Protein AF-0000000080041854 (afdb_homodimer)

Sequence (586 aa):
MDRGLALLLAGLLGLLPPGHAQPLQVEPPEPAVAVALGASLQLTCRLPCAGRAAAVQWRGLDTSLGAVQSDAGRSVLTVRNASLSAAGTRVCVGSCGGLTFQHTVRLLVFAFPDQLTVSPAALGPADPEVACTAHRVTPADPSALSFSLLLGGRELEGAEALDLEVEVEEDESQEDDDMLFRVTERWRLPPLGTPAPPALHCQATMRLPGLELSHRRAIPASNPAGDQLSAALWTSSAVLGLLLLALPTYRLWKRCRHLAEDGAHPPASLRLLPQVSAWAGLRGTDQVGSSPSMDRGLALLLAGLLGLLPPGHAQPLQVEPPEPAVAVALGASLQLTCRLPCAGRAAAVQWRGLDTSLGAVQSDAGRSVLTVRNASLSAAGTRVCVGSCGGLTFQHTVRLLVFAFPDQLTVSPAALGPADPEVACTAHRVTPADPSALSFSLLLGGRELEGAEALDLEVEVEEDESQEDDDMLFRVTERWRLPPLGTPAPPALHCQATMRLPGLELSHRRAIPASNPAGDQLSAALWTSSAVLGLLLLALPTYRLWKRCRHLAEDGAHPPASLRLLPQVSAWAGLRGTDQVGSSPS

Nearest PDB structures (foldseek):
  1gsm-assembly1_A  TM=9.310E-01  e=2.691E-31  Homo sapiens
  4hcr-assembly2_B  TM=9.536E-01  e=4.872E-29  Homo sapiens
  1vca-assembly1_A  TM=6.671E-01  e=3.120E-10  Homo sapiens
  4f80-assembly1_A-2  TM=6.298E-01  e=1.072E-08  Homo sapiens
  6xlq-assembly3_G  TM=6.048E-01  e=4.311E-09  Homo sapiens

Foldseek 3Di:
DVVVVVVVVVVVVPPPPPDPPFQKDKPPRDQEDEDEQQAKDKIKIFHDEPPDFKWKWKDPDPVQFADWDTDGGMIMTMHGNDAQVNFAKMKMWMDYPHDIDIGIHGYHYWHFAPDKAKPPLAAEQPDFKMKIKGWFTPPPDCVFKDKAKDDPRHGDPPKAWDDKDKAFDPDVPDPDPHTGIMIMIMIGDDRCDPPRRQFIKMKMWGDDVVDIDMDIDGHGHDPPVVVVVVVVVVVVVVVVVVVVVVVVVVVVVVVVVVVVVVPPPPDPDPPDDDPDDDDDDDPDPPPDDDDDD/DPVVVVVVVVVVVPPPPPDPPFQKDKPPRDQEDEDEQQAKDKMKIFHDEPPDFKWKWKDPDPVQFADWDTDGGMIMTMHGNDAQVNFAKMKMWMDYPHDIDIGIHGYGYWHFAPDKAKPPLAAEQPDFKMKIKGWFTPPPDCVFKDKAKDDPRHGDPPKAWDDKDKAFDPDVPDPDPHTGIMIMIMIGDDRCPPPRRQFIKMKMWGDDVVDIDMDIDGHGHDPPVVVVVVVVVVVVVVVVVVVVVVVVVVVVVVVVVVVVVVPPPPDPDPDDDDPPDPDDDDDPPPPPPDDDD

Solvent-accessible surface area (backbone atoms only — not comparable to full-atom values): 33060 Å² total; per-residue (Å²): 123,68,72,62,55,56,60,55,55,59,60,72,65,57,74,63,70,73,84,67,77,63,68,62,42,51,40,68,72,57,54,50,47,58,36,44,59,56,35,53,48,67,40,38,38,34,33,85,40,83,99,48,80,12,50,28,40,76,45,70,58,56,93,70,50,43,51,76,49,65,48,81,19,27,14,35,37,33,38,66,55,30,47,65,81,60,37,44,63,36,35,37,39,32,38,46,96,87,43,77,47,74,49,66,33,35,36,41,49,30,34,72,55,53,43,73,45,54,39,60,70,44,42,42,73,81,53,54,52,44,32,43,33,37,37,55,22,26,68,78,46,69,85,34,35,47,76,49,50,26,44,83,87,31,73,44,78,72,52,39,80,71,49,77,46,78,42,81,40,82,58,83,80,53,79,61,87,59,82,24,22,30,41,33,44,31,30,39,50,48,92,62,53,86,72,42,59,76,52,32,28,41,33,43,36,38,48,51,72,49,32,40,37,35,41,48,40,76,40,42,48,44,66,68,57,64,67,48,49,57,55,47,53,51,51,50,54,50,51,52,50,50,53,59,51,47,53,57,53,50,53,51,49,51,52,49,51,56,52,52,68,68,54,65,71,73,80,83,73,86,66,78,80,80,86,79,78,84,84,82,70,88,65,84,65,85,63,85,85,82,88,72,134,126,68,72,64,55,56,60,56,57,58,60,72,66,59,72,62,69,74,85,64,76,63,68,63,42,49,40,68,71,58,55,50,46,59,36,46,59,58,35,54,47,68,39,38,38,34,33,85,42,85,98,47,81,12,51,29,40,76,45,72,56,56,94,71,49,41,49,75,49,66,48,82,18,26,15,37,37,31,38,68,55,30,48,63,80,57,38,44,63,35,36,36,39,33,38,46,98,88,43,76,45,73,47,65,32,35,36,40,49,31,34,73,53,54,42,72,45,54,40,61,68,45,41,42,75,81,55,52,53,44,31,42,33,37,37,55,22,26,68,78,48,68,86,33,36,48,77,46,51,25,43,82,88,31,74,45,79,70,52,38,80,71,49,77,46,80,41,80,41,82,58,84,79,54,80,61,86,58,82,25,22,31,40,34,43,31,29,38,49,49,90,60,54,87,71,44,60,74,53,32,29,42,34,43,38,37,48,51,73,52,32,41,37,36,42,49,39,76,41,42,47,44,65,68,56,64,67,48,49,57,54,47,55,52,50,50,53,52,52,51,50,50,53,58,51,47,53,58,51,50,52,49,49,52,51,48,51,56,52,55,68,68,51,64,68,72,79,82,78,85,74,82,78,80,84,79,78,82,65,91,83,77,93,71,70,83,60,88,69,75,84,81,135

Organism: Aotus nancymaae (NCBI:txid37293)

Radius of gyration: 46.5 Å; Cα contacts (8 Å, |Δi|>4): 1047; chains: 2; bounding box: 74×183×132 Å

pLDDT: mean 74.35, std 22.73, range [21.3, 98.0]

InterPro domains:
  IPR003599 Immunoglobulin domain subtype [SM00409] (30-110)
  IPR007110 Immunoglobulin-like domain [PS50835] (23-92)
  IPR013783 Immunoglobulin-like fold [G3DSA:2.60.40.10] (21-110)
  IPR013783 Immunoglobulin-like fold [G3DSA:2.60.40.10] (111-226)
  IPR015169 Adhesion molecule, immunoglobulin-like [PF09085] (111-220)
  IPR036179 Immunoglobulin-like domain superfamily [SSF48726] (22-109)
  IPR036179 Immunoglobulin-like domain superfamily [SSF48726] (111-221)
  IPR037413 Mucosal addressin cell adhesion molecule 1 [PTHR14162] (1-223)

Structure (mmCIF, N/CA/C/O backbone):
data_AF-0000000080041854-model_v1
#
loop_
_entity.id
_entity.type
_entity.pdbx_description
1 polymer 'Mucosal addressin cell adhesion molecule 1'
#
loop_
_atom_site.group_PDB
_atom_site.id
_atom_site.type_symbol
_atom_site.label_atom_id
_atom_site.label_alt_id
_atom_site.label_comp_id
_atom_site.label_asym_id
_atom_site.label_entity_id
_atom_site.label_seq_id
_atom_site.pdbx_PDB_ins_code
_atom_site.Cartn_x
_atom_site.Cartn_y
_atom_site.Cartn_z
_atom_site.occupancy
_atom_site.B_iso_or_equiv
_atom_site.auth_seq_id
_atom_site.auth_comp_id
_atom_site.auth_asym_id
_atom_site.auth_atom_id
_atom_site.pdbx_PDB_model_num
ATOM 1 N N . MET A 1 1 ? 36.969 39.688 41 1 31.27 1 MET A N 1
ATOM 2 C CA . MET A 1 1 ? 35.719 40.219 40.438 1 31.27 1 MET A CA 1
ATOM 3 C C . MET A 1 1 ? 35.344 39.5 39.156 1 31.27 1 MET A C 1
ATOM 5 O O . MET A 1 1 ? 34.188 39.562 38.719 1 31.27 1 MET A O 1
ATOM 9 N N . ASP A 1 2 ? 36.438 38.875 38.438 1 40.38 2 ASP A N 1
ATOM 10 C CA . ASP A 1 2 ? 36.156 38.438 37.062 1 40.38 2 ASP A CA 1
ATOM 11 C C . ASP A 1 2 ? 35.594 37.031 37.062 1 40.38 2 ASP A C 1
ATOM 13 O O . ASP A 1 2 ? 35.062 36.562 36.031 1 40.38 2 ASP A O 1
ATOM 17 N N . ARG A 1 3 ? 35.938 36.188 38.031 1 49.75 3 ARG A N 1
ATOM 18 C CA . ARG A 1 3 ? 35.438 34.812 38 1 49.75 3 ARG A CA 1
ATOM 19 C C . ARG A 1 3 ? 33.938 34.75 38.188 1 49.75 3 ARG A C 1
ATOM 21 O O . ARG A 1 3 ? 33.312 33.688 38.094 1 49.75 3 ARG A O 1
ATOM 28 N N . GLY A 1 4 ? 33.531 35.719 38.938 1 39.53 4 GLY A N 1
ATOM 29 C CA . GLY A 1 4 ? 32.125 35.781 39.188 1 39.53 4 GLY A CA 1
ATOM 30 C C . GLY A 1 4 ? 31.281 36.031 37.938 1 39.53 4 GLY A C 1
ATOM 31 O O . GLY A 1 4 ? 30.109 35.656 37.875 1 39.53 4 GLY A O 1
ATOM 32 N N . LEU A 1 5 ? 31.891 36.812 36.969 1 47.88 5 LEU A N 1
ATOM 33 C CA . LEU A 1 5 ? 31.125 37.156 35.75 1 47.88 5 LEU A CA 1
ATOM 34 C C . LEU A 1 5 ? 31.016 35.938 34.812 1 47.88 5 LEU A C 1
ATOM 36 O O . LEU A 1 5 ? 30.016 35.781 34.125 1 47.88 5 LEU A O 1
ATOM 40 N N . ALA A 1 6 ? 32.062 35 34.812 1 50.34 6 ALA A N 1
ATOM 41 C CA . ALA A 1 6 ? 32.031 33.875 33.875 1 50.34 6 ALA A CA 1
ATOM 42 C C . ALA A 1 6 ? 30.984 32.844 34.281 1 50.34 6 ALA A C 1
ATOM 44 O O . ALA A 1 6 ? 30.312 32.281 33.406 1 50.34 6 ALA A O 1
ATOM 45 N N . LEU A 1 7 ? 30.797 32.562 35.594 1 46.28 7 LEU A N 1
ATOM 46 C CA . LEU A 1 7 ? 29.766 31.625 36.031 1 46.28 7 LEU A CA 1
ATOM 47 C C . LEU A 1 7 ? 28.375 32.156 35.75 1 46.28 7 LEU A C 1
ATOM 49 O O . LEU A 1 7 ? 27.438 31.406 35.531 1 46.28 7 LEU A O 1
ATOM 53 N N . LEU A 1 8 ? 28.266 33.562 35.781 1 41.59 8 LEU A N 1
ATOM 54 C CA . LEU A 1 8 ? 26.938 34.094 35.5 1 41.59 8 LEU A CA 1
ATOM 55 C C . LEU A 1 8 ? 26.594 33.938 34.031 1 41.59 8 LEU A C 1
ATOM 57 O O . LEU A 1 8 ? 25.422 33.781 33.656 1 41.59 8 LEU A O 1
ATOM 61 N N . LEU A 1 9 ? 27.656 33.938 33.094 1 42.84 9 LEU A N 1
ATOM 62 C CA . LEU A 1 9 ? 27.328 33.844 31.672 1 42.84 9 LEU A CA 1
ATOM 63 C C . LEU A 1 9 ? 26.875 32.406 31.312 1 42.84 9 LEU A C 1
ATOM 65 O O . LEU A 1 9 ? 26.016 32.219 30.453 1 42.84 9 LEU A O 1
ATOM 69 N N . ALA A 1 10 ? 27.484 31.391 31.953 1 43.59 10 ALA A N 1
ATOM 70 C CA . ALA A 1 10 ? 27.109 30.016 31.594 1 43.59 10 ALA A CA 1
ATOM 71 C C . ALA A 1 10 ? 25.672 29.719 32 1 43.59 10 ALA A C 1
ATOM 73 O O . ALA A 1 10 ? 25.031 28.828 31.453 1 43.59 10 ALA A O 1
ATOM 74 N N . GLY A 1 11 ? 25.219 30.25 33.156 1 40.34 11 GLY A N 1
ATOM 75 C CA . GLY A 1 11 ? 23.875 29.953 33.594 1 40.34 11 GLY A CA 1
ATOM 76 C C . GLY A 1 11 ? 22.812 30.422 32.625 1 40.34 11 GLY A C 1
ATOM 77 O O . GLY A 1 11 ? 21.672 29.953 32.656 1 40.34 11 GLY A O 1
ATOM 78 N N . LEU A 1 12 ? 22.984 31.656 32.031 1 40.59 12 LEU A N 1
ATOM 79 C CA . LEU A 1 12 ? 21.953 32.219 31.172 1 40.59 12 LEU A CA 1
ATOM 80 C C . LEU A 1 12 ? 21.812 31.391 29.891 1 40.59 12 LEU A C 1
ATOM 82 O O . LEU A 1 12 ? 20.922 31.625 29.078 1 40.59 12 LEU A O 1
ATOM 86 N N . LEU A 1 13 ? 22.891 30.703 29.5 1 39.62 13 LEU A N 1
ATOM 87 C CA . LEU A 1 13 ? 22.703 29.969 28.25 1 39.62 13 LEU A CA 1
ATOM 88 C C . LEU A 1 13 ? 21.766 28.781 28.438 1 39.62 13 LEU A C 1
ATOM 90 O O . LEU A 1 13 ? 21.484 28.047 27.5 1 39.62 13 LEU A O 1
ATOM 94 N N . GLY A 1 14 ? 21.812 28.219 29.656 1 36.25 14 GLY A N 1
ATOM 95 C CA . GLY A 1 14 ? 21.203 26.906 29.781 1 36.25 14 GLY A CA 1
ATOM 96 C C . GLY A 1 14 ? 19.75 26.891 29.344 1 36.25 14 GLY A C 1
ATOM 97 O O . GLY A 1 14 ? 19.312 25.953 28.672 1 36.25 14 GLY A O 1
ATOM 98 N N . LEU A 1 15 ? 18.875 27.375 30.266 1 35.84 15 LEU A N 1
ATOM 99 C CA . LEU A 1 15 ? 17.484 26.953 30.266 1 35.84 15 LEU A CA 1
ATOM 100 C C . LEU A 1 15 ? 16.734 27.5 29.062 1 35.84 15 LEU A C 1
ATOM 102 O O . LEU A 1 15 ? 16.172 28.594 29.109 1 35.84 15 LEU A O 1
ATOM 106 N N . LEU A 1 16 ? 17.328 27.516 27.875 1 37.41 16 LEU A N 1
ATOM 107 C CA . LEU A 1 16 ? 16.312 27.672 26.844 1 37.41 16 LEU A CA 1
ATOM 108 C C . LEU A 1 16 ? 15.109 26.766 27.141 1 37.41 16 LEU A C 1
ATOM 110 O O . LEU A 1 16 ? 15.266 25.578 27.391 1 37.41 16 LEU A O 1
ATOM 114 N N . PRO A 1 17 ? 14.109 27.297 27.859 1 39.22 17 PRO A N 1
ATOM 115 C CA . PRO A 1 17 ? 12.953 26.422 28.094 1 39.22 17 PRO A CA 1
ATOM 116 C C . PRO A 1 17 ? 12.719 25.453 26.938 1 39.22 17 PRO A C 1
ATOM 118 O O . PRO A 1 17 ? 13.102 25.734 25.797 1 39.22 17 PRO A O 1
ATOM 121 N N . PRO A 1 18 ? 12.578 24.188 27.234 1 39.06 18 PRO A N 1
ATOM 122 C CA . PRO A 1 18 ? 12.297 23.172 26.219 1 39.06 18 PRO A CA 1
ATOM 123 C C . PRO A 1 18 ? 11.617 23.75 24.984 1 39.06 18 PRO A C 1
ATOM 125 O O . PRO A 1 18 ? 11.266 24.938 24.953 1 39.06 18 PRO A O 1
ATOM 128 N N . GLY A 1 19 ? 10.852 22.719 24.188 1 39.81 19 GLY A N 1
ATOM 129 C CA . GLY A 1 19 ? 10.258 22.688 22.859 1 39.81 19 GLY A CA 1
ATOM 130 C C . GLY A 1 19 ? 9.367 23.875 22.578 1 39.81 19 GLY A C 1
ATOM 131 O O . GLY A 1 19 ? 8.195 23.891 22.969 1 39.81 19 GLY A O 1
ATOM 132 N N . HIS A 1 20 ? 9.727 25 22.75 1 42.16 20 HIS A N 1
ATOM 133 C CA . HIS A 1 20 ? 8.977 26.109 22.172 1 42.16 20 HIS A CA 1
ATOM 134 C C . HIS A 1 20 ? 8.32 25.703 20.859 1 42.16 20 HIS A C 1
ATOM 136 O O . HIS A 1 20 ? 9.008 25.312 19.906 1 42.16 20 HIS A O 1
ATOM 142 N N . ALA A 1 21 ? 7.207 25.094 20.859 1 52.19 21 ALA A N 1
ATOM 143 C CA . ALA A 1 21 ? 6.473 24.734 19.641 1 52.19 21 ALA A CA 1
ATOM 144 C C . ALA A 1 21 ? 6.695 25.781 18.547 1 52.19 21 ALA A C 1
ATOM 146 O O . ALA A 1 21 ? 6.57 26.984 18.797 1 52.19 21 ALA A O 1
ATOM 147 N N . GLN A 1 22 ? 7.621 25.656 17.656 1 61.91 22 GLN A N 1
ATOM 148 C CA . GLN A 1 22 ? 7.926 26.516 16.516 1 61.91 22 GLN A CA 1
ATOM 149 C C . GLN A 1 22 ? 6.652 26.984 15.828 1 61.91 22 GLN A C 1
ATOM 151 O O . GLN A 1 22 ? 5.762 26.172 15.547 1 61.91 22 GLN A O 1
ATOM 156 N N . PRO A 1 23 ? 6.48 28.312 15.82 1 78.25 23 PRO A N 1
ATOM 157 C CA . PRO A 1 23 ? 5.281 28.891 15.211 1 78.25 23 PRO A CA 1
ATOM 158 C C . PRO A 1 23 ? 5.016 28.359 13.812 1 78.25 23 PRO A C 1
ATOM 160 O O . PRO A 1 23 ? 3.877 28.391 13.336 1 78.25 23 PRO A O 1
ATOM 163 N N . LEU A 1 24 ? 6.082 27.828 13.281 1 87.88 24 LEU A N 1
ATOM 164 C CA . LEU A 1 24 ? 5.898 27.312 11.922 1 87.88 24 LEU A CA 1
ATOM 165 C C . LEU A 1 24 ? 5.211 25.953 11.938 1 87.88 24 LEU A C 1
ATOM 167 O O . LEU A 1 24 ? 5.688 25.016 12.586 1 87.88 24 LEU A O 1
ATOM 171 N N . GLN A 1 25 ? 4.062 25.984 11.32 1 89.38 25 GLN A N 1
ATOM 172 C CA . GLN A 1 25 ? 3.26 24.766 11.281 1 89.38 25 GLN A CA 1
ATOM 173 C C . GLN A 1 25 ? 3.348 24.094 9.914 1 89.38 25 GLN A C 1
ATOM 175 O O . GLN A 1 25 ? 3.217 24.75 8.883 1 89.38 25 GLN A O 1
ATOM 180 N N . VAL A 1 26 ? 3.648 22.797 9.953 1 91.44 26 VAL A N 1
ATOM 181 C CA . VAL A 1 26 ? 3.725 22.031 8.711 1 91.44 26 VAL A CA 1
ATOM 182 C C . VAL A 1 26 ? 2.689 20.906 8.727 1 91.44 26 VAL A C 1
ATOM 184 O O . VAL A 1 26 ? 2.492 20.25 9.75 1 91.44 26 VAL A O 1
ATOM 187 N N . GLU A 1 27 ? 1.991 20.719 7.609 1 91.12 27 GLU A N 1
ATOM 188 C CA . GLU A 1 27 ? 0.995 19.672 7.438 1 91.12 27 GLU A CA 1
ATOM 189 C C . GLU A 1 27 ? 1.332 18.781 6.242 1 91.12 27 GLU A C 1
ATOM 191 O O . GLU A 1 27 ? 1.376 19.266 5.105 1 91.12 27 GLU A O 1
ATOM 196 N N . PRO A 1 28 ? 1.469 17.531 6.477 1 92.31 28 PRO A N 1
ATOM 197 C CA . PRO A 1 28 ? 1.437 16.797 7.742 1 92.31 28 PRO A CA 1
ATOM 198 C C . PRO A 1 28 ? 2.633 17.109 8.641 1 92.31 28 PRO A C 1
ATOM 200 O O . PRO A 1 28 ? 3.67 17.562 8.148 1 92.31 28 PRO A O 1
ATOM 203 N N . PRO A 1 29 ? 2.49 16.812 9.93 1 90.94 29 PRO A N 1
ATOM 204 C CA . PRO A 1 29 ? 3.521 17.25 10.875 1 90.94 29 PRO A CA 1
ATOM 205 C C . PRO A 1 29 ? 4.691 16.266 10.969 1 90.94 29 PRO A C 1
ATOM 207 O O . PRO A 1 29 ? 5.715 16.594 11.578 1 90.94 29 PRO A O 1
ATOM 210 N N . GLU A 1 30 ? 4.598 15.117 10.398 1 92.12 30 GLU A N 1
ATOM 211 C CA . GLU A 1 30 ? 5.641 14.094 10.484 1 92.12 30 GLU A CA 1
ATOM 212 C C . GLU A 1 30 ? 6.938 14.578 9.836 1 92.12 30 GLU A C 1
ATOM 214 O O . GLU A 1 30 ? 6.906 15.234 8.789 1 92.12 30 GLU A O 1
ATOM 219 N N . PRO A 1 31 ? 8.008 14.25 10.438 1 93.62 31 PRO A N 1
ATOM 220 C CA . PRO A 1 31 ? 9.289 14.664 9.867 1 93.62 31 PRO A CA 1
ATOM 221 C C . PRO A 1 31 ? 9.609 13.938 8.562 1 93.62 31 PRO A C 1
ATOM 223 O O . PRO A 1 31 ? 10.492 14.367 7.812 1 93.62 31 PRO A O 1
ATOM 226 N N . ALA A 1 32 ? 9.031 12.805 8.375 1 94.94 32 ALA A N 1
ATOM 227 C CA . ALA A 1 32 ? 9.172 12.062 7.125 1 94.94 32 ALA A CA 1
ATOM 228 C C . ALA A 1 32 ? 7.809 11.656 6.566 1 94.94 32 ALA A C 1
ATOM 230 O O . ALA A 1 32 ? 6.934 11.211 7.309 1 94.94 32 ALA A O 1
ATOM 231 N N . VAL A 1 33 ? 7.703 11.914 5.281 1 94.06 33 VAL A N 1
ATOM 232 C CA . VAL A 1 33 ? 6.449 11.594 4.605 1 94.06 33 VAL A CA 1
ATOM 233 C C . VAL A 1 33 ? 6.723 10.688 3.412 1 94.06 33 VAL A C 1
ATOM 235 O O . VAL A 1 33 ? 7.594 10.977 2.588 1 94.06 33 VAL A O 1
ATOM 238 N N . ALA A 1 34 ? 5.996 9.602 3.377 1 94.94 34 ALA A N 1
ATOM 239 C CA . ALA A 1 34 ? 6.156 8.656 2.277 1 94.94 34 ALA A CA 1
ATOM 240 C C . ALA A 1 34 ? 5.039 8.82 1.248 1 94.94 34 ALA A C 1
ATOM 242 O O . ALA A 1 34 ? 3.877 9.008 1.609 1 94.94 34 ALA A O 1
ATOM 243 N N . VAL A 1 35 ? 5.453 8.758 0.003 1 92 35 VAL A N 1
ATOM 244 C CA . VAL A 1 35 ? 4.496 8.828 -1.099 1 92 35 VAL A CA 1
ATOM 245 C C . VAL A 1 35 ? 4.805 7.734 -2.119 1 92 35 VAL A C 1
ATOM 247 O O . VAL A 1 35 ? 5.973 7.465 -2.414 1 92 35 VAL A O 1
ATOM 250 N N . ALA A 1 36 ? 3.727 7.105 -2.59 1 91.94 36 ALA A N 1
ATOM 251 C CA . ALA A 1 36 ? 3.924 6.047 -3.578 1 91.94 36 ALA A CA 1
ATOM 252 C C . ALA A 1 36 ? 4.371 6.625 -4.918 1 91.94 36 ALA A C 1
ATOM 254 O O . ALA A 1 36 ? 3.98 7.734 -5.285 1 91.94 36 ALA A O 1
ATOM 255 N N . LEU A 1 37 ? 5.184 5.809 -5.582 1 89.69 37 LEU A N 1
ATOM 256 C CA . LEU A 1 37 ? 5.551 6.172 -6.945 1 89.69 37 LEU A CA 1
ATOM 257 C C . LEU A 1 37 ? 4.309 6.445 -7.789 1 89.69 37 LEU A C 1
ATOM 259 O O . LEU A 1 37 ? 3.361 5.652 -7.781 1 89.69 37 LEU A O 1
ATOM 263 N N . GLY A 1 38 ? 4.297 7.59 -8.422 1 84.25 38 GLY A N 1
ATOM 264 C CA . GLY A 1 38 ? 3.189 7.949 -9.289 1 84.25 38 GLY A CA 1
ATOM 265 C C . GLY A 1 38 ? 2.061 8.656 -8.562 1 84.25 38 GLY A C 1
ATOM 266 O O . GLY A 1 38 ? 1.122 9.148 -9.188 1 84.25 38 GLY A O 1
ATOM 267 N N . ALA A 1 39 ? 2.111 8.664 -7.246 1 86.88 39 ALA A N 1
ATOM 268 C CA . ALA A 1 39 ? 1.071 9.32 -6.457 1 86.88 39 ALA A CA 1
ATOM 269 C C . ALA A 1 39 ? 1.379 10.805 -6.273 1 86.88 39 ALA A C 1
ATOM 271 O O . ALA A 1 39 ? 2.375 11.312 -6.793 1 86.88 39 ALA A O 1
ATOM 272 N N . SER A 1 40 ? 0.423 11.477 -5.602 1 86 40 SER A N 1
ATOM 273 C CA . SER A 1 40 ? 0.569 12.914 -5.375 1 86 40 SER A CA 1
ATOM 274 C C . SER A 1 40 ? 0.328 13.266 -3.91 1 86 40 SER A C 1
ATOM 276 O O . SER A 1 40 ? -0.4 12.562 -3.207 1 86 40 SER A O 1
ATOM 278 N N . LEU A 1 41 ? 0.989 14.375 -3.527 1 89.94 41 LEU A N 1
ATOM 279 C CA . LEU A 1 41 ? 0.782 14.836 -2.16 1 89.94 41 LEU A CA 1
ATOM 280 C C . LEU A 1 41 ? 1.032 16.344 -2.053 1 89.94 41 LEU A C 1
ATOM 282 O O . LEU A 1 41 ? 1.606 16.938 -2.963 1 89.94 41 LEU A O 1
ATOM 286 N N . GLN A 1 42 ? 0.501 16.844 -0.979 1 91.44 42 GLN A N 1
ATOM 287 C CA . GLN A 1 42 ? 0.721 18.266 -0.687 1 91.44 42 GLN A CA 1
ATOM 288 C C . GLN A 1 42 ? 1.29 18.453 0.717 1 91.44 42 GLN A C 1
ATOM 290 O O . GLN A 1 42 ? 0.868 17.781 1.659 1 91.44 42 GLN A O 1
ATOM 295 N N . LEU A 1 43 ? 2.254 19.344 0.805 1 92.62 43 LEU A N 1
ATOM 296 C CA . LEU A 1 43 ? 2.793 19.812 2.08 1 92.62 43 LEU A CA 1
ATOM 297 C C . LEU A 1 43 ? 2.471 21.281 2.305 1 92.62 43 LEU A C 1
ATOM 299 O O . LEU A 1 43 ? 2.779 22.125 1.459 1 92.62 43 LEU A O 1
ATOM 303 N N . THR A 1 44 ? 1.858 21.547 3.383 1 92.69 44 THR A N 1
ATOM 304 C CA . THR A 1 44 ? 1.473 22.922 3.674 1 92.69 44 THR A CA 1
ATOM 305 C C . THR A 1 44 ? 2.254 23.453 4.871 1 92.69 44 THR A C 1
ATOM 307 O O . THR A 1 44 ? 2.342 22.797 5.91 1 92.69 44 THR A O 1
ATOM 310 N N . CYS A 1 45 ? 2.857 24.547 4.652 1 92.88 45 CYS A N 1
ATOM 311 C CA . CYS A 1 45 ? 3.58 25.297 5.684 1 92.88 45 CYS A CA 1
ATOM 312 C C . CYS A 1 45 ? 2.863 26.594 6.023 1 92.88 45 CYS A C 1
ATOM 314 O O . CYS A 1 45 ? 2.492 27.359 5.129 1 92.88 45 CYS A O 1
ATOM 316 N N . ARG A 1 46 ? 2.646 26.844 7.371 1 92.19 46 ARG A N 1
ATOM 317 C CA . ARG A 1 46 ? 1.956 28.047 7.828 1 92.19 46 ARG A CA 1
ATOM 318 C C . ARG A 1 46 ? 2.711 28.703 8.977 1 92.19 46 ARG A C 1
ATOM 320 O O . ARG A 1 46 ? 3.256 28.016 9.844 1 92.19 46 ARG A O 1
ATOM 327 N N . LEU A 1 47 ? 2.709 29.984 8.945 1 90.5 47 LEU A N 1
ATOM 328 C CA . LEU A 1 47 ? 3.311 30.781 10.016 1 90.5 47 LEU A CA 1
ATOM 329 C C . LEU A 1 47 ? 2.371 31.891 10.461 1 90.5 47 LEU A C 1
ATOM 331 O O . LEU A 1 47 ? 2.299 32.938 9.812 1 90.5 47 LEU A O 1
ATOM 335 N N . PRO A 1 48 ? 1.64 31.594 11.523 1 83.12 48 PRO A N 1
ATOM 336 C CA . PRO A 1 48 ? 0.839 32.688 12.062 1 83.12 48 PRO A CA 1
ATOM 337 C C . PRO A 1 48 ? 1.696 33.844 12.594 1 83.12 48 PRO A C 1
ATOM 339 O O . PRO A 1 48 ? 2.67 33.625 13.312 1 83.12 48 PRO A O 1
ATOM 342 N N . CYS A 1 49 ? 1.527 35 12.039 1 82.38 49 CYS A N 1
ATOM 343 C CA . CYS A 1 49 ? 2.277 36.188 12.438 1 82.38 49 CYS A CA 1
ATOM 344 C C . CYS A 1 49 ? 1.336 37.312 12.797 1 82.38 49 CYS A C 1
ATOM 346 O O . CYS A 1 49 ? 0.416 37.625 12.039 1 82.38 49 CYS A O 1
ATOM 348 N N . ALA A 1 50 ? 1.397 37.844 13.984 1 74.69 50 ALA A N 1
ATOM 349 C CA . ALA A 1 50 ? 0.554 38.938 14.414 1 74.69 50 ALA A CA 1
ATOM 350 C C . ALA A 1 50 ? 0.95 40.25 13.711 1 74.69 50 ALA A C 1
ATOM 352 O O . ALA A 1 50 ? 2.133 40.594 13.648 1 74.69 50 ALA A O 1
ATOM 353 N N . GLY A 1 51 ? -0.057 40.906 13.281 1 66.06 51 GLY A N 1
ATOM 354 C CA . GLY A 1 51 ? 0.068 42.281 12.797 1 66.06 51 GLY A CA 1
ATOM 355 C C . GLY A 1 51 ? 0.723 42.375 11.43 1 66.06 51 GLY A C 1
ATOM 356 O O . GLY A 1 51 ? 0.623 43.406 10.758 1 66.06 51 GLY A O 1
ATOM 357 N N . ARG A 1 52 ? 1.731 41.562 11.078 1 68.31 52 ARG A N 1
ATOM 358 C CA . ARG A 1 52 ? 2.416 41.656 9.789 1 68.31 52 ARG A CA 1
ATOM 359 C C . ARG A 1 52 ? 2.32 40.375 9.008 1 68.31 52 ARG A C 1
ATOM 361 O O . ARG A 1 52 ? 2.023 39.312 9.57 1 68.31 52 ARG A O 1
ATOM 368 N N . ALA A 1 53 ? 2.436 40.5 7.742 1 70.38 53 ALA A N 1
ATOM 369 C CA . ALA A 1 53 ? 2.436 39.344 6.871 1 70.38 53 ALA A CA 1
ATOM 370 C C . ALA A 1 53 ? 3.723 38.531 7.031 1 70.38 53 ALA A C 1
ATOM 372 O O . ALA A 1 53 ? 4.82 39.094 7.035 1 70.38 53 ALA A O 1
ATOM 373 N N . ALA A 1 54 ? 3.566 37.344 7.461 1 80.31 54 ALA A N 1
ATOM 374 C CA . ALA A 1 54 ? 4.719 36.438 7.527 1 80.31 54 ALA A CA 1
ATOM 375 C C . ALA A 1 54 ? 5.074 35.906 6.145 1 80.31 54 ALA A C 1
ATOM 377 O O . ALA A 1 54 ? 4.199 35.75 5.285 1 80.31 54 ALA A O 1
ATOM 378 N N . ALA A 1 55 ? 6.297 35.938 5.855 1 85.81 55 ALA A N 1
ATOM 379 C CA . ALA A 1 55 ? 6.762 35.281 4.637 1 85.81 55 ALA A CA 1
ATOM 380 C C . ALA A 1 55 ? 7.105 33.844 4.898 1 85.81 55 ALA A C 1
ATOM 382 O O . ALA A 1 55 ? 7.781 33.5 5.879 1 85.81 55 ALA A O 1
ATOM 383 N N . VAL A 1 56 ? 6.426 33.031 4.152 1 91.25 56 VAL A N 1
ATOM 384 C CA . VAL A 1 56 ? 6.66 31.594 4.281 1 91.25 56 VAL A CA 1
ATOM 385 C C . VAL A 1 56 ? 6.898 30.984 2.902 1 91.25 56 VAL A C 1
ATOM 387 O O . VAL A 1 56 ? 6.211 31.328 1.938 1 91.25 56 VAL A O 1
ATOM 390 N N . GLN A 1 57 ? 7.977 30.062 2.816 1 89.81 57 GLN A N 1
ATOM 391 C CA . GLN A 1 57 ? 8.266 29.469 1.521 1 89.81 57 GLN A CA 1
ATOM 392 C C . GLN A 1 57 ? 8.93 28.094 1.687 1 89.81 57 GLN A C 1
ATOM 394 O O . GLN A 1 57 ? 9.781 27.922 2.559 1 89.81 57 GLN A O 1
ATOM 399 N N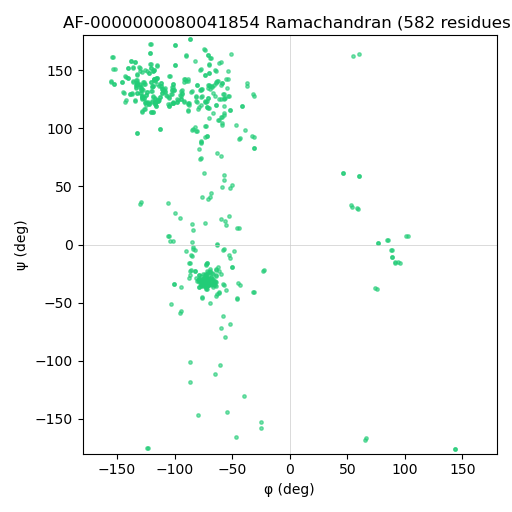 . TRP A 1 58 ? 8.477 27.219 0.873 1 90.81 58 TRP A N 1
ATOM 400 C CA . TRP A 1 58 ? 9.188 25.953 0.764 1 90.81 58 TRP A CA 1
ATOM 401 C C . TRP A 1 58 ? 10.445 26.109 -0.092 1 90.81 58 TRP A C 1
ATOM 403 O O . TRP A 1 58 ? 10.422 26.781 -1.125 1 90.81 58 TRP A O 1
ATOM 413 N N . ARG A 1 59 ? 11.641 25.547 0.435 1 79.25 59 ARG A N 1
ATOM 414 C CA . ARG A 1 59 ? 12.906 25.547 -0.292 1 79.25 59 ARG A CA 1
ATOM 415 C C . ARG A 1 59 ? 13.422 24.125 -0.508 1 79.25 59 ARG A C 1
ATOM 417 O O . ARG A 1 59 ? 13 23.203 0.183 1 79.25 59 ARG A O 1
ATOM 424 N N . GLY A 1 60 ? 14.633 23.891 -1.398 1 65.12 60 GLY A N 1
ATOM 425 C CA . GLY A 1 60 ? 15.281 22.609 -1.626 1 65.12 60 GLY A CA 1
ATOM 426 C C . GLY A 1 60 ? 14.93 22 -2.969 1 65.12 60 GLY A C 1
ATOM 427 O O . GLY A 1 60 ? 15.086 20.797 -3.16 1 65.12 60 GLY A O 1
ATOM 428 N N . LEU A 1 61 ? 14.219 22.859 -3.736 1 53.47 61 LEU A N 1
ATOM 429 C CA . LEU A 1 61 ? 13.586 22.281 -4.918 1 53.47 61 LEU A CA 1
ATOM 430 C C . LEU A 1 61 ? 14.617 22.062 -6.023 1 53.47 61 LEU A C 1
ATOM 432 O O . LEU A 1 61 ? 15.312 22.984 -6.438 1 53.47 61 LEU A O 1
ATOM 436 N N . ASP A 1 62 ? 15.422 21.125 -5.918 1 50.88 62 ASP A N 1
ATOM 437 C CA . ASP A 1 62 ? 15.719 20.891 -7.328 1 50.88 62 ASP A CA 1
ATOM 438 C C . ASP A 1 62 ? 14.469 21.078 -8.188 1 50.88 62 ASP A C 1
ATOM 440 O O . ASP A 1 62 ? 13.344 20.984 -7.688 1 50.88 62 ASP A O 1
ATOM 444 N N . THR A 1 63 ? 14.5 21.719 -9.305 1 49.66 63 THR A N 1
ATOM 445 C CA . THR A 1 63 ? 13.508 22 -10.336 1 49.66 63 THR A CA 1
ATOM 446 C C . THR A 1 63 ? 12.375 20.969 -10.289 1 49.66 63 THR A C 1
ATOM 448 O O . THR A 1 63 ? 11.297 21.203 -10.836 1 49.66 63 THR A O 1
ATOM 451 N N . SER A 1 64 ? 12.664 19.812 -9.711 1 54.47 64 SER A N 1
ATOM 452 C CA . SER A 1 64 ? 11.664 18.766 -9.773 1 54.47 64 SER A CA 1
ATOM 453 C C . SER A 1 64 ? 10.633 18.922 -8.664 1 54.47 64 SER A C 1
ATOM 455 O O . SER A 1 64 ? 9.789 18.047 -8.461 1 54.47 64 SER A O 1
ATOM 457 N N . LEU A 1 65 ? 10.852 19.938 -7.766 1 56.06 65 LEU A N 1
ATOM 458 C CA . LEU A 1 65 ? 10.156 20.094 -6.492 1 56.06 65 LEU A CA 1
ATOM 459 C C . LEU A 1 65 ? 8.648 20.156 -6.707 1 56.06 65 LEU A C 1
ATOM 461 O O . LEU A 1 65 ? 7.895 20.406 -5.762 1 56.06 65 LEU A O 1
ATOM 465 N N . GLY A 1 66 ? 8.25 19.828 -7.477 1 66.25 66 GLY A N 1
ATOM 466 C CA . GLY A 1 66 ? 6.816 20.031 -7.605 1 66.25 66 GLY A CA 1
ATOM 467 C C . GLY A 1 66 ? 6.434 21.5 -7.742 1 66.25 66 GLY A C 1
ATOM 468 O O . GLY A 1 66 ? 7.266 22.328 -8.094 1 66.25 66 GLY A O 1
ATOM 469 N N . ALA A 1 67 ? 5.238 21.859 -7.613 1 82.5 67 ALA A N 1
ATOM 470 C CA . ALA A 1 67 ? 4.695 23.219 -7.699 1 82.5 67 ALA A CA 1
ATOM 471 C C . ALA A 1 67 ? 4.52 23.828 -6.309 1 82.5 67 ALA A C 1
ATOM 473 O O . ALA A 1 67 ? 4.074 23.156 -5.379 1 82.5 67 ALA A O 1
ATOM 474 N N . VAL A 1 68 ? 5.223 25.047 -6.105 1 87.38 68 VAL A N 1
ATOM 475 C CA . VAL A 1 68 ? 5.07 25.75 -4.832 1 87.38 68 VAL A CA 1
ATOM 476 C C . VAL A 1 68 ? 4.164 26.969 -5.012 1 87.38 68 VAL A C 1
ATOM 478 O O . VAL A 1 68 ? 4.336 27.734 -5.957 1 87.38 68 VAL A O 1
ATOM 481 N N . GLN A 1 69 ? 3.191 27 -4.211 1 87.56 69 GLN A N 1
ATOM 482 C CA . GLN A 1 69 ? 2.34 28.188 -4.121 1 87.56 69 GLN A CA 1
ATOM 483 C C . GLN A 1 69 ? 2.432 28.828 -2.738 1 87.56 69 GLN A C 1
ATOM 485 O O . GLN A 1 69 ? 2.18 28.172 -1.726 1 87.56 69 GLN A O 1
ATOM 490 N N . SER A 1 70 ? 2.906 30.109 -2.771 1 87.25 70 SER A N 1
ATOM 491 C CA . SER A 1 70 ? 3.074 30.781 -1.485 1 87.25 70 SER A CA 1
ATOM 492 C C . SER A 1 70 ? 2.225 32.031 -1.403 1 87.25 70 SER A C 1
ATOM 494 O O . SER A 1 70 ? 2.055 32.75 -2.4 1 87.25 70 SER A O 1
ATOM 496 N N . ASP A 1 71 ? 1.503 32.188 -0.319 1 87.12 71 ASP A N 1
ATOM 497 C CA . ASP A 1 71 ? 0.795 33.406 0.017 1 87.12 71 ASP A CA 1
ATOM 498 C C . ASP A 1 71 ? 1.208 33.938 1.395 1 87.12 71 ASP A C 1
ATOM 500 O O . ASP A 1 71 ? 2.238 33.531 1.933 1 87.12 71 ASP A O 1
ATOM 504 N N . ALA A 1 72 ? 0.485 35 1.763 1 85.06 72 ALA A N 1
ATOM 505 C CA . ALA A 1 72 ? 0.838 35.562 3.062 1 85.06 72 ALA A CA 1
ATOM 506 C C . ALA A 1 72 ? 0.664 34.531 4.172 1 85.06 72 ALA A C 1
ATOM 508 O O . ALA A 1 72 ? -0.448 34.062 4.422 1 85.06 72 ALA A O 1
ATOM 509 N N . GLY A 1 73 ? 1.746 34.094 4.703 1 88.75 73 GLY A N 1
ATOM 510 C CA . GLY A 1 73 ? 1.761 33.25 5.883 1 88.75 73 GLY A CA 1
ATOM 511 C C . GLY A 1 73 ? 1.577 31.781 5.559 1 88.75 73 GLY A C 1
ATOM 512 O O . GLY A 1 73 ? 1.406 30.953 6.465 1 88.75 73 GLY A O 1
ATOM 513 N N . ARG A 1 74 ? 1.513 31.484 4.285 1 92.12 74 ARG A N 1
ATOM 514 C CA . ARG A 1 74 ? 1.251 30.094 3.916 1 92.12 74 ARG A CA 1
ATOM 515 C C . ARG A 1 74 ? 1.996 29.719 2.641 1 92.12 74 ARG A C 1
ATOM 517 O O . ARG A 1 74 ? 2.068 30.516 1.699 1 92.12 74 ARG A O 1
ATOM 524 N N . SER A 1 75 ? 2.527 28.562 2.604 1 92.38 75 SER A N 1
ATOM 525 C CA . SER A 1 75 ? 3.166 28.016 1.417 1 92.38 75 SER A CA 1
ATOM 526 C C . SER A 1 75 ? 2.779 26.547 1.217 1 92.38 75 SER A C 1
ATOM 528 O O . SER A 1 75 ? 2.812 25.75 2.162 1 92.38 75 SER A O 1
ATOM 530 N N . VAL A 1 76 ? 2.359 26.266 0.004 1 92.69 76 VAL A N 1
ATOM 531 C CA . VAL A 1 76 ? 1.93 24.906 -0.296 1 92.69 76 VAL A CA 1
ATOM 532 C C . VAL A 1 76 ? 2.842 24.297 -1.36 1 92.69 76 VAL A C 1
ATOM 534 O O . VAL A 1 76 ? 2.971 24.844 -2.459 1 92.69 76 VAL A O 1
ATOM 537 N N . LEU A 1 77 ? 3.455 23.203 -0.959 1 91.5 77 LEU A N 1
ATOM 538 C CA . LEU A 1 77 ? 4.238 22.406 -1.908 1 91.5 77 LEU A CA 1
ATOM 539 C C . LEU A 1 77 ? 3.426 21.234 -2.438 1 91.5 77 LEU A C 1
ATOM 541 O O . LEU A 1 77 ? 2.93 20.422 -1.658 1 91.5 77 LEU A O 1
ATOM 545 N N . THR A 1 78 ? 3.332 21.188 -3.76 1 90.31 78 THR A N 1
ATOM 546 C CA . THR A 1 78 ? 2.578 20.094 -4.379 1 90.31 78 THR A CA 1
ATOM 547 C C . THR A 1 78 ? 3.498 19.203 -5.203 1 90.31 78 THR A C 1
ATOM 549 O O . THR A 1 78 ? 4.223 19.688 -6.078 1 90.31 78 THR A O 1
ATOM 552 N N . VAL A 1 79 ? 3.504 17.906 -4.895 1 87 79 VAL A N 1
ATOM 553 C CA . VAL A 1 79 ? 4.195 16.891 -5.688 1 87 79 VAL A CA 1
ATOM 554 C C . VAL A 1 79 ? 3.178 16.094 -6.5 1 87 79 VAL A C 1
ATOM 556 O O . VAL A 1 79 ? 2.301 15.43 -5.934 1 87 79 VAL A O 1
ATOM 559 N N . ARG A 1 80 ? 3.311 16.141 -7.738 1 84.75 80 ARG A N 1
ATOM 560 C CA . ARG A 1 80 ? 2.404 15.391 -8.602 1 84.75 80 ARG A CA 1
ATOM 561 C C . ARG A 1 80 ? 3.133 14.25 -9.305 1 84.75 80 ARG A C 1
ATOM 563 O O . ARG A 1 80 ? 4.273 14.406 -9.742 1 84.75 80 ARG A O 1
ATOM 570 N N . ASN A 1 81 ? 2.395 13.062 -9.375 1 82.75 81 ASN A N 1
ATOM 571 C CA . ASN A 1 81 ? 2.979 11.914 -10.062 1 82.75 81 ASN A CA 1
ATOM 572 C C . ASN A 1 81 ? 4.426 11.688 -9.641 1 82.75 81 ASN A C 1
ATOM 574 O O . ASN A 1 81 ? 5.332 11.703 -10.477 1 82.75 81 ASN A O 1
ATOM 578 N N . ALA A 1 82 ? 4.598 11.445 -8.453 1 87.19 82 ALA A N 1
ATOM 579 C CA . ALA A 1 82 ? 5.91 11.391 -7.82 1 87.19 82 ALA A CA 1
ATOM 580 C C . ALA A 1 82 ? 6.816 10.375 -8.516 1 87.19 82 ALA A C 1
ATOM 582 O O . ALA A 1 82 ? 6.41 9.242 -8.766 1 87.19 82 ALA A O 1
ATOM 583 N N . SER A 1 83 ? 7.988 10.82 -8.922 1 87.12 83 SER A N 1
ATOM 584 C CA . SER A 1 83 ? 9.07 9.953 -9.375 1 87.12 83 SER A CA 1
ATOM 585 C C . SER A 1 83 ? 10.102 9.734 -8.273 1 87.12 83 SER A C 1
ATOM 587 O O . SER A 1 83 ? 10.047 10.367 -7.227 1 87.12 83 SER A O 1
ATOM 589 N N . LEU A 1 84 ? 11.031 8.859 -8.492 1 88.94 84 LEU A N 1
ATOM 590 C CA . LEU A 1 84 ? 12.039 8.57 -7.473 1 88.94 84 LEU A CA 1
ATOM 591 C C . LEU A 1 84 ? 12.906 9.797 -7.203 1 88.94 84 LEU A C 1
ATOM 593 O O . LEU A 1 84 ? 13.461 9.945 -6.113 1 88.94 84 LEU A O 1
ATOM 597 N N . SER A 1 85 ? 13.031 10.656 -8.172 1 86.31 85 SER A N 1
ATOM 598 C CA . SER A 1 85 ? 13.867 11.844 -8.031 1 86.31 85 SER A CA 1
ATOM 599 C C . SER A 1 85 ? 13.227 12.859 -7.09 1 86.31 85 SER A C 1
ATOM 601 O O . SER A 1 85 ? 13.891 13.789 -6.633 1 86.31 85 SER A O 1
ATOM 603 N N . ALA A 1 86 ? 11.945 12.672 -6.84 1 86.5 86 ALA A N 1
ATOM 604 C CA . ALA A 1 86 ? 11.242 13.594 -5.949 1 86.5 86 ALA A CA 1
ATOM 605 C C . ALA A 1 86 ? 11.664 13.383 -4.496 1 86.5 86 ALA A C 1
ATOM 607 O O . ALA A 1 86 ? 11.422 14.234 -3.641 1 86.5 86 ALA A O 1
ATOM 608 N N . ALA A 1 87 ? 12.258 12.234 -4.238 1 89.69 87 ALA A N 1
ATOM 609 C CA . ALA A 1 87 ? 12.68 11.961 -2.867 1 89.69 87 ALA A CA 1
ATOM 610 C C . ALA A 1 87 ? 13.75 12.945 -2.408 1 89.69 87 ALA A C 1
ATOM 612 O O . ALA A 1 87 ? 14.547 13.422 -3.217 1 89.69 87 ALA A O 1
ATOM 613 N N . GLY A 1 88 ? 13.75 13.219 -1.088 1 89.5 88 GLY A N 1
ATOM 614 C CA . GLY A 1 88 ? 14.742 14.133 -0.548 1 89.5 88 GLY A CA 1
ATOM 615 C C . GLY A 1 88 ? 14.211 15.008 0.574 1 89.5 88 GLY A C 1
ATOM 616 O O . GLY A 1 88 ? 13.086 14.812 1.033 1 89.5 88 GLY A O 1
ATOM 617 N N . THR A 1 89 ? 15.016 15.852 0.988 1 91.25 89 THR A N 1
ATOM 618 C CA . THR A 1 89 ? 14.672 16.734 2.098 1 91.25 89 THR A CA 1
ATOM 619 C C . THR A 1 89 ? 14.109 18.062 1.583 1 91.25 89 THR A C 1
ATOM 621 O O . THR A 1 89 ? 14.641 18.641 0.639 1 91.25 89 THR A O 1
ATOM 624 N N . ARG A 1 90 ? 13 18.422 2.199 1 90.69 90 ARG A N 1
ATOM 625 C CA . ARG A 1 90 ? 12.398 19.719 1.929 1 90.69 90 ARG A CA 1
ATOM 626 C C . ARG A 1 90 ? 12.43 20.609 3.17 1 90.69 90 ARG A C 1
ATOM 628 O O . ARG A 1 90 ? 12.258 20.125 4.289 1 90.69 90 ARG A O 1
ATOM 635 N N . VAL A 1 91 ? 12.664 21.906 2.842 1 91.69 91 VAL A N 1
ATOM 636 C CA . VAL A 1 91 ? 12.773 22.828 3.971 1 91.69 91 VAL A CA 1
ATOM 637 C C . VAL A 1 91 ? 11.789 23.984 3.795 1 91.69 91 VAL A C 1
ATOM 639 O O . VAL A 1 91 ? 11.766 24.625 2.746 1 91.69 91 VAL A O 1
ATOM 642 N N . CYS A 1 92 ? 10.961 24.109 4.758 1 92.12 92 CYS A N 1
ATOM 643 C CA . CYS A 1 92 ? 10.109 25.297 4.805 1 92.12 92 CYS A CA 1
ATOM 644 C C . CYS A 1 92 ? 10.727 26.391 5.68 1 92.12 92 CYS A C 1
ATOM 646 O O . CYS A 1 92 ? 11.148 26.109 6.805 1 92.12 92 CYS A O 1
ATOM 648 N N . VAL A 1 93 ? 10.797 27.578 5.051 1 91.81 93 VAL A N 1
ATOM 649 C CA . VAL A 1 93 ? 11.367 28.703 5.781 1 91.81 93 VAL A CA 1
ATOM 650 C C . VAL A 1 93 ? 10.328 29.812 5.91 1 91.81 93 VAL A C 1
ATOM 652 O O . VAL A 1 93 ? 9.602 30.094 4.961 1 91.81 93 VAL A O 1
ATOM 655 N N . GLY A 1 94 ? 10.289 30.328 7.129 1 91.06 94 GLY A N 1
ATOM 656 C CA . GLY A 1 94 ? 9.398 31.438 7.379 1 91.06 94 GLY A CA 1
ATOM 657 C C . GLY A 1 94 ? 10 32.5 8.281 1 91.06 94 GLY A C 1
ATOM 658 O O . GLY A 1 94 ? 10.945 32.219 9.023 1 91.06 94 GLY A O 1
ATOM 659 N N . SER A 1 95 ? 9.516 33.688 8.07 1 88.88 95 SER A N 1
ATOM 660 C CA . SER A 1 95 ? 9.992 34.781 8.906 1 88.88 95 SER A CA 1
ATOM 661 C C . SER A 1 95 ? 8.836 35.625 9.43 1 88.88 95 SER A C 1
ATOM 663 O O . SER A 1 95 ? 7.816 35.781 8.75 1 88.88 95 SER A O 1
ATOM 665 N N . CYS A 1 96 ? 9.023 36 10.711 1 84.56 96 CYS A N 1
ATOM 666 C CA . CYS A 1 96 ? 8.047 36.844 11.375 1 84.56 96 CYS A CA 1
ATOM 667 C C . CYS A 1 96 ? 8.734 37.844 12.312 1 84.56 96 CYS A C 1
ATOM 669 O O . CYS A 1 96 ? 9.375 37.438 13.281 1 84.56 96 CYS A O 1
ATOM 671 N N . GLY A 1 97 ? 8.516 39.188 12.125 1 80.62 97 GLY A N 1
ATOM 672 C CA . GLY A 1 97 ? 9.062 40.188 13.016 1 80.62 97 GLY A CA 1
ATOM 673 C C . GLY A 1 97 ? 10.562 40.062 13.203 1 80.62 97 GLY A C 1
ATOM 674 O O . GLY A 1 97 ? 11.07 40.188 14.32 1 80.62 97 GLY A O 1
ATOM 675 N N . GLY A 1 98 ? 11.25 39.688 12.281 1 79.69 98 GLY A N 1
ATOM 676 C CA . GLY A 1 98 ? 12.703 39.594 12.328 1 79.69 98 GLY A CA 1
ATOM 677 C C . GLY A 1 98 ? 13.203 38.219 12.719 1 79.69 98 GLY A C 1
ATOM 678 O O . GLY A 1 98 ? 14.414 37.969 12.711 1 79.69 98 GLY A O 1
ATOM 679 N N . LEU A 1 99 ? 12.297 37.438 13.25 1 85.94 99 LEU A N 1
ATOM 680 C CA . LEU A 1 99 ? 12.68 36.062 13.602 1 85.94 99 LEU A CA 1
ATOM 681 C C . LEU A 1 99 ? 12.484 35.125 12.414 1 85.94 99 LEU A C 1
ATOM 683 O O . LEU A 1 99 ? 11.547 35.312 11.625 1 85.94 99 LEU A O 1
ATOM 687 N N . THR A 1 100 ? 13.375 34.219 12.281 1 89.31 100 THR A N 1
ATOM 688 C CA . THR A 1 100 ? 13.297 33.25 11.195 1 89.31 100 THR A CA 1
ATOM 689 C C . THR A 1 100 ? 13.086 31.844 11.742 1 89.31 100 THR A C 1
ATOM 691 O O . THR A 1 100 ? 13.664 31.469 12.766 1 89.31 100 THR A O 1
ATOM 694 N N . PHE A 1 101 ? 12.219 31.125 11.07 1 91.12 101 PHE A N 1
ATOM 695 C CA . PHE A 1 101 ? 11.883 29.75 11.453 1 91.12 101 PHE A CA 1
ATOM 696 C C . PHE A 1 101 ? 12.086 28.797 10.281 1 91.12 101 PHE A C 1
ATOM 698 O O . PHE A 1 101 ? 12.039 29.219 9.117 1 91.12 101 PHE A O 1
ATOM 705 N N . GLN A 1 102 ? 12.422 27.547 10.609 1 91.81 102 GLN A N 1
ATOM 706 C CA . GLN A 1 102 ? 12.547 26.547 9.547 1 91.81 102 GLN A CA 1
ATOM 707 C C . GLN A 1 102 ? 12.047 25.188 10.016 1 91.81 102 GLN A C 1
ATOM 709 O O . GLN A 1 102 ? 12.078 24.875 11.211 1 91.81 102 GLN A O 1
ATOM 714 N N . HIS A 1 103 ? 11.484 24.516 9.125 1 92.38 103 HIS A N 1
ATOM 715 C CA . HIS A 1 103 ? 11.047 23.141 9.352 1 92.38 103 HIS A CA 1
ATOM 716 C C . HIS A 1 103 ? 11.461 22.234 8.188 1 92.38 103 HIS A C 1
ATOM 718 O O . HIS A 1 103 ? 11.281 22.594 7.023 1 92.38 103 HIS A O 1
ATOM 724 N N . THR A 1 104 ? 11.977 21.094 8.531 1 91.88 104 THR A N 1
ATOM 725 C CA . THR A 1 104 ? 12.453 20.172 7.496 1 91.88 104 THR A CA 1
ATOM 726 C C . THR A 1 104 ? 11.57 18.922 7.438 1 91.88 104 THR A C 1
ATOM 728 O O . THR A 1 104 ? 11.148 18.406 8.469 1 91.88 104 THR A O 1
ATOM 731 N N . VAL A 1 105 ? 11.273 18.547 6.254 1 92.69 105 VAL A N 1
ATOM 732 C CA . VAL A 1 105 ? 10.523 17.328 6.016 1 92.69 105 VAL A CA 1
ATOM 733 C C . VAL A 1 105 ? 11.273 16.438 5.02 1 92.69 105 VAL A C 1
ATOM 735 O O . VAL A 1 105 ? 11.711 16.922 3.967 1 92.69 105 VAL A O 1
ATOM 738 N N . ARG A 1 106 ? 11.5 15.219 5.395 1 93.69 106 ARG A N 1
ATOM 739 C CA . ARG A 1 106 ? 12.086 14.266 4.457 1 93.69 106 ARG A CA 1
ATOM 740 C C . ARG A 1 106 ? 11.008 13.562 3.646 1 93.69 106 ARG A C 1
ATOM 742 O O . ARG A 1 106 ? 10.133 12.906 4.211 1 93.69 106 ARG A O 1
ATOM 749 N N . LEU A 1 107 ? 11.086 13.703 2.357 1 92.38 107 LEU A N 1
ATOM 750 C CA . LEU A 1 107 ? 10.141 13.039 1.466 1 92.38 107 LEU A CA 1
ATOM 751 C C . LEU A 1 107 ? 10.711 11.711 0.969 1 92.38 107 LEU A C 1
ATOM 753 O O . LEU A 1 107 ? 11.82 11.672 0.436 1 92.38 107 LEU A O 1
ATOM 757 N N . LEU A 1 108 ? 9.961 10.664 1.174 1 93.44 108 LEU A N 1
ATOM 758 C CA . LEU A 1 108 ? 10.328 9.344 0.693 1 93.44 108 LEU A CA 1
ATOM 759 C C . LEU A 1 108 ? 9.398 8.883 -0.423 1 93.44 108 LEU A C 1
ATOM 761 O O . LEU A 1 108 ? 8.188 9.102 -0.352 1 93.44 108 LEU A O 1
ATOM 765 N N . VAL A 1 109 ? 9.992 8.359 -1.483 1 91.94 109 VAL A N 1
ATOM 766 C CA . VAL A 1 109 ? 9.195 7.781 -2.557 1 91.94 109 VAL A CA 1
ATOM 767 C C . VAL A 1 109 ? 9.367 6.262 -2.564 1 91.94 109 VAL A C 1
ATOM 769 O O . VAL A 1 109 ? 10.492 5.758 -2.502 1 91.94 109 VAL A O 1
ATOM 772 N N . PHE A 1 110 ? 8.172 5.52 -2.654 1 93.81 110 PHE A N 1
ATOM 773 C CA . PHE A 1 110 ? 8.273 4.066 -2.582 1 93.81 110 PHE A CA 1
ATOM 774 C C . PHE A 1 110 ? 7.422 3.406 -3.66 1 93.81 110 PHE A C 1
ATOM 776 O O . PHE A 1 110 ? 6.539 4.047 -4.238 1 93.81 110 PHE A O 1
ATOM 783 N N . ALA A 1 111 ? 7.797 2.234 -3.963 1 92.88 111 ALA A N 1
ATOM 784 C CA . ALA A 1 111 ? 6.988 1.317 -4.766 1 92.88 111 ALA A CA 1
ATOM 785 C C . ALA A 1 111 ? 6.836 -0.032 -4.07 1 92.88 111 ALA A C 1
ATOM 787 O O . ALA A 1 111 ? 7.828 -0.703 -3.777 1 92.88 111 ALA A O 1
ATOM 788 N N . PHE A 1 112 ? 5.621 -0.34 -3.689 1 92.31 112 PHE A N 1
ATOM 789 C CA . PHE A 1 112 ? 5.305 -1.613 -3.053 1 92.31 112 PHE A CA 1
ATOM 790 C C . PHE A 1 112 ? 4.926 -2.66 -4.094 1 92.31 112 PHE A C 1
ATOM 792 O O . PHE A 1 112 ? 4.246 -2.35 -5.078 1 92.31 112 PHE A O 1
ATOM 799 N N . PRO A 1 113 ? 5.398 -3.877 -3.842 1 84.88 113 PRO A N 1
ATOM 800 C CA . PRO A 1 113 ? 5.199 -4.902 -4.871 1 84.88 113 PRO A CA 1
ATOM 801 C C . PRO A 1 113 ? 3.727 -5.102 -5.227 1 84.88 113 PRO A C 1
ATOM 803 O O . PRO A 1 113 ? 2.887 -5.254 -4.336 1 84.88 113 PRO A O 1
ATOM 806 N N . ASP A 1 114 ? 3.49 -5.066 -6.512 1 78.25 114 ASP A N 1
ATOM 807 C CA . ASP A 1 114 ? 2.152 -5.371 -7.012 1 78.25 114 ASP A CA 1
ATOM 808 C C . ASP A 1 114 ? 1.984 -6.871 -7.246 1 78.25 114 ASP A C 1
ATOM 810 O O . ASP A 1 114 ? 0.862 -7.359 -7.387 1 78.25 114 ASP A O 1
ATOM 814 N N . GLN A 1 115 ? 3.189 -7.5 -7.266 1 88.19 115 GLN A N 1
ATOM 815 C CA . GLN A 1 115 ? 3.156 -8.922 -7.586 1 88.19 115 GLN A CA 1
ATOM 816 C C . GLN A 1 115 ? 4.223 -9.688 -6.801 1 88.19 115 GLN A C 1
ATOM 818 O O . GLN A 1 115 ? 5.367 -9.242 -6.711 1 88.19 115 GLN A O 1
ATOM 823 N N . LEU A 1 116 ? 3.73 -10.781 -6.203 1 95.56 116 LEU A N 1
ATOM 824 C CA . LEU A 1 116 ? 4.637 -11.742 -5.594 1 95.56 116 LEU A CA 1
ATOM 825 C C . LEU A 1 116 ? 4.676 -13.039 -6.402 1 95.56 116 LEU A C 1
ATOM 827 O O . LEU A 1 116 ? 3.637 -13.516 -6.863 1 95.56 116 LEU A O 1
ATOM 831 N N . THR A 1 117 ? 5.891 -13.5 -6.625 1 94.75 117 THR A N 1
ATOM 832 C CA . THR A 1 117 ? 6.039 -14.797 -7.277 1 94.75 117 THR A CA 1
ATOM 833 C C . THR A 1 117 ? 6.777 -15.773 -6.371 1 94.75 117 THR A C 1
ATOM 835 O O . THR A 1 117 ? 7.562 -15.367 -5.516 1 94.75 117 THR A O 1
ATOM 838 N N . VAL A 1 118 ? 6.395 -17.031 -6.562 1 94.56 118 VAL A N 1
ATOM 839 C CA . VAL A 1 118 ? 7.008 -18.047 -5.727 1 94.56 118 VAL A CA 1
ATOM 840 C C . VAL A 1 118 ? 7.684 -19.094 -6.609 1 94.56 118 VAL A C 1
ATOM 842 O O . VAL A 1 118 ? 7.211 -19.391 -7.711 1 94.56 118 VAL A O 1
ATOM 845 N N . SER A 1 119 ? 8.805 -19.656 -6.086 1 93.88 119 SER A N 1
ATOM 846 C CA . SER A 1 119 ? 9.523 -20.734 -6.773 1 93.88 119 SER A CA 1
ATOM 847 C C . SER A 1 119 ? 9.984 -21.812 -5.797 1 93.88 119 SER A C 1
ATOM 849 O O . SER A 1 119 ? 10.688 -21.516 -4.824 1 93.88 119 SER A O 1
ATOM 851 N N . PRO A 1 120 ? 9.672 -22.984 -6.129 1 90.62 120 PRO A N 1
ATOM 852 C CA . PRO A 1 120 ? 8.781 -23.453 -7.199 1 90.62 120 PRO A CA 1
ATOM 853 C C . PRO A 1 120 ? 7.348 -22.969 -7.031 1 90.62 120 PRO A C 1
ATOM 855 O O . PRO A 1 120 ? 6.941 -22.594 -5.93 1 90.62 120 PRO A O 1
ATOM 858 N N . ALA A 1 121 ? 6.566 -22.906 -8.18 1 85.69 121 ALA A N 1
ATOM 859 C CA . ALA A 1 121 ? 5.211 -22.359 -8.172 1 85.69 121 ALA A CA 1
ATOM 860 C C . ALA A 1 121 ? 4.281 -23.219 -7.32 1 85.69 121 ALA A C 1
ATOM 862 O O . ALA A 1 121 ? 3.281 -22.734 -6.793 1 85.69 121 ALA A O 1
ATOM 863 N N . ALA A 1 122 ? 4.57 -24.469 -7.297 1 83.44 122 ALA A N 1
ATOM 864 C CA . ALA A 1 122 ? 3.887 -25.438 -6.43 1 83.44 122 ALA A CA 1
ATOM 865 C C . ALA A 1 122 ? 4.891 -26.281 -5.664 1 83.44 122 ALA A C 1
ATOM 867 O O . ALA A 1 122 ? 5.887 -26.75 -6.23 1 83.44 122 ALA A O 1
ATOM 868 N N . LEU A 1 123 ? 4.543 -26.438 -4.43 1 85 123 LEU A N 1
ATOM 869 C CA . LEU A 1 123 ? 5.504 -27.125 -3.568 1 85 123 LEU A CA 1
ATOM 870 C C . LEU A 1 123 ? 5.23 -28.625 -3.537 1 85 123 LEU A C 1
ATOM 872 O O . LEU A 1 123 ? 4.109 -29.047 -3.252 1 85 123 LEU A O 1
ATOM 876 N N . GLY A 1 124 ? 6.223 -29.297 -3.891 1 79.94 124 GLY A N 1
ATOM 877 C CA . GLY A 1 124 ? 6.172 -30.75 -3.738 1 79.94 124 GLY A CA 1
ATOM 878 C C . GLY A 1 124 ? 6.684 -31.219 -2.393 1 79.94 124 GLY A C 1
ATOM 879 O O . GLY A 1 124 ? 7.344 -30.469 -1.672 1 79.94 124 GLY A O 1
ATOM 880 N N . PRO A 1 125 ? 6.34 -32.438 -2.07 1 75.56 125 PRO A N 1
ATOM 881 C CA . PRO A 1 125 ? 6.77 -32.969 -0.779 1 75.56 125 PRO A CA 1
ATOM 882 C C . PRO A 1 125 ? 8.289 -33.031 -0.632 1 75.56 125 PRO A C 1
ATOM 884 O O . PRO A 1 125 ? 8.805 -32.969 0.487 1 75.56 125 PRO A O 1
ATOM 887 N N . ALA A 1 126 ? 8.977 -33.062 -1.68 1 79.25 126 ALA A N 1
ATOM 888 C CA . ALA A 1 126 ? 10.422 -33.25 -1.613 1 79.25 126 ALA A CA 1
ATOM 889 C C . ALA A 1 126 ? 11.141 -31.922 -1.853 1 79.25 126 ALA A C 1
ATOM 891 O O . ALA A 1 126 ? 12.375 -31.875 -1.891 1 79.25 126 ALA A O 1
ATOM 892 N N . ASP A 1 127 ? 10.414 -30.906 -2.008 1 85.25 127 ASP A N 1
ATOM 893 C CA . ASP A 1 127 ? 11.07 -29.625 -2.283 1 85.25 127 ASP A CA 1
ATOM 894 C C . ASP A 1 127 ? 11.773 -29.094 -1.034 1 85.25 127 ASP A C 1
ATOM 896 O O . ASP A 1 127 ? 11.125 -28.844 -0.017 1 85.25 127 ASP A O 1
ATOM 900 N N . PRO A 1 128 ? 13.078 -28.844 -1.153 1 89.19 128 PRO A N 1
ATOM 901 C CA . PRO A 1 128 ? 13.812 -28.438 0.045 1 89.19 128 PRO A CA 1
ATOM 902 C C . PRO A 1 128 ? 13.75 -26.922 0.284 1 89.19 128 PRO A C 1
ATOM 904 O O . PRO A 1 128 ? 14.031 -26.469 1.391 1 89.19 128 PRO A O 1
ATOM 907 N N . GLU A 1 129 ? 13.484 -26.203 -0.825 1 94.06 129 GLU A N 1
ATOM 908 C CA . GLU A 1 129 ? 13.562 -24.75 -0.709 1 94.06 129 GLU A CA 1
ATOM 909 C C . GLU A 1 129 ? 12.391 -24.078 -1.41 1 94.06 129 GLU A C 1
ATOM 911 O O . GLU A 1 129 ? 11.789 -24.656 -2.32 1 94.06 129 GLU A O 1
ATOM 916 N N . VAL A 1 130 ? 12.117 -22.969 -0.894 1 94.19 130 VAL A N 1
ATOM 917 C CA . VAL A 1 130 ? 11.125 -22.125 -1.557 1 94.19 130 VAL A CA 1
ATOM 918 C C . VAL A 1 130 ? 11.609 -20.688 -1.589 1 94.19 130 VAL A C 1
ATOM 920 O O . VAL A 1 130 ? 12.305 -20.234 -0.673 1 94.19 130 VAL A O 1
ATOM 923 N N . ALA A 1 131 ? 11.352 -20.047 -2.705 1 97.25 131 ALA A N 1
ATOM 924 C CA . ALA A 1 131 ? 11.734 -18.656 -2.859 1 97.25 131 ALA A CA 1
ATOM 925 C C . ALA A 1 131 ? 10.508 -17.781 -3.145 1 97.25 131 ALA A C 1
ATOM 927 O O . ALA A 1 131 ? 9.578 -18.219 -3.83 1 97.25 131 ALA A O 1
ATOM 928 N N . CYS A 1 132 ? 10.508 -16.656 -2.549 1 97.38 132 CYS A N 1
ATOM 929 C CA . CYS A 1 132 ? 9.492 -15.633 -2.781 1 97.38 132 CYS A CA 1
ATOM 930 C C . CYS A 1 132 ? 10.125 -14.359 -3.332 1 97.38 132 CYS A C 1
ATOM 932 O O . CYS A 1 132 ? 11.086 -13.836 -2.762 1 97.38 132 CYS A O 1
ATOM 934 N N . THR A 1 133 ? 9.57 -13.898 -4.453 1 97 133 THR A N 1
ATOM 935 C CA . THR A 1 133 ? 10.156 -12.742 -5.125 1 97 133 THR A CA 1
ATOM 936 C C . THR A 1 133 ? 9.156 -11.594 -5.211 1 97 133 THR A C 1
ATOM 938 O O . THR A 1 133 ? 8.039 -11.773 -5.699 1 97 133 THR A O 1
ATOM 941 N N . ALA A 1 134 ? 9.562 -10.469 -4.668 1 96.44 134 ALA A N 1
ATOM 942 C CA . ALA A 1 134 ? 8.797 -9.234 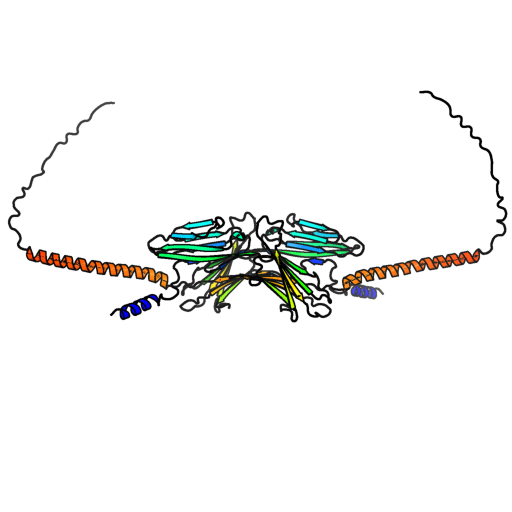-4.824 1 96.44 134 ALA A CA 1
ATOM 943 C C . ALA A 1 134 ? 9.297 -8.422 -6.016 1 96.44 134 ALA A C 1
ATOM 945 O O . ALA A 1 134 ? 10.492 -8.141 -6.133 1 96.44 134 ALA A O 1
ATOM 946 N N . HIS A 1 135 ? 8.297 -8.023 -6.852 1 92.31 135 HIS A N 1
ATOM 947 C CA . HIS A 1 135 ? 8.68 -7.332 -8.078 1 92.31 135 HIS A CA 1
ATOM 948 C C . HIS A 1 135 ? 8.406 -5.832 -7.969 1 92.31 135 HIS A C 1
ATOM 950 O O . HIS A 1 135 ? 7.477 -5.414 -7.277 1 92.31 135 HIS A O 1
ATOM 956 N N . ARG A 1 136 ? 9.297 -5 -8.602 1 89.81 136 ARG A N 1
ATOM 957 C CA . ARG A 1 136 ? 9.117 -3.562 -8.773 1 89.81 136 ARG A CA 1
ATOM 958 C C . ARG A 1 136 ? 9.008 -2.861 -7.422 1 89.81 136 ARG A C 1
ATOM 960 O O . ARG A 1 136 ? 8.055 -2.119 -7.18 1 89.81 136 ARG A O 1
ATOM 967 N N . VAL A 1 137 ? 10.078 -3.064 -6.672 1 93.25 137 VAL A N 1
ATOM 968 C CA . VAL A 1 137 ? 10.031 -2.562 -5.301 1 93.25 137 VAL A CA 1
ATOM 969 C C . VAL A 1 137 ? 11.117 -1.505 -5.105 1 93.25 137 VAL A C 1
ATOM 971 O O . VAL A 1 137 ? 12.211 -1.612 -5.668 1 93.25 137 VAL A O 1
ATOM 974 N N . THR A 1 138 ? 10.797 -0.537 -4.395 1 93.38 138 THR A N 1
ATOM 975 C CA . THR A 1 138 ? 11.75 0.427 -3.85 1 93.38 138 THR A CA 1
ATOM 976 C C . THR A 1 138 ? 11.188 1.082 -2.59 1 93.38 138 THR A C 1
ATOM 978 O O . THR A 1 138 ? 10.008 1.419 -2.529 1 93.38 138 THR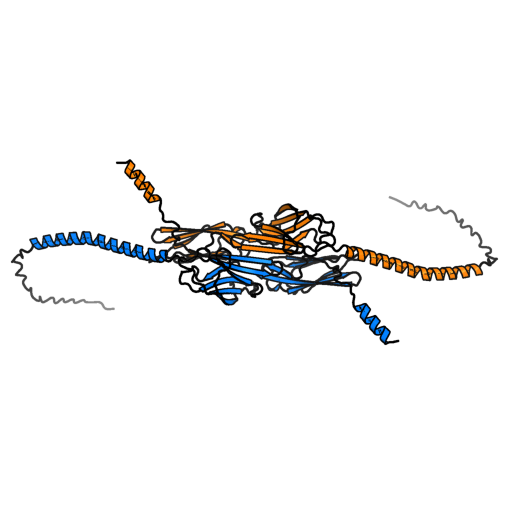 A O 1
ATOM 981 N N . PRO A 1 139 ? 11.992 1.296 -1.607 1 93.94 139 PRO A N 1
ATOM 982 C CA . PRO A 1 139 ? 13.383 0.863 -1.492 1 93.94 139 PRO A CA 1
ATOM 983 C C . PRO A 1 139 ? 13.516 -0.645 -1.289 1 93.94 139 PRO A C 1
ATOM 985 O O . PRO A 1 139 ? 12.539 -1.314 -0.948 1 93.94 139 PRO A O 1
ATOM 988 N N . ALA A 1 140 ? 14.656 -1.176 -1.51 1 93.44 140 ALA A N 1
ATOM 989 C CA . ALA A 1 140 ? 14.891 -2.611 -1.38 1 93.44 140 ALA A CA 1
ATOM 990 C C . ALA A 1 140 ? 15.672 -2.93 -0.108 1 93.44 140 ALA A C 1
ATOM 992 O O . ALA A 1 140 ? 16.047 -4.078 0.124 1 93.44 140 ALA A O 1
ATOM 993 N N . ASP A 1 141 ? 15.844 -1.929 0.658 1 93.31 141 ASP A N 1
ATOM 994 C CA . ASP A 1 141 ? 16.562 -2.104 1.918 1 93.31 141 ASP A CA 1
ATOM 995 C C . ASP A 1 141 ? 15.797 -3.031 2.859 1 93.31 141 ASP A C 1
ATOM 997 O O . ASP A 1 141 ? 14.57 -2.934 2.979 1 93.31 141 ASP A O 1
ATOM 1001 N N . PRO A 1 142 ? 16.562 -3.938 3.555 1 92.31 142 PRO A N 1
ATOM 1002 C CA . PRO A 1 142 ? 15.922 -4.895 4.457 1 92.31 142 PRO A CA 1
ATOM 1003 C C . PRO A 1 142 ? 15.227 -4.219 5.633 1 92.31 142 PRO A C 1
ATOM 1005 O O . PRO A 1 142 ? 14.367 -4.828 6.277 1 92.31 142 PRO A O 1
ATOM 1008 N N . SER A 1 143 ? 15.609 -3.021 5.949 1 93.56 143 SER A N 1
ATOM 1009 C CA . SER A 1 143 ? 14.93 -2.295 7.02 1 93.56 143 SER A CA 1
ATOM 1010 C C . SER A 1 143 ? 13.539 -1.854 6.586 1 93.56 143 SER A C 1
ATOM 1012 O O . SER A 1 143 ? 12.656 -1.636 7.422 1 93.56 143 SER A O 1
ATOM 1014 N N . ALA A 1 144 ? 13.312 -1.735 5.316 1 96 144 ALA A N 1
ATOM 1015 C CA . ALA A 1 144 ? 12.031 -1.268 4.797 1 96 144 ALA A CA 1
ATOM 1016 C C . ALA A 1 144 ? 11.18 -2.436 4.312 1 96 144 ALA A C 1
ATOM 1018 O O . ALA A 1 144 ? 9.953 -2.424 4.465 1 96 144 ALA A O 1
ATOM 1019 N N . LEU A 1 145 ? 11.836 -3.428 3.781 1 97.25 145 LEU A N 1
ATOM 1020 C CA . LEU A 1 145 ? 11.109 -4.559 3.215 1 97.25 145 LEU A CA 1
ATOM 1021 C C . LEU A 1 145 ? 11.555 -5.867 3.857 1 97.25 145 LEU A C 1
ATOM 1023 O O . LEU A 1 145 ? 12.75 -6.145 3.951 1 97.25 145 LEU A O 1
ATOM 1027 N N . SER A 1 146 ? 10.586 -6.648 4.266 1 97.12 146 SER A N 1
ATOM 1028 C CA . SER A 1 146 ? 10.867 -7.949 4.855 1 97.12 146 SER A CA 1
ATOM 1029 C C . SER A 1 146 ? 9.906 -9.016 4.344 1 97.12 146 SER A C 1
ATOM 1031 O O . SER A 1 146 ? 8.844 -8.695 3.814 1 97.12 146 SER A O 1
ATOM 1033 N N . PHE A 1 147 ? 10.336 -10.281 4.441 1 97.56 147 PHE A N 1
ATOM 1034 C CA . PHE A 1 147 ? 9.523 -11.414 4.02 1 97.56 147 PHE A CA 1
ATOM 1035 C C . PHE A 1 147 ? 9.273 -12.367 5.188 1 97.56 147 PHE A C 1
ATOM 1037 O O . PHE A 1 147 ? 10.086 -12.438 6.117 1 97.56 147 PHE A O 1
ATOM 1044 N N . SER A 1 148 ? 8.164 -13.039 5.109 1 96.81 148 SER A N 1
ATOM 1045 C CA . SER A 1 148 ? 7.84 -14.094 6.062 1 96.81 148 SER A CA 1
ATOM 1046 C C . SER A 1 148 ? 7.172 -15.281 5.375 1 96.81 148 SER A C 1
ATOM 1048 O O . SER A 1 148 ? 6.488 -15.117 4.363 1 96.81 148 SER A O 1
ATOM 1050 N N . LEU A 1 149 ? 7.496 -16.406 5.844 1 95.56 149 LEU A N 1
ATOM 1051 C CA . LEU A 1 149 ? 6.82 -17.625 5.438 1 95.56 149 LEU A CA 1
ATOM 1052 C C . LEU A 1 149 ? 5.812 -18.062 6.496 1 95.56 149 LEU A C 1
ATOM 1054 O O . LEU A 1 149 ? 6.184 -18.344 7.641 1 95.56 149 LEU A O 1
ATOM 1058 N N . LEU A 1 150 ? 4.551 -18.156 5.996 1 95.25 150 LEU A N 1
ATOM 1059 C CA . LEU A 1 150 ? 3.49 -18.328 6.98 1 95.25 150 LEU A CA 1
ATOM 1060 C C . LEU A 1 150 ? 2.77 -19.656 6.781 1 95.25 150 LEU A C 1
ATOM 1062 O O . LEU A 1 150 ? 2.545 -20.078 5.645 1 95.25 150 LEU A O 1
ATOM 1066 N N . LEU A 1 151 ? 2.438 -20.219 7.848 1 91.31 151 LEU A N 1
ATOM 1067 C CA . LEU A 1 151 ? 1.542 -21.375 7.93 1 91.31 151 LEU A CA 1
ATOM 1068 C C . LEU A 1 151 ? 0.388 -21.094 8.891 1 91.31 151 LEU A C 1
ATOM 1070 O O . LEU A 1 151 ? 0.6 -20.938 10.094 1 91.31 151 LEU A O 1
ATOM 1074 N N . GLY A 1 152 ? -0.824 -21.094 8.312 1 84.81 152 GLY A N 1
ATOM 1075 C CA . GLY A 1 152 ? -1.974 -20.766 9.141 1 84.81 152 GLY A CA 1
ATOM 1076 C C . GLY A 1 152 ? -1.871 -19.391 9.773 1 84.81 152 GLY A C 1
ATOM 1077 O O . GLY A 1 152 ? -2.203 -19.203 10.945 1 84.81 152 GLY A O 1
ATOM 1078 N N . GLY A 1 153 ? -1.242 -18.5 9.109 1 86.56 153 GLY A N 1
ATOM 1079 C CA . GLY A 1 153 ? -1.146 -17.125 9.594 1 86.56 153 GLY A CA 1
ATOM 1080 C C . GLY A 1 153 ? 0.035 -16.906 10.516 1 86.56 153 GLY A C 1
ATOM 1081 O O . GLY A 1 153 ? 0.318 -15.766 10.906 1 86.56 153 GLY A O 1
ATOM 1082 N N . ARG A 1 154 ? 0.675 -17.984 10.781 1 91.06 154 ARG A N 1
ATOM 1083 C CA . ARG A 1 154 ? 1.844 -17.875 11.648 1 91.06 154 ARG A CA 1
ATOM 1084 C C . ARG A 1 154 ? 3.117 -18.25 10.906 1 91.06 154 ARG A C 1
ATOM 1086 O O . ARG A 1 154 ? 3.07 -19 9.922 1 91.06 154 ARG A O 1
ATOM 1093 N N . GLU A 1 155 ? 4.184 -17.641 11.461 1 94.56 155 GLU A N 1
ATOM 1094 C CA . GLU A 1 155 ? 5.465 -17.953 10.836 1 94.56 155 GLU A CA 1
ATOM 1095 C C . GLU A 1 155 ? 5.754 -19.453 10.883 1 94.56 155 GLU A C 1
ATOM 1097 O O . GLU A 1 155 ? 5.508 -20.109 11.898 1 94.56 155 GLU A O 1
ATOM 1102 N N . LEU A 1 156 ? 6.27 -19.969 9.828 1 92.19 156 LEU A N 1
ATOM 1103 C CA . LEU A 1 156 ? 6.566 -21.391 9.734 1 92.19 156 LEU A CA 1
ATOM 1104 C C . LEU A 1 156 ? 7.758 -21.75 10.609 1 92.19 156 LEU A C 1
ATOM 1106 O O . LEU A 1 156 ? 8.875 -21.297 10.367 1 92.19 156 LEU A O 1
ATOM 1110 N N . GLU A 1 157 ? 7.422 -22.609 11.531 1 90.44 157 GLU A N 1
ATOM 1111 C CA . GLU A 1 157 ? 8.492 -23.047 12.414 1 90.44 157 GLU A CA 1
ATOM 1112 C C . GLU A 1 157 ? 9.477 -23.953 11.672 1 90.44 157 GLU A C 1
ATOM 1114 O O . GLU A 1 157 ? 9.062 -24.812 10.883 1 90.44 157 GLU A O 1
ATOM 1119 N N . GLY A 1 158 ? 10.75 -23.734 11.922 1 90.88 158 GLY A N 1
ATOM 1120 C CA . GLY A 1 158 ? 11.773 -24.594 11.344 1 90.88 158 GLY A CA 1
ATOM 1121 C C . GLY A 1 158 ? 12.289 -24.094 10.008 1 90.88 158 GLY A C 1
ATOM 1122 O O . GLY A 1 158 ? 13.281 -24.609 9.492 1 90.88 158 GLY A O 1
ATOM 1123 N N . ALA A 1 159 ? 11.586 -23.188 9.406 1 93.06 159 ALA A N 1
ATOM 1124 C CA . ALA A 1 159 ? 12.086 -22.609 8.156 1 93.06 159 ALA A CA 1
ATOM 1125 C C . ALA A 1 159 ? 13.328 -21.766 8.406 1 93.06 159 ALA A C 1
ATOM 1127 O O . ALA A 1 159 ? 13.391 -21.016 9.391 1 93.06 159 ALA A O 1
ATOM 1128 N N . GLU A 1 160 ? 14.297 -21.938 7.551 1 95.44 160 GLU A N 1
ATOM 1129 C CA . GLU A 1 160 ? 15.539 -21.172 7.676 1 95.44 160 GLU A CA 1
ATOM 1130 C C . GLU A 1 160 ? 15.742 -20.25 6.488 1 95.44 160 GLU A C 1
ATOM 1132 O O . GLU A 1 160 ? 15.797 -20.688 5.34 1 95.44 160 GLU A O 1
ATOM 1137 N N . ALA A 1 161 ? 15.883 -19.031 6.816 1 95.06 161 ALA A N 1
ATOM 1138 C CA . ALA A 1 161 ? 16.172 -18.078 5.742 1 95.06 161 ALA A CA 1
ATOM 1139 C C . ALA A 1 161 ? 17.578 -18.266 5.207 1 95.06 161 ALA A C 1
ATOM 1141 O O . ALA A 1 161 ? 18.547 -18.281 5.973 1 95.06 161 ALA A O 1
ATOM 1142 N N . LEU A 1 162 ? 17.703 -18.438 3.932 1 95.19 162 LEU A N 1
ATOM 1143 C CA . LEU A 1 162 ? 19 -18.719 3.312 1 95.19 162 LEU A CA 1
ATOM 1144 C C . LEU A 1 162 ? 19.656 -17.438 2.795 1 95.19 162 LEU A C 1
ATOM 1146 O O . LEU A 1 162 ? 20.812 -17.156 3.113 1 95.19 162 LEU A O 1
ATOM 1150 N N . ASP A 1 163 ? 18.969 -16.766 1.914 1 92.5 163 ASP A N 1
ATOM 1151 C CA . ASP A 1 163 ? 19.531 -15.586 1.271 1 92.5 163 ASP A CA 1
ATOM 1152 C C . ASP A 1 163 ? 18.453 -14.594 0.863 1 92.5 163 ASP A C 1
ATOM 1154 O O . ASP A 1 163 ? 17.281 -14.969 0.726 1 92.5 163 ASP A O 1
ATOM 1158 N N . LEU A 1 164 ? 18.906 -13.352 0.863 1 94.38 164 LEU A N 1
ATOM 1159 C CA . LEU A 1 164 ? 18.109 -12.258 0.318 1 94.38 164 LEU A CA 1
ATOM 1160 C C . LEU A 1 164 ? 18.828 -11.594 -0.854 1 94.38 164 LEU A C 1
ATOM 1162 O O . LEU A 1 164 ? 19.875 -10.977 -0.673 1 94.38 164 LEU A O 1
ATOM 1166 N N . GLU A 1 165 ? 18.234 -11.734 -2.012 1 96.62 165 GLU A N 1
ATOM 1167 C CA . GLU A 1 165 ? 18.844 -11.219 -3.227 1 96.62 165 GLU A CA 1
ATOM 1168 C C . GLU A 1 165 ? 18.109 -9.992 -3.748 1 96.62 165 GLU A C 1
ATOM 1170 O O . GLU A 1 165 ? 16.875 -10 -3.844 1 96.62 165 GLU A O 1
ATOM 1175 N N . VAL A 1 166 ? 18.875 -8.977 -4.047 1 95.62 166 VAL A N 1
ATOM 1176 C CA . VAL A 1 166 ? 18.328 -7.758 -4.617 1 95.62 166 VAL A CA 1
ATOM 1177 C C . VAL A 1 166 ? 18.891 -7.535 -6.016 1 95.62 166 VAL A C 1
ATOM 1179 O O . VAL A 1 166 ? 20.109 -7.5 -6.195 1 95.62 166 VAL A O 1
ATOM 1182 N N . GLU A 1 167 ? 18 -7.43 -6.965 1 94.44 167 GLU A N 1
ATOM 1183 C CA . GLU A 1 167 ? 18.422 -7.184 -8.344 1 94.44 167 GLU A CA 1
ATOM 1184 C C . GLU A 1 167 ? 17.641 -6.012 -8.945 1 94.44 167 GLU A C 1
ATOM 1186 O O . GLU A 1 167 ? 16.484 -5.773 -8.602 1 94.44 167 GLU A O 1
ATOM 1191 N N . VAL A 1 168 ? 18.281 -5.305 -9.836 1 90.38 168 VAL A N 1
ATOM 1192 C CA . VAL A 1 168 ? 17.594 -4.223 -10.539 1 90.38 168 VAL A CA 1
ATOM 1193 C C . VAL A 1 168 ? 16.625 -4.805 -11.57 1 90.38 168 VAL A C 1
ATOM 1195 O O . VAL A 1 168 ? 16.984 -5.711 -12.32 1 90.38 168 VAL A O 1
ATOM 1198 N N . GLU A 1 169 ? 15.398 -4.367 -11.352 1 86.06 169 GLU A N 1
ATOM 1199 C CA . GLU A 1 169 ? 14.406 -4.859 -12.297 1 86.06 169 GLU A CA 1
ATOM 1200 C C . GLU A 1 169 ? 14.305 -3.949 -13.516 1 86.06 169 GLU A C 1
ATOM 1202 O O . GLU A 1 169 ? 14.086 -2.744 -13.375 1 86.06 169 GLU A O 1
ATOM 1207 N N . GLU A 1 170 ? 14.648 -4.445 -14.672 1 70.75 170 GLU A N 1
ATOM 1208 C CA . GLU A 1 170 ? 14.57 -3.678 -15.906 1 70.75 170 GLU A CA 1
ATOM 1209 C C . GLU A 1 170 ? 13.133 -3.578 -16.406 1 70.75 170 GLU A C 1
ATOM 1211 O O . GLU A 1 170 ? 12.422 -4.586 -16.469 1 70.75 170 GLU A O 1
ATOM 1216 N N . ASP A 1 171 ? 12.453 -2.633 -15.969 1 58.44 171 ASP A N 1
ATOM 1217 C CA . ASP A 1 171 ? 11.086 -2.537 -16.469 1 58.44 171 ASP A CA 1
ATOM 1218 C C . ASP A 1 171 ? 11.055 -1.879 -17.859 1 58.44 171 ASP A C 1
ATOM 1220 O O . ASP A 1 171 ? 11.516 -0.748 -18.016 1 58.44 171 ASP A O 1
ATOM 1224 N N . GLU A 1 172 ? 10.992 -2.695 -18.906 1 55.66 172 GLU A N 1
ATOM 1225 C CA . GLU A 1 172 ? 10.945 -2.17 -20.266 1 55.66 172 GLU A CA 1
ATOM 1226 C C . GLU A 1 172 ? 9.945 -1.021 -20.375 1 55.66 172 GLU A C 1
ATOM 1228 O O . GLU A 1 172 ? 10.094 -0.145 -21.234 1 55.66 172 GLU A O 1
ATOM 1233 N N . SER A 1 173 ? 8.797 -1.275 -19.797 1 52.09 173 SER A N 1
ATOM 1234 C CA . SER A 1 173 ? 7.734 -0.355 -20.188 1 52.09 173 SER A CA 1
ATOM 1235 C C . SER A 1 173 ? 7.957 1.029 -19.578 1 52.09 173 SER A C 1
ATOM 1237 O O . SER A 1 173 ? 7.289 1.992 -19.969 1 52.09 173 SER A O 1
ATOM 1239 N N . GLN A 1 174 ? 8.516 1.057 -18.375 1 51.59 174 GLN A N 1
ATOM 1240 C CA 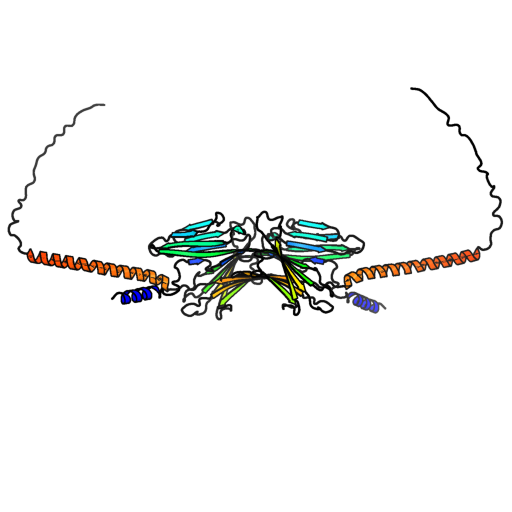. GLN A 1 174 ? 8.391 2.377 -17.766 1 51.59 174 GLN A CA 1
ATOM 1241 C C . GLN A 1 174 ? 9.5 3.311 -18.234 1 51.59 174 GLN A C 1
ATOM 1243 O O . GLN A 1 174 ? 10.672 2.924 -18.281 1 51.59 174 GLN A O 1
ATOM 1248 N N . GLU A 1 175 ? 9.125 4.039 -19.109 1 49.91 175 GLU A N 1
ATOM 1249 C CA . GLU A 1 175 ? 9.945 5.168 -19.547 1 49.91 175 GLU A CA 1
ATOM 1250 C C . GLU A 1 175 ? 10.766 5.73 -18.391 1 49.91 175 GLU A C 1
ATOM 1252 O O . GLU A 1 175 ? 11.781 6.391 -18.594 1 49.91 175 GLU A O 1
ATOM 1257 N N . ASP A 1 176 ? 10.086 5.781 -17.281 1 54.81 176 ASP A N 1
ATOM 1258 C CA . ASP A 1 176 ? 10.719 6.629 -16.281 1 54.81 176 ASP A CA 1
ATOM 1259 C C . ASP A 1 176 ? 11.906 5.918 -15.633 1 54.81 176 ASP A C 1
ATOM 1261 O O . ASP A 1 176 ? 11.938 4.688 -15.562 1 54.81 176 ASP A O 1
ATOM 1265 N N . ASP A 1 177 ? 12.969 6.492 -15.617 1 60 177 ASP A N 1
ATOM 1266 C CA . ASP A 1 177 ? 14.305 6.254 -15.086 1 60 177 ASP A CA 1
ATOM 1267 C C . ASP A 1 177 ? 14.242 5.723 -13.656 1 60 177 ASP A C 1
ATOM 1269 O O . ASP A 1 177 ? 15.227 5.777 -12.922 1 60 177 ASP A O 1
ATOM 1273 N N . ASP A 1 178 ? 12.969 5.289 -13.281 1 70 178 ASP A N 1
ATOM 1274 C CA . ASP A 1 178 ? 13.016 4.898 -11.875 1 70 178 ASP A CA 1
ATOM 1275 C C . ASP A 1 178 ? 13.586 3.488 -11.719 1 70 178 ASP A C 1
ATOM 1277 O O . ASP A 1 178 ? 13.234 2.582 -12.469 1 70 178 ASP A O 1
ATOM 1281 N N . MET A 1 179 ? 14.625 3.387 -10.945 1 82.44 179 MET A N 1
ATOM 1282 C CA . MET A 1 179 ? 15.258 2.107 -10.633 1 82.44 179 MET A CA 1
ATOM 1283 C C . MET A 1 179 ? 14.398 1.296 -9.664 1 82.44 179 MET A C 1
ATOM 1285 O O . MET A 1 179 ? 14.188 1.707 -8.523 1 82.44 179 MET A O 1
ATOM 1289 N N . LEU A 1 180 ? 13.664 0.288 -10.164 1 90.25 180 LEU A N 1
ATOM 1290 C CA . LEU A 1 180 ? 12.914 -0.64 -9.328 1 90.25 180 LEU A CA 1
ATOM 1291 C C . LEU A 1 180 ? 13.672 -1.949 -9.148 1 90.25 180 LEU A C 1
ATOM 1293 O O . LEU A 1 180 ? 14.602 -2.246 -9.914 1 90.25 180 LEU A O 1
ATOM 1297 N N . PHE A 1 181 ? 13.398 -2.58 -8.117 1 93.44 181 PHE A N 1
ATOM 1298 C CA . PHE A 1 181 ? 14.172 -3.754 -7.738 1 93.44 181 PHE A CA 1
ATOM 1299 C C . PHE A 1 181 ? 13.297 -4.996 -7.703 1 93.44 181 PHE A C 1
ATOM 1301 O O . PHE A 1 181 ? 12.078 -4.898 -7.551 1 93.44 181 PHE A O 1
ATOM 1308 N N . ARG A 1 182 ? 13.953 -6.035 -7.984 1 94.56 182 ARG A N 1
ATOM 1309 C CA . ARG A 1 182 ? 13.438 -7.355 -7.652 1 94.56 182 ARG A CA 1
ATOM 1310 C C . ARG A 1 182 ? 14.109 -7.918 -6.406 1 94.56 182 ARG A C 1
ATOM 1312 O O . ARG A 1 182 ? 15.336 -7.984 -6.34 1 94.56 182 ARG A O 1
ATOM 1319 N N . VAL A 1 183 ? 13.336 -8.234 -5.406 1 96.94 183 VAL A N 1
ATOM 1320 C CA . VAL A 1 183 ? 13.891 -8.742 -4.152 1 96.94 183 VAL A CA 1
ATOM 1321 C C . VAL A 1 183 ? 13.398 -10.172 -3.912 1 96.94 183 VAL A C 1
ATOM 1323 O O . VAL A 1 183 ? 12.195 -10.43 -3.918 1 96.94 183 VAL A O 1
ATOM 1326 N N . THR A 1 184 ? 14.344 -11.109 -3.695 1 97.62 184 THR A N 1
ATOM 1327 C CA . THR A 1 184 ? 14.008 -12.516 -3.531 1 97.62 184 THR A CA 1
ATOM 1328 C C . THR A 1 184 ? 14.516 -13.047 -2.193 1 97.62 184 THR A C 1
ATOM 1330 O O . THR A 1 184 ? 15.695 -12.898 -1.872 1 97.62 184 THR A O 1
ATOM 1333 N N . GLU A 1 185 ? 13.633 -13.531 -1.379 1 97.75 185 GLU A N 1
ATOM 1334 C CA . GLU A 1 185 ? 14 -14.258 -0.166 1 97.75 185 GLU A CA 1
ATOM 1335 C C . GLU A 1 185 ? 13.844 -15.766 -0.357 1 97.75 185 GLU A C 1
ATOM 1337 O O . GLU A 1 185 ? 12.82 -16.234 -0.859 1 97.75 185 GLU A O 1
ATOM 1342 N N . ARG A 1 186 ? 14.836 -16.516 0.042 1 97.5 186 ARG A N 1
ATOM 1343 C CA . ARG A 1 186 ? 14.82 -17.969 -0.072 1 97.5 186 ARG A CA 1
ATOM 1344 C C . ARG A 1 186 ? 14.867 -18.625 1.303 1 97.5 186 ARG A C 1
ATOM 1346 O O . ARG A 1 186 ? 15.586 -18.172 2.191 1 97.5 186 ARG A O 1
ATOM 1353 N N . TRP A 1 187 ? 14.102 -19.734 1.441 1 96.62 187 TRP A N 1
ATOM 1354 C CA . TRP A 1 187 ? 14.07 -20.469 2.697 1 96.62 187 TRP A CA 1
ATOM 1355 C C . TRP A 1 187 ? 14.367 -21.953 2.461 1 96.62 187 TRP A C 1
ATOM 1357 O O . TRP A 1 187 ? 13.922 -22.531 1.467 1 96.62 187 TRP A O 1
ATOM 1367 N N . ARG A 1 188 ? 15.117 -22.453 3.369 1 96.44 188 ARG A N 1
ATOM 1368 C CA . ARG A 1 188 ? 15.141 -23.906 3.496 1 96.44 188 ARG A CA 1
ATOM 1369 C C . ARG A 1 188 ? 13.945 -24.406 4.301 1 96.44 188 ARG A C 1
ATOM 1371 O O . ARG A 1 188 ? 13.656 -23.891 5.383 1 96.44 188 ARG A O 1
ATOM 1378 N N . LEU A 1 189 ? 13.258 -25.344 3.709 1 92.62 189 LEU A N 1
ATOM 1379 C CA . LEU A 1 189 ? 12.016 -25.812 4.32 1 92.62 189 LEU A CA 1
ATOM 1380 C C . LEU A 1 189 ? 12.281 -27 5.238 1 92.62 189 LEU A C 1
ATOM 1382 O O . LEU A 1 189 ? 13.141 -27.828 4.945 1 92.62 189 LEU A O 1
ATOM 1386 N N . PRO A 1 190 ? 11.531 -26.969 6.328 1 89.56 190 PRO A N 1
ATOM 1387 C CA . PRO A 1 190 ? 11.523 -28.203 7.113 1 89.56 190 PRO A CA 1
ATOM 1388 C C . PRO A 1 190 ? 10.711 -29.328 6.457 1 89.56 190 PRO A C 1
ATOM 1390 O O . PRO A 1 190 ? 10 -29.078 5.48 1 89.56 190 PRO A O 1
ATOM 1393 N N . PRO A 1 191 ? 10.836 -30.469 6.922 1 83.19 191 PRO A N 1
ATOM 1394 C CA . PRO A 1 191 ? 9.977 -31.531 6.391 1 83.19 191 PRO A CA 1
ATOM 1395 C C . PRO A 1 191 ? 8.492 -31.25 6.617 1 83.19 191 PRO A C 1
ATOM 1397 O O . PRO A 1 191 ? 8.07 -31.031 7.758 1 83.19 191 PRO A O 1
ATOM 1400 N N . LEU A 1 192 ? 7.707 -30.891 5.609 1 76.31 192 LEU A N 1
ATOM 1401 C CA . LEU A 1 192 ? 6.312 -30.484 5.734 1 76.31 192 LEU A CA 1
ATOM 1402 C C . LEU A 1 192 ? 5.387 -31.688 5.762 1 76.31 192 LEU A C 1
ATOM 1404 O O . LEU A 1 192 ? 4.207 -31.562 6.098 1 76.31 192 LEU A O 1
ATOM 1408 N N . GLY A 1 193 ? 5.859 -32.75 5.91 1 69.94 193 GLY A N 1
ATOM 1409 C CA . GLY A 1 193 ? 5.043 -33.969 5.906 1 69.94 193 GLY A CA 1
ATOM 1410 C C . GLY A 1 193 ? 4.297 -34.156 4.602 1 69.94 193 GLY A C 1
ATOM 1411 O O . GLY A 1 193 ? 4.32 -33.312 3.721 1 69.94 193 GLY A O 1
ATOM 1412 N N . THR A 1 194 ? 3.758 -35.219 4.191 1 63.69 194 THR A N 1
ATOM 1413 C CA . THR A 1 194 ? 2.926 -35.625 3.061 1 63.69 194 THR A CA 1
ATOM 1414 C C . THR A 1 194 ? 1.482 -35.844 3.502 1 63.69 194 THR A C 1
ATOM 1416 O O . THR A 1 194 ? 1.215 -36.688 4.367 1 63.69 194 THR A O 1
ATOM 1419 N N . PRO A 1 195 ? 0.526 -35.062 2.873 1 62.94 195 PRO A N 1
ATOM 1420 C CA . PRO A 1 195 ? 0.652 -34 1.886 1 62.94 195 PRO A CA 1
ATOM 1421 C C . PRO A 1 195 ? 1.098 -32.688 2.508 1 62.94 195 PRO A C 1
ATOM 1423 O O . PRO A 1 195 ? 0.949 -32.469 3.717 1 62.94 195 PRO A O 1
ATOM 1426 N N . ALA A 1 196 ? 1.801 -31.938 1.605 1 64.12 196 ALA A N 1
ATOM 1427 C CA . ALA A 1 196 ? 2.219 -30.625 2.078 1 64.12 196 ALA A CA 1
ATOM 1428 C C . ALA A 1 196 ? 1.025 -29.812 2.574 1 64.12 196 ALA A C 1
ATOM 1430 O O . ALA A 1 196 ? -0.09 -29.969 2.068 1 64.12 196 ALA A O 1
ATOM 1431 N N . PRO A 1 197 ? 1.235 -29.078 3.607 1 65.81 197 PRO A N 1
ATOM 1432 C CA . PRO A 1 197 ? 0.125 -28.281 4.156 1 65.81 197 PRO A CA 1
ATOM 1433 C C . PRO A 1 197 ? -0.436 -27.281 3.158 1 65.81 197 PRO A C 1
ATOM 1435 O O . PRO A 1 197 ? 0.317 -26.688 2.375 1 65.81 197 PRO A O 1
ATOM 1438 N N . PRO A 1 198 ? -1.728 -27.281 2.877 1 65.62 198 PRO A N 1
ATOM 1439 C CA . PRO A 1 198 ? -2.41 -26.438 1.89 1 65.62 198 PRO A CA 1
ATOM 1440 C C . PRO A 1 198 ? -2.314 -24.953 2.217 1 65.62 198 PRO A C 1
ATOM 1442 O O . PRO A 1 198 ? -2.6 -24.109 1.361 1 65.62 198 PRO A O 1
ATOM 1445 N N . ALA A 1 199 ? -1.7 -2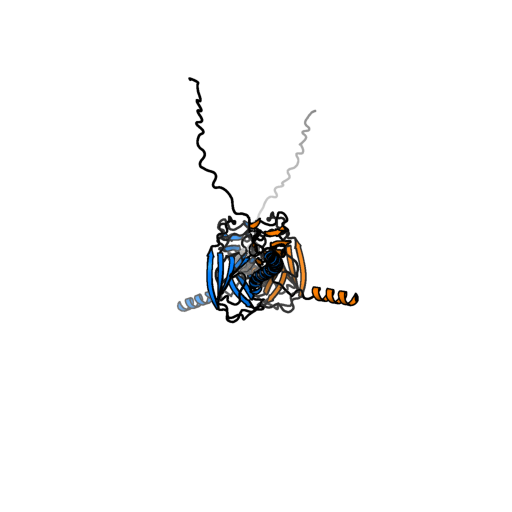4.578 3.232 1 81.81 199 ALA A N 1
ATOM 1446 C CA . ALA A 1 199 ? -1.971 -23.172 3.562 1 81.81 199 ALA A CA 1
ATOM 1447 C C . ALA A 1 199 ? -0.673 -22.406 3.787 1 81.81 199 ALA A C 1
ATOM 1449 O O . ALA A 1 199 ? -0.598 -21.547 4.672 1 81.81 199 ALA A O 1
ATOM 1450 N N . LEU A 1 200 ? 0.288 -22.812 3.002 1 90.69 200 LEU A N 1
ATOM 1451 C CA . LEU A 1 200 ? 1.518 -22.031 3.133 1 90.69 200 LEU A CA 1
ATOM 1452 C C . LEU A 1 200 ? 1.424 -20.734 2.355 1 90.69 200 LEU A C 1
ATOM 1454 O O . LEU A 1 200 ? 0.848 -20.688 1.266 1 90.69 200 LEU A O 1
ATOM 1458 N N . HIS A 1 201 ? 1.877 -19.672 2.943 1 94.88 201 HIS A N 1
ATOM 1459 C CA . HIS A 1 201 ? 1.863 -18.359 2.287 1 94.88 201 HIS A CA 1
ATOM 1460 C C . HIS A 1 201 ? 3.211 -17.656 2.426 1 94.88 201 HIS A C 1
ATOM 1462 O O . HIS A 1 201 ? 3.914 -17.859 3.42 1 94.88 201 HIS A O 1
ATOM 1468 N N . CYS A 1 202 ? 3.523 -16.969 1.466 1 96.5 202 CYS A N 1
ATOM 1469 C CA . CYS A 1 202 ? 4.602 -15.984 1.553 1 96.5 202 CYS A CA 1
ATOM 1470 C C . CYS A 1 202 ? 4.043 -14.57 1.705 1 96.5 202 CYS A C 1
ATOM 1472 O O . CYS A 1 202 ? 3.098 -14.195 1.009 1 96.5 202 CYS A O 1
ATOM 1474 N N . GLN A 1 203 ? 4.641 -13.828 2.6 1 96.94 203 GLN A N 1
ATOM 1475 C CA . GLN A 1 203 ? 4.168 -12.469 2.834 1 96.94 203 GLN A CA 1
ATOM 1476 C C . GLN A 1 203 ? 5.316 -11.469 2.746 1 96.94 203 GLN A C 1
ATOM 1478 O O . GLN A 1 203 ? 6.371 -11.664 3.355 1 96.94 203 GLN A O 1
ATOM 1483 N N . ALA A 1 204 ? 5.117 -10.469 1.952 1 97.88 204 ALA A N 1
ATOM 1484 C CA . ALA A 1 204 ? 6.027 -9.328 1.919 1 97.88 204 ALA A CA 1
ATOM 1485 C C . ALA A 1 204 ? 5.457 -8.148 2.705 1 97.88 204 ALA A C 1
ATOM 1487 O O . ALA A 1 204 ? 4.285 -7.805 2.557 1 97.88 204 ALA A O 1
ATOM 1488 N N . THR A 1 205 ? 6.273 -7.523 3.559 1 98 205 THR A N 1
ATOM 1489 C CA . THR A 1 205 ? 5.84 -6.387 4.363 1 98 205 THR A CA 1
ATOM 1490 C C . THR A 1 205 ? 6.805 -5.215 4.211 1 98 205 THR A C 1
ATOM 1492 O O . THR A 1 205 ? 8.016 -5.375 4.379 1 98 205 THR A O 1
ATOM 1495 N N . MET A 1 206 ? 6.234 -4.078 3.838 1 97.62 206 MET A N 1
ATOM 1496 C CA . MET A 1 206 ? 7.008 -2.842 3.789 1 97.62 206 MET A CA 1
ATOM 1497 C C . MET A 1 206 ? 6.633 -1.916 4.941 1 97.62 206 MET A C 1
ATOM 1499 O O . MET A 1 206 ? 5.449 -1.653 5.168 1 97.62 206 MET A O 1
ATOM 1503 N N . ARG A 1 207 ? 7.695 -1.488 5.648 1 97.31 207 ARG A N 1
ATOM 1504 C CA . ARG A 1 207 ? 7.484 -0.551 6.75 1 97.31 207 ARG A CA 1
ATOM 1505 C C . ARG A 1 207 ? 8.25 0.746 6.516 1 97.31 207 ARG A C 1
ATOM 1507 O O . ARG A 1 207 ? 9.477 0.737 6.426 1 97.31 207 ARG A O 1
ATOM 1514 N N . LEU A 1 208 ? 7.492 1.795 6.328 1 96.44 208 LEU A N 1
ATOM 1515 C CA . LEU A 1 208 ? 7.992 3.16 6.215 1 96.44 208 LEU A CA 1
ATOM 1516 C C . LEU A 1 208 ? 7.375 4.059 7.281 1 96.44 208 LEU A C 1
ATOM 1518 O O . LEU A 1 208 ? 6.445 3.648 7.98 1 96.44 208 LEU A O 1
ATOM 1522 N N . PRO A 1 209 ? 7.949 5.203 7.48 1 94.12 209 PRO A N 1
ATOM 1523 C CA . PRO A 1 209 ? 7.355 6.07 8.5 1 94.12 209 PRO A CA 1
ATOM 1524 C C . PRO A 1 209 ? 5.859 6.285 8.297 1 94.12 209 PRO A C 1
ATOM 1526 O O . PRO A 1 209 ? 5.449 6.844 7.273 1 94.12 209 PRO A O 1
ATOM 1529 N N . GLY A 1 210 ? 5.117 5.805 9.25 1 92.94 210 GLY A N 1
ATOM 1530 C CA . GLY A 1 210 ? 3.674 5.992 9.234 1 92.94 210 GLY A CA 1
ATOM 1531 C C . GLY A 1 210 ? 2.963 5.082 8.25 1 92.94 210 GLY A C 1
ATOM 1532 O O . GLY A 1 210 ? 1.757 5.215 8.031 1 92.94 210 GLY A O 1
ATOM 1533 N N . LEU A 1 211 ? 3.713 4.254 7.586 1 96.06 211 LEU A N 1
ATOM 1534 C CA . LEU A 1 211 ? 3.143 3.412 6.543 1 96.06 211 LEU A CA 1
ATOM 1535 C C . LEU A 1 211 ? 3.547 1.955 6.738 1 96.06 211 LEU A C 1
ATOM 1537 O O . LEU A 1 211 ? 4.719 1.659 6.984 1 96.06 211 LEU A O 1
ATOM 1541 N N . GLU A 1 212 ? 2.586 1.081 6.699 1 96.81 212 GLU A N 1
ATOM 1542 C CA . GLU A 1 212 ? 2.828 -0.358 6.723 1 96.81 212 GLU A CA 1
ATOM 1543 C C . GLU A 1 212 ? 1.992 -1.074 5.664 1 96.81 212 GLU A C 1
ATOM 1545 O O . GLU A 1 212 ? 0.763 -0.978 5.668 1 96.81 212 GLU A O 1
ATOM 1550 N N . LEU A 1 213 ? 2.645 -1.814 4.801 1 97.56 213 LEU A N 1
ATOM 1551 C CA . LEU A 1 213 ? 1.995 -2.514 3.697 1 97.56 213 LEU A CA 1
ATOM 1552 C C . LEU A 1 213 ? 2.379 -3.988 3.688 1 97.56 213 LEU A C 1
ATOM 1554 O O . LEU A 1 213 ? 3.555 -4.332 3.84 1 97.56 213 LEU A O 1
ATOM 1558 N N . SER A 1 214 ? 1.39 -4.828 3.533 1 97.38 214 SER A N 1
ATOM 1559 C CA . SER A 1 214 ? 1.667 -6.258 3.461 1 97.38 214 SER A CA 1
ATOM 1560 C C . SER A 1 214 ? 0.931 -6.906 2.293 1 97.38 214 SER A C 1
ATOM 1562 O O . SER A 1 214 ? -0.21 -6.547 1.996 1 97.38 214 SER A O 1
ATOM 1564 N N . HIS A 1 215 ? 1.6 -7.777 1.604 1 96.94 215 HIS A N 1
ATOM 1565 C CA . HIS A 1 215 ? 1.083 -8.547 0.48 1 96.94 215 HIS A CA 1
ATOM 1566 C C . HIS A 1 215 ? 1.354 -10.039 0.665 1 96.94 215 HIS A C 1
ATOM 1568 O O . HIS A 1 215 ? 2.504 -10.453 0.822 1 96.94 215 HIS A O 1
ATOM 1574 N N . ARG A 1 216 ? 0.334 -10.844 0.565 1 95.56 216 ARG A N 1
ATOM 1575 C CA . ARG A 1 216 ? 0.476 -12.281 0.797 1 95.56 216 ARG A CA 1
ATOM 1576 C C . ARG A 1 216 ? 0.186 -13.07 -0.474 1 95.56 216 ARG A C 1
ATOM 1578 O O . ARG A 1 216 ? -0.694 -12.703 -1.255 1 95.56 216 ARG A O 1
ATOM 1585 N N . ARG A 1 217 ? 0.952 -14.133 -0.618 1 94.19 217 ARG A N 1
ATOM 1586 C CA . ARG A 1 217 ? 0.799 -15.039 -1.754 1 94.19 217 ARG A CA 1
ATOM 1587 C C . ARG A 1 217 ? 0.786 -16.484 -1.297 1 94.19 217 ARG A C 1
ATOM 1589 O O . ARG A 1 217 ? 1.663 -16.922 -0.544 1 94.19 217 ARG A O 1
ATOM 1596 N N . ALA A 1 218 ? -0.224 -17.219 -1.771 1 92.88 218 ALA A N 1
ATOM 1597 C CA . ALA A 1 218 ? -0.313 -18.641 -1.437 1 92.88 218 ALA A CA 1
ATOM 1598 C C . ALA A 1 218 ? 0.738 -19.453 -2.191 1 92.88 218 ALA A C 1
ATOM 1600 O O . ALA A 1 218 ? 1.074 -19.125 -3.334 1 92.88 218 ALA A O 1
ATOM 1601 N N . ILE A 1 219 ? 1.197 -20.438 -1.537 1 92.19 219 ILE A N 1
ATOM 1602 C CA . ILE A 1 219 ? 2.076 -21.438 -2.135 1 92.19 219 ILE A CA 1
ATOM 1603 C C . ILE A 1 219 ? 1.358 -22.781 -2.205 1 92.19 219 ILE A C 1
ATOM 1605 O O . ILE A 1 219 ? 1.336 -23.531 -1.226 1 92.19 219 ILE A O 1
ATOM 1609 N N . PRO A 1 220 ? 0.868 -23.047 -3.355 1 87.5 220 PRO A N 1
ATOM 1610 C CA . PRO A 1 220 ? 0.11 -24.297 -3.453 1 87.5 220 PRO A CA 1
ATOM 1611 C C . PRO A 1 220 ? 0.999 -25.547 -3.355 1 87.5 220 PRO A C 1
ATOM 1613 O O . PRO A 1 220 ? 2.193 -25.469 -3.662 1 87.5 220 PRO A O 1
ATOM 1616 N N . ALA A 1 221 ? 0.35 -26.672 -2.902 1 82.94 221 ALA A N 1
ATOM 1617 C CA . ALA A 1 221 ? 1.041 -27.953 -2.867 1 82.94 221 ALA A CA 1
ATOM 1618 C C . ALA A 1 221 ? 0.953 -28.656 -4.215 1 82.94 221 ALA A C 1
ATOM 1620 O O . ALA A 1 221 ? -0.059 -28.547 -4.914 1 82.94 221 ALA A O 1
ATOM 1621 N N . SER A 1 222 ? 2.035 -29.125 -4.672 1 76.31 222 SER A N 1
ATOM 1622 C CA . SER A 1 222 ? 2.008 -29.891 -5.914 1 76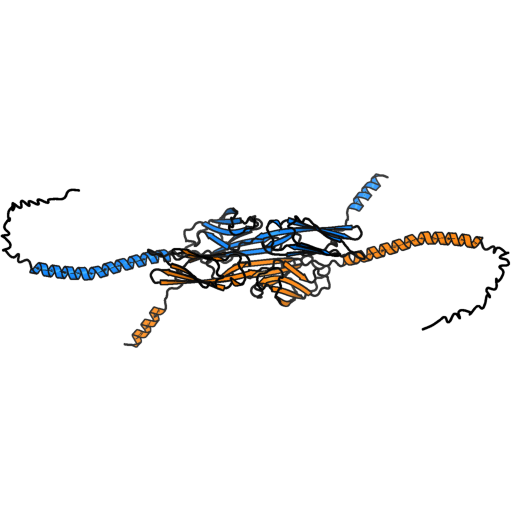.31 222 SER A CA 1
ATOM 1623 C C . SER A 1 222 ? 1.374 -31.266 -5.707 1 76.31 222 SER A C 1
ATOM 1625 O O . SER A 1 222 ? 1.605 -31.906 -4.684 1 76.31 222 SER A O 1
ATOM 1627 N N . ASN A 1 223 ? 0.102 -31.531 -5.895 1 61.12 223 ASN A N 1
ATOM 1628 C CA . ASN A 1 223 ? -0.442 -32.875 -5.797 1 61.12 223 ASN A CA 1
ATOM 1629 C C . ASN A 1 223 ? 0.233 -33.812 -6.781 1 61.12 223 ASN A C 1
ATOM 1631 O O . ASN A 1 223 ? 0.253 -33.562 -7.988 1 61.12 223 ASN A O 1
ATOM 1635 N N . PRO A 1 224 ? 1.145 -34.688 -6.289 1 51.91 224 PRO A N 1
ATOM 1636 C CA . PRO A 1 224 ? 1.728 -35.688 -7.18 1 51.91 224 PRO A CA 1
ATOM 1637 C C . PRO A 1 224 ? 0.685 -36.375 -8.07 1 51.91 224 PRO A C 1
ATOM 1639 O O . PRO A 1 224 ? 1.031 -36.969 -9.094 1 51.91 224 PRO A O 1
ATOM 1642 N N . ALA A 1 225 ? -0.485 -36.562 -7.617 1 51.62 225 ALA A N 1
ATOM 1643 C CA . ALA A 1 225 ? -1.371 -37.531 -8.273 1 51.62 225 ALA A CA 1
ATOM 1644 C C . ALA A 1 225 ? -1.723 -37.062 -9.688 1 51.62 225 ALA A C 1
ATOM 1646 O O . ALA A 1 225 ? -2.059 -37.906 -10.539 1 51.62 225 ALA A O 1
ATOM 1647 N N . GLY A 1 226 ? -1.811 -35.844 -9.852 1 45.94 226 GLY A N 1
ATOM 1648 C CA . GLY A 1 226 ? -2.271 -35.531 -11.188 1 45.94 226 GLY A CA 1
ATOM 1649 C C . GLY A 1 226 ? -1.302 -35.969 -12.273 1 45.94 226 GLY A C 1
ATOM 1650 O O . GLY A 1 226 ? -1.692 -36.125 -13.43 1 45.94 226 GLY A O 1
ATOM 1651 N N . ASP A 1 227 ? 0.01 -35.688 -12.016 1 45.09 227 ASP A N 1
ATOM 1652 C CA . ASP A 1 227 ? 0.911 -36.188 -13.055 1 45.09 227 ASP A CA 1
ATOM 1653 C C . ASP A 1 227 ? 0.754 -37.688 -13.242 1 45.09 227 ASP A C 1
ATOM 1655 O O . ASP A 1 227 ? 0.873 -38.219 -14.359 1 45.09 227 ASP A O 1
ATOM 1659 N N . GLN A 1 228 ? 0.51 -38.344 -12.195 1 43.62 228 GLN A N 1
ATOM 1660 C CA . GLN A 1 228 ? 0.511 -39.812 -12.289 1 43.62 228 GLN A CA 1
ATOM 1661 C C . GLN A 1 228 ? -0.777 -40.312 -12.93 1 43.62 228 GLN A C 1
ATOM 1663 O O . GLN A 1 228 ? -0.79 -41.406 -13.539 1 43.62 228 GLN A O 1
ATOM 1668 N N . LEU A 1 229 ? -1.82 -39.656 -12.68 1 44.09 229 LEU A N 1
ATOM 1669 C CA . LEU A 1 229 ? -3.051 -40.25 -13.203 1 44.09 229 LEU A CA 1
ATOM 1670 C C . LEU A 1 229 ? -3.094 -40.125 -14.727 1 44.09 229 LEU A C 1
ATOM 1672 O O . LEU A 1 229 ? -3.689 -41 -15.391 1 44.09 229 LEU A O 1
ATOM 1676 N N . SER A 1 230 ? -2.469 -39 -15.164 1 46.16 230 SER A N 1
ATOM 1677 C CA . SER A 1 230 ? -2.496 -38.938 -16.625 1 46.16 230 SER A CA 1
ATOM 1678 C C . SER A 1 230 ? -1.684 -40.062 -17.234 1 46.16 230 SER A C 1
ATOM 1680 O O . SER A 1 230 ? -2.062 -40.625 -18.266 1 46.16 230 SER A O 1
ATOM 1682 N N . ALA A 1 231 ? -0.571 -40.5 -16.641 1 46.88 231 ALA A N 1
ATOM 1683 C CA . ALA A 1 231 ? 0.22 -41.594 -17.203 1 46.88 231 ALA A CA 1
ATOM 1684 C C . ALA A 1 231 ? -0.496 -42.938 -17.016 1 46.88 231 ALA A C 1
ATOM 1686 O O . ALA A 1 231 ? -0.418 -43.812 -17.891 1 46.88 231 ALA A O 1
ATOM 1687 N N . ALA A 1 232 ? -1.237 -43.062 -16 1 47.19 232 ALA A N 1
ATOM 1688 C CA . ALA A 1 232 ? -1.87 -44.344 -15.711 1 47.19 232 ALA A CA 1
ATOM 1689 C C . ALA A 1 232 ? -3.102 -44.562 -16.578 1 47.19 232 ALA A C 1
ATOM 1691 O O . ALA A 1 232 ? -3.371 -45.688 -17.031 1 47.19 232 ALA A O 1
ATOM 1692 N N . LEU A 1 233 ? -3.799 -43.469 -16.797 1 48.31 233 LEU A N 1
ATOM 1693 C CA . LEU A 1 233 ? -4.973 -43.625 -17.656 1 48.31 233 LEU A CA 1
ATOM 1694 C C . LEU A 1 233 ? -4.559 -43.938 -19.094 1 48.31 233 LEU A C 1
ATOM 1696 O O . LEU A 1 233 ? -5.223 -44.719 -19.781 1 48.31 233 LEU A O 1
ATOM 1700 N N . TRP A 1 234 ? -3.389 -43.438 -19.422 1 51.59 234 TRP A N 1
ATOM 1701 C CA . TRP A 1 234 ? -2.889 -43.781 -20.75 1 51.59 234 TRP A CA 1
ATOM 1702 C C . TRP A 1 234 ? -2.447 -45.219 -20.812 1 51.59 234 TRP A C 1
ATOM 1704 O O . TRP A 1 234 ? -2.67 -45.906 -21.828 1 51.59 234 TRP A O 1
ATOM 1714 N N . THR A 1 235 ? -1.866 -45.688 -19.734 1 53.28 235 THR A N 1
ATOM 1715 C CA . THR A 1 235 ? -1.406 -47.062 -19.75 1 53.28 235 THR A CA 1
ATOM 1716 C C . THR A 1 235 ? -2.588 -48.031 -19.672 1 53.28 235 THR A C 1
ATOM 1718 O O . THR A 1 235 ? -2.568 -49.094 -20.297 1 53.28 235 THR A O 1
ATOM 1721 N N . SER A 1 236 ? -3.592 -47.656 -19 1 54.25 236 SER A N 1
ATOM 1722 C CA . SER A 1 236 ? -4.73 -48.562 -18.875 1 54.25 236 SER A CA 1
ATOM 1723 C C . SER A 1 236 ? -5.555 -48.594 -20.156 1 54.25 236 SER A C 1
ATOM 1725 O O . SER A 1 236 ? -6.059 -49.656 -20.547 1 54.25 236 SER A O 1
ATOM 1727 N N . SER A 1 237 ? -5.59 -47.5 -20.859 1 56.69 237 SER A N 1
ATOM 1728 C CA . SER A 1 237 ? -6.316 -47.469 -22.125 1 56.69 237 SER A CA 1
ATOM 1729 C C . SER A 1 237 ? -5.562 -48.25 -23.203 1 56.69 237 SER A C 1
ATOM 1731 O O . SER A 1 237 ? -6.176 -48.906 -24.047 1 56.69 237 SER A O 1
ATOM 1733 N N . ALA A 1 238 ? -4.219 -48.344 -23.031 1 60.78 238 ALA A N 1
ATOM 1734 C CA . ALA A 1 238 ? -3.414 -49.156 -23.953 1 60.78 238 ALA A CA 1
ATOM 1735 C C . ALA A 1 238 ? -3.586 -50.656 -23.688 1 60.78 238 ALA A C 1
ATOM 1737 O O . ALA A 1 238 ? -3.664 -51.438 -24.625 1 60.78 238 ALA A O 1
ATOM 1738 N N . VAL A 1 239 ? -3.777 -51.062 -22.469 1 62.69 239 VAL A N 1
ATOM 1739 C CA . VAL A 1 239 ? -3.932 -52.438 -22.109 1 62.69 239 VAL A CA 1
ATOM 1740 C C . VAL A 1 239 ? -5.324 -52.938 -22.5 1 62.69 239 VAL A C 1
ATOM 1742 O O . VAL A 1 239 ? -5.48 -54.031 -23.047 1 62.69 239 VAL A O 1
ATOM 1745 N N . LEU A 1 240 ? -6.242 -52.031 -22.359 1 61.28 240 LEU A N 1
ATOM 1746 C CA . LEU A 1 240 ? -7.602 -52.406 -22.734 1 61.28 240 LEU A CA 1
ATOM 1747 C C . LEU A 1 240 ? -7.738 -52.5 -24.25 1 61.28 240 LEU A C 1
ATOM 1749 O O . LEU A 1 240 ? -8.398 -53.406 -24.766 1 61.28 240 LEU A O 1
ATOM 1753 N N . GLY A 1 241 ? -6.949 -51.719 -24.938 1 64.81 241 GLY A N 1
ATOM 1754 C CA . GLY A 1 241 ? -6.906 -51.812 -26.391 1 64.81 241 GLY A CA 1
ATOM 1755 C C . GLY A 1 241 ? -6.25 -53.094 -26.891 1 64.81 241 GLY A C 1
ATOM 1756 O O . GLY A 1 241 ? -6.742 -53.719 -27.828 1 64.81 241 GLY A O 1
ATOM 1757 N N . LEU A 1 242 ? -5.254 -53.5 -26.125 1 68.56 242 LEU A N 1
ATOM 1758 C CA . LEU A 1 242 ? -4.57 -54.719 -26.516 1 68.56 242 LEU A CA 1
ATOM 1759 C C . LEU A 1 242 ? -5.438 -55.938 -26.234 1 68.56 242 LEU A C 1
ATOM 1761 O O . LEU A 1 242 ? -5.477 -56.875 -27.016 1 68.56 242 LEU A O 1
ATOM 1765 N N . LEU A 1 243 ? -6.281 -55.844 -25.266 1 70.19 243 LEU A N 1
ATOM 1766 C CA . LEU A 1 243 ? -7.152 -56.938 -24.891 1 70.19 243 LEU A CA 1
ATOM 1767 C C . LEU A 1 243 ? -8.344 -57.031 -25.844 1 70.19 243 LEU A C 1
ATOM 1769 O O . LEU A 1 243 ? -8.75 -58.125 -26.234 1 70.19 243 LEU A O 1
ATOM 1773 N N . LEU A 1 244 ? -8.672 -55.875 -26.344 1 71.81 244 LEU A N 1
ATOM 1774 C CA . LEU A 1 244 ? -9.789 -55.844 -27.281 1 71.81 244 LEU A CA 1
ATOM 1775 C C . LEU A 1 244 ? -9.359 -56.312 -28.656 1 71.81 244 LEU A C 1
ATOM 1777 O O . LEU A 1 244 ? -10.141 -56.938 -29.375 1 71.81 244 LEU A O 1
ATOM 1781 N N . LEU A 1 245 ? -8.086 -56.125 -28.906 1 73.38 245 LEU A N 1
ATOM 1782 C CA . LEU A 1 245 ? -7.551 -56.594 -30.172 1 73.38 245 LEU A CA 1
ATOM 1783 C C . LEU A 1 245 ? -7.223 -58.094 -30.125 1 73.38 245 LEU A C 1
ATOM 1785 O O . LEU A 1 245 ? -7.277 -58.781 -31.141 1 73.38 245 LEU A O 1
ATOM 1789 N N . ALA A 1 246 ? -7.031 -58.562 -28.969 1 75.56 246 ALA A N 1
ATOM 1790 C CA . ALA A 1 246 ? -6.641 -59.969 -28.797 1 75.56 246 ALA A CA 1
ATOM 1791 C C . ALA A 1 246 ? -7.828 -60.906 -29.016 1 75.56 246 ALA A C 1
ATOM 1793 O O . ALA A 1 246 ? -7.672 -62 -29.531 1 75.56 246 ALA A O 1
ATOM 1794 N N . LEU A 1 247 ? -9.008 -60.406 -28.812 1 71.81 247 LEU A N 1
ATOM 1795 C CA . LEU A 1 247 ? -10.188 -61.25 -28.938 1 71.81 247 LEU A CA 1
ATOM 1796 C C . LEU A 1 247 ? -10.531 -61.5 -30.406 1 71.81 247 LEU A C 1
ATOM 1798 O O . LEU A 1 247 ? -10.758 -62.656 -30.797 1 71.81 247 LEU A O 1
ATOM 1802 N N . PRO A 1 248 ? -10.516 -60.5 -31.172 1 78.94 248 PRO A N 1
ATOM 1803 C CA . PRO A 1 248 ? -10.812 -60.812 -32.594 1 78.94 248 PRO A CA 1
ATOM 1804 C C . PRO A 1 248 ? -9.664 -61.531 -33.281 1 78.94 248 PRO A C 1
ATOM 1806 O O . PRO A 1 248 ? -9.898 -62.344 -34.156 1 78.94 248 PRO A O 1
ATOM 1809 N N . THR A 1 249 ? -8.438 -61.312 -32.875 1 78.69 249 THR A N 1
ATOM 1810 C CA . THR A 1 249 ? -7.289 -62 -33.469 1 78.69 249 THR A CA 1
ATOM 1811 C C . THR A 1 249 ? -7.277 -63.469 -33.094 1 78.69 249 THR A C 1
ATOM 1813 O O . THR A 1 249 ? -6.945 -64.312 -33.906 1 78.69 249 THR A O 1
ATOM 1816 N N . TYR A 1 250 ? -7.793 -63.781 -31.984 1 76.25 250 TYR A N 1
ATOM 1817 C CA . TYR A 1 250 ? -7.91 -65.188 -31.531 1 76.25 250 TYR A CA 1
ATOM 1818 C C . TYR A 1 250 ? -9.023 -65.875 -32.281 1 76.25 250 TYR A C 1
ATOM 1820 O O . TYR A 1 250 ? -8.844 -67 -32.719 1 76.25 250 TYR A O 1
ATOM 1828 N N . ARG A 1 251 ? -10.023 -65.25 -32.625 1 74.94 251 ARG A N 1
ATOM 1829 C CA . ARG A 1 251 ? -11.133 -65.812 -33.375 1 74.94 251 ARG A CA 1
ATOM 1830 C C . ARG A 1 251 ? -10.766 -66 -34.844 1 74.94 251 ARG A C 1
ATOM 1832 O O . ARG A 1 251 ? -11.102 -67.062 -35.438 1 74.94 251 ARG A O 1
ATOM 1839 N N . LEU A 1 252 ? -9.961 -65.062 -35.344 1 76.88 252 LEU A N 1
ATOM 1840 C CA . LEU A 1 252 ? -9.5 -65.188 -36.719 1 76.88 252 LEU A CA 1
ATOM 1841 C C . LEU A 1 252 ? -8.438 -66.312 -36.844 1 76.88 252 LEU A C 1
ATOM 1843 O O . LEU A 1 252 ? -8.461 -67.062 -37.812 1 76.88 252 LEU A O 1
ATOM 1847 N N . TRP A 1 253 ? -7.648 -66.5 -35.812 1 75.06 253 TRP A N 1
ATOM 1848 C CA . TRP A 1 253 ? -6.645 -67.562 -35.781 1 75.06 253 TRP A CA 1
ATOM 1849 C C . TRP A 1 253 ? -7.305 -68.938 -35.656 1 75.06 253 TRP A C 1
ATOM 1851 O O . TRP A 1 253 ? -6.922 -69.875 -36.344 1 75.06 253 TRP A O 1
ATOM 1861 N N . LYS A 1 254 ? -8.383 -68.938 -35 1 75.31 254 LYS A N 1
ATOM 1862 C CA . LYS A 1 254 ? -9.125 -70.188 -34.844 1 75.31 254 LYS A CA 1
ATOM 1863 C C . LYS A 1 254 ? -9.867 -70.562 -36.094 1 75.31 254 LYS A C 1
ATOM 1865 O O . LYS A 1 254 ? -9.914 -71.688 -36.469 1 75.31 254 LYS A O 1
ATOM 1870 N N . ARG A 1 255 ? -10.234 -69.562 -36.812 1 75.12 255 ARG A N 1
ATOM 1871 C CA . ARG A 1 255 ? -10.914 -69.812 -38.062 1 75.12 255 ARG A CA 1
ATOM 1872 C C . ARG A 1 255 ? -9.93 -70.188 -39.156 1 75.12 255 ARG A C 1
ATOM 1874 O O . ARG A 1 255 ? -10.219 -71.062 -39.969 1 75.12 255 ARG A O 1
ATOM 1881 N N . CYS A 1 256 ? -8.773 -69.688 -39.062 1 73.38 256 CYS A N 1
ATOM 1882 C CA . CYS A 1 256 ? -7.738 -70 -40.031 1 73.38 256 CYS A CA 1
ATOM 1883 C C . CYS A 1 256 ? -7.164 -71.375 -39.75 1 73.38 256 CYS A C 1
ATOM 1885 O O . CYS A 1 256 ? -6.859 -72.125 -40.688 1 73.38 256 CYS A O 1
ATOM 1887 N N . ARG A 1 257 ? -7.156 -71.688 -38.469 1 68.38 257 ARG A N 1
ATOM 1888 C CA . ARG A 1 257 ? -6.66 -73 -38.125 1 68.38 257 ARG A CA 1
ATOM 1889 C C . ARG A 1 257 ? -7.648 -74.062 -38.531 1 68.38 257 ARG A C 1
ATOM 1891 O O . ARG A 1 257 ? -7.25 -75.125 -39 1 68.38 257 ARG A O 1
ATOM 1898 N N . HIS A 1 258 ? -8.844 -73.75 -38.531 1 67.62 258 HIS A N 1
ATOM 1899 C CA . HIS A 1 258 ? -9.859 -74.688 -38.938 1 67.62 258 HIS A CA 1
ATOM 1900 C C . HIS A 1 258 ? -9.891 -74.875 -40.469 1 67.62 258 HIS A C 1
ATOM 1902 O O . HIS A 1 258 ? -10.125 -75.938 -40.969 1 67.62 258 HIS A O 1
ATOM 1908 N N . LEU A 1 259 ? -9.5 -73.812 -41.188 1 61.47 259 LEU A N 1
ATOM 1909 C CA . LEU A 1 259 ? -9.469 -73.875 -42.625 1 61.47 259 LEU A CA 1
ATOM 1910 C C . LEU A 1 259 ? -8.211 -74.625 -43.125 1 61.47 259 LEU A C 1
ATOM 1912 O O . LEU A 1 259 ? -8.242 -75.312 -44.125 1 61.47 259 LEU A O 1
ATOM 1916 N N . ALA A 1 260 ? -7.176 -74.5 -42.344 1 60.78 260 ALA A N 1
ATOM 1917 C CA . ALA A 1 260 ? -5.926 -75.125 -42.719 1 60.78 260 ALA A CA 1
ATOM 1918 C C . ALA A 1 260 ? -6.012 -76.625 -42.469 1 60.78 260 ALA A C 1
ATOM 1920 O O . ALA A 1 260 ? -5.414 -77.438 -43.188 1 60.78 260 ALA A O 1
ATOM 1921 N N . GLU A 1 261 ? -6.715 -77 -41.469 1 60.94 261 GLU A N 1
ATOM 1922 C CA . GLU A 1 261 ? -6.809 -78.375 -41.188 1 60.94 261 GLU A CA 1
ATOM 1923 C C . GLU A 1 261 ? -7.668 -79.125 -42.219 1 60.94 261 GLU A C 1
ATOM 1925 O O . GLU A 1 261 ? -7.516 -80.312 -42.438 1 60.94 261 GLU A O 1
ATOM 1930 N N . ASP A 1 262 ? -8.562 -78.438 -42.844 1 54.91 262 ASP A N 1
ATOM 1931 C CA . ASP A 1 262 ? -9.367 -79.062 -43.875 1 54.91 262 ASP A CA 1
ATOM 1932 C C . ASP A 1 262 ? -8.625 -79.188 -45.188 1 54.91 262 ASP A C 1
ATOM 1934 O O . ASP A 1 262 ? -9.078 -79.875 -46.125 1 54.91 262 ASP A O 1
ATOM 1938 N N . GLY A 1 263 ? -7.703 -78.188 -45.469 1 50.16 263 GLY A N 1
ATOM 1939 C CA . GLY A 1 263 ? -7.152 -78.125 -46.812 1 50.16 263 GLY A CA 1
ATOM 1940 C C . GLY A 1 263 ? -5.984 -79.125 -47 1 50.16 263 GLY A C 1
ATOM 1941 O O . GLY A 1 263 ? -5.262 -79 -48 1 50.16 263 GLY A O 1
ATOM 1942 N N . ALA A 1 264 ? -5.551 -79.812 -46.031 1 46 264 ALA A N 1
ATOM 1943 C CA . ALA A 1 264 ? -4.281 -80.5 -46.219 1 46 264 ALA A CA 1
ATOM 1944 C C . ALA A 1 264 ? -4.344 -81.438 -47.438 1 46 264 ALA A C 1
ATOM 1946 O O . ALA A 1 264 ? -3.443 -82.25 -47.688 1 46 264 ALA A O 1
ATOM 1947 N N . HIS A 1 265 ? -5.523 -81.562 -48.094 1 43.69 265 HIS A N 1
ATOM 1948 C CA . HIS A 1 265 ? -5.25 -82.562 -49.125 1 43.69 265 HIS A CA 1
ATOM 1949 C C . HIS A 1 265 ? -4.504 -82 -50.312 1 43.69 265 HIS A C 1
ATOM 1951 O O . HIS A 1 265 ? -4.957 -81 -50.906 1 43.69 265 HIS A O 1
ATOM 1957 N N . PRO A 1 266 ? -3.133 -81.875 -50.219 1 44.38 266 PRO A N 1
ATOM 1958 C CA . PRO A 1 266 ? -2.264 -81.25 -51.219 1 44.38 266 PRO A CA 1
ATOM 1959 C C . PRO A 1 266 ? -2.605 -81.75 -52.625 1 44.38 266 PRO A C 1
ATOM 1961 O O . PRO A 1 266 ? -2.777 -82.938 -52.875 1 44.38 266 PRO A O 1
ATOM 1964 N N . PRO A 1 267 ? -3.352 -80.875 -53.438 1 39.44 267 PRO A N 1
ATOM 1965 C CA . PRO A 1 267 ? -3.652 -81.5 -54.75 1 39.44 267 PRO A CA 1
ATOM 1966 C C . PRO A 1 267 ? -2.398 -81.75 -55.594 1 39.44 267 PRO A C 1
ATOM 1968 O O . PRO A 1 267 ? -1.362 -81.125 -55.344 1 39.44 267 PRO A O 1
ATOM 1971 N N . ALA A 1 268 ? -2.133 -82.938 -56.344 1 38.38 268 ALA A N 1
ATOM 1972 C CA . ALA A 1 268 ? -1.074 -83.562 -57.094 1 38.38 268 ALA A CA 1
ATOM 1973 C C . ALA A 1 268 ? -0.531 -82.688 -58.188 1 38.38 268 ALA A C 1
ATOM 1975 O O . ALA A 1 268 ? 0.648 -82.75 -58.562 1 38.38 268 ALA A O 1
ATOM 1976 N N . SER A 1 269 ? -1.399 -81.875 -58.969 1 36.81 269 SER A N 1
ATOM 1977 C CA . SER A 1 269 ? -1.086 -81.875 -60.375 1 36.81 269 SER A CA 1
ATOM 1978 C C . SER A 1 269 ? -0.095 -80.75 -60.719 1 36.81 269 SER A C 1
ATOM 1980 O O . SER A 1 269 ? 0.104 -80.438 -61.906 1 36.81 269 SER A O 1
ATOM 1982 N N . LEU A 1 270 ? 0.258 -79.875 -59.781 1 35.31 270 LEU A N 1
ATOM 1983 C CA . LEU A 1 270 ? 0.72 -78.625 -60.406 1 35.31 270 LEU A CA 1
ATOM 1984 C C . LEU A 1 270 ? 2.135 -78.812 -60.969 1 35.31 270 LEU A C 1
ATOM 1986 O O . LEU A 1 270 ? 3.111 -78.562 -60.25 1 35.31 270 LEU A O 1
ATOM 1990 N N . ARG A 1 271 ? 2.367 -80 -61.594 1 31.28 271 ARG A N 1
ATOM 1991 C CA . ARG A 1 271 ? 3.723 -80.25 -62.062 1 31.28 271 ARG A CA 1
ATOM 1992 C C . ARG A 1 271 ? 4.18 -79.188 -63.031 1 31.28 271 ARG A C 1
ATOM 1994 O O . ARG A 1 271 ? 5.32 -78.688 -62.969 1 31.28 271 ARG A O 1
ATOM 2001 N N . LEU A 1 272 ? 3.557 -78.938 -64.25 1 31.88 272 LEU A N 1
ATOM 2002 C CA . LEU A 1 272 ? 4.332 -79 -65.438 1 31.88 272 LEU A CA 1
ATOM 2003 C C . LEU A 1 272 ? 4.773 -77.625 -65.938 1 31.88 272 LEU A C 1
ATOM 2005 O O . LEU A 1 272 ? 4.141 -77.062 -66.812 1 31.88 272 LEU A O 1
ATOM 2009 N N . LEU A 1 273 ? 4.926 -76.625 -65.062 1 30.09 273 LEU A N 1
ATOM 2010 C CA . LEU A 1 273 ? 5.008 -75.375 -65.812 1 30.09 273 LEU A CA 1
ATOM 2011 C C . LEU A 1 273 ? 6.324 -75.312 -66.562 1 30.09 273 LEU A C 1
ATOM 2013 O O . LEU A 1 273 ? 7.398 -75.438 -66 1 30.09 273 LEU A O 1
ATOM 2017 N N . PRO A 1 274 ? 6.363 -75.438 -68 1 33.62 274 PRO A N 1
ATOM 2018 C CA . PRO A 1 274 ? 7.492 -75.5 -68.938 1 33.62 274 PRO A CA 1
ATOM 2019 C C . PRO A 1 274 ? 8.266 -74.188 -69 1 33.62 274 PRO A C 1
ATOM 2021 O O . PRO A 1 274 ? 7.723 -73.125 -68.75 1 33.62 274 PRO A O 1
ATOM 2024 N N . GLN A 1 275 ? 9.625 -74.188 -68.875 1 31.98 275 GLN A N 1
ATOM 2025 C CA . GLN A 1 275 ? 10.734 -73.188 -68.938 1 31.98 275 GLN A CA 1
ATOM 2026 C C . GLN A 1 275 ? 10.773 -72.438 -70.25 1 31.98 275 GLN A C 1
ATOM 2028 O O . GLN A 1 275 ? 11.102 -73.062 -71.312 1 31.98 275 GLN A O 1
ATOM 2033 N N . VAL A 1 276 ? 9.75 -71.688 -70.688 1 29.67 276 VAL A N 1
ATOM 2034 C CA . VAL A 1 276 ? 9.758 -71.062 -72 1 29.67 276 VAL A CA 1
ATOM 2035 C C . VAL A 1 276 ? 10.961 -70.188 -72.125 1 29.67 276 VAL A C 1
ATOM 2037 O O . VAL A 1 276 ? 11.25 -69.375 -71.25 1 29.67 276 VAL A O 1
ATOM 2040 N N . SER A 1 277 ? 11.867 -70.5 -73.125 1 26.7 277 SER A N 1
ATOM 2041 C CA . SER A 1 277 ? 13.125 -70.062 -73.75 1 26.7 277 SER A CA 1
ATOM 2042 C C . SER A 1 277 ? 13.086 -68.625 -74.125 1 26.7 277 SER A C 1
ATOM 2044 O O . SER A 1 277 ? 12.008 -68 -74.25 1 26.7 277 SER A O 1
ATOM 2046 N N . ALA A 1 278 ? 14.273 -68.062 -74.375 1 31.05 278 ALA A N 1
ATOM 2047 C CA . ALA A 1 278 ? 15.148 -66.875 -74.562 1 31.05 278 ALA A CA 1
ATOM 2048 C C . ALA A 1 278 ? 14.828 -66.125 -75.812 1 31.05 278 ALA A C 1
ATOM 2050 O O . ALA A 1 278 ? 15.242 -66.5 -76.938 1 31.05 278 ALA A O 1
ATOM 2051 N N . TRP A 1 279 ? 13.5 -65.875 -76.125 1 23.2 279 TRP A N 1
ATOM 2052 C CA . TRP A 1 279 ? 13.352 -65.375 -77.5 1 23.2 279 TRP A CA 1
ATOM 2053 C C . TRP A 1 279 ? 14.266 -64.125 -77.75 1 23.2 279 TRP A C 1
ATOM 2055 O O . TRP A 1 279 ? 14.555 -63.406 -76.812 1 23.2 279 TRP A O 1
ATOM 2065 N N . ALA A 1 280 ? 14.703 -64 -79.062 1 24.66 280 ALA A N 1
ATOM 2066 C CA . ALA A 1 280 ? 15.562 -63.5 -80.125 1 24.66 280 ALA A CA 1
ATOM 2067 C C . ALA A 1 280 ? 15.461 -62 -80.188 1 24.66 280 ALA A C 1
ATOM 2069 O O . ALA A 1 280 ? 16.484 -61.281 -80.125 1 24.66 280 ALA A O 1
ATOM 2070 N N . GLY A 1 281 ? 14.719 -61.562 -81.188 1 21.3 281 GLY A N 1
ATOM 2071 C CA . GLY A 1 281 ? 15.188 -60.969 -82.438 1 21.3 281 GLY A CA 1
ATOM 2072 C C . GLY A 1 281 ? 15.227 -59.469 -82.375 1 21.3 281 GLY A C 1
ATOM 2073 O O . GLY A 1 281 ? 15.867 -58.812 -83.25 1 21.3 281 GLY A O 1
ATOM 2074 N N . LEU A 1 282 ? 14.281 -58.719 -81.688 1 22.36 282 LEU A N 1
ATOM 2075 C CA . LEU A 1 282 ? 13.797 -57.75 -82.688 1 22.36 282 LEU A CA 1
ATOM 2076 C C . LEU A 1 282 ? 14.812 -56.625 -82.875 1 22.36 282 LEU A C 1
ATOM 2078 O O . LEU A 1 282 ? 15.391 -56.125 -81.938 1 22.36 282 LEU A O 1
ATOM 2082 N N . ARG A 1 283 ? 15.289 -56.5 -84.125 1 26.17 283 ARG A N 1
ATOM 2083 C CA . ARG A 1 283 ? 16.141 -55.688 -85 1 26.17 283 ARG A CA 1
ATOM 2084 C C . ARG A 1 283 ? 15.703 -54.25 -85 1 26.17 283 ARG A C 1
ATOM 2086 O O . ARG A 1 283 ? 16.234 -53.438 -85.75 1 26.17 283 ARG A O 1
ATOM 2093 N N . GLY A 1 284 ? 14.898 -53.844 -84 1 21.36 284 GLY A N 1
ATOM 2094 C CA . GLY A 1 284 ? 14.32 -52.625 -84.625 1 21.36 284 GLY A CA 1
ATOM 2095 C C . GLY A 1 284 ? 15.359 -51.625 -85.062 1 21.36 284 GLY A C 1
ATOM 2096 O O . GLY A 1 284 ? 16.438 -51.531 -84.438 1 21.36 284 GLY A O 1
ATOM 2097 N N . THR A 1 285 ? 15.289 -51.25 -86.375 1 25.11 285 THR A N 1
ATOM 2098 C CA . THR A 1 285 ? 15.781 -50.406 -87.438 1 25.11 285 THR A CA 1
ATOM 2099 C C . THR A 1 285 ? 15.789 -48.938 -87.062 1 25.11 285 THR A C 1
ATOM 2101 O O . THR A 1 285 ? 16.281 -48.094 -87.812 1 25.11 285 THR A O 1
ATOM 2104 N N . ASP A 1 286 ? 15.195 -48.531 -86 1 21.72 286 ASP A N 1
ATOM 2105 C CA . ASP A 1 286 ? 14.641 -47.25 -86.375 1 21.72 286 ASP A CA 1
ATOM 2106 C C . ASP A 1 286 ? 15.734 -46.312 -86.875 1 21.72 286 ASP A C 1
ATOM 2108 O O . ASP A 1 286 ? 16.797 -46.188 -86.312 1 21.72 286 ASP A O 1
ATOM 2112 N N . GLN A 1 287 ? 15.672 -45.969 -88.188 1 22.44 287 GLN A N 1
ATOM 2113 C CA . GLN A 1 287 ? 16.156 -45.094 -89.25 1 22.44 287 GLN A CA 1
ATOM 2114 C C . GLN A 1 287 ? 16.125 -43.625 -88.812 1 22.44 287 GLN A C 1
ATOM 2116 O O . GLN A 1 287 ? 16.484 -42.719 -89.562 1 22.44 287 GLN A O 1
ATOM 2121 N N . VAL A 1 288 ? 15.617 -43.312 -87.688 1 27.38 288 VAL A N 1
ATOM 2122 C CA . VAL A 1 288 ? 15.094 -42 -88 1 27.38 288 VAL A CA 1
ATOM 2123 C C . VAL A 1 288 ? 16.188 -41.125 -88.562 1 27.38 288 VAL A C 1
ATOM 2125 O O . VAL A 1 288 ? 17.359 -41.219 -88.188 1 27.38 288 VAL A O 1
ATOM 2128 N N . GLY A 1 289 ? 15.789 -40.406 -89.688 1 21.48 289 GLY A N 1
ATOM 2129 C CA . GLY A 1 289 ? 15.867 -39.469 -90.812 1 21.48 289 GLY A CA 1
ATOM 2130 C C . GLY A 1 289 ? 16.609 -38.188 -90.438 1 21.48 289 GLY A C 1
ATOM 2131 O O . GLY A 1 289 ? 17.016 -38 -89.312 1 21.48 289 GLY A O 1
ATOM 2132 N N . SER A 1 290 ? 15.898 -36.969 -90.812 1 21.95 290 SER A N 1
ATOM 2133 C CA . SER A 1 290 ? 16.094 -35.875 -91.75 1 21.95 290 SER A CA 1
ATOM 2134 C C . SER A 1 290 ? 16.938 -34.75 -91.188 1 21.95 290 SER A C 1
ATOM 2136 O O . SER A 1 290 ? 17.906 -34.312 -91.75 1 21.95 290 SER A O 1
ATOM 2138 N N . SER A 1 291 ? 16.172 -33.656 -90.75 1 25.58 291 SER A N 1
ATOM 2139 C CA . SER A 1 291 ? 16.297 -32.344 -91.375 1 25.58 291 SER A CA 1
ATOM 2140 C C . SER A 1 291 ? 17.469 -31.578 -90.812 1 25.58 291 SER A C 1
ATOM 2142 O O . SER A 1 291 ? 17.797 -31.734 -89.625 1 25.58 291 SER A O 1
ATOM 2144 N N . PRO A 1 292 ? 18 -30.531 -91.625 1 30.8 292 PRO A N 1
ATOM 2145 C CA . PRO A 1 292 ? 19.109 -29.609 -91.875 1 30.8 292 PRO A CA 1
ATOM 2146 C C . PRO A 1 292 ? 19.25 -28.531 -90.812 1 30.8 292 PRO A C 1
ATOM 2148 O O . PRO A 1 292 ? 20.359 -28.219 -90.375 1 30.8 292 PRO A O 1
ATOM 2151 N N . SER A 1 293 ? 18.344 -27.656 -90.25 1 26.03 293 SER A N 1
ATOM 2152 C CA . SER A 1 293 ? 19.188 -26.453 -90.25 1 26.03 293 SER A CA 1
ATOM 2153 C C . SER A 1 293 ? 20.344 -26.578 -89.312 1 26.03 293 SER A C 1
ATOM 2155 O O . SER A 1 293 ? 20.219 -27.188 -88.25 1 26.03 293 SER A O 1
ATOM 2157 N N . MET B 1 1 ? -38.969 -54.625 -11.32 1 30.67 1 MET B N 1
ATOM 2158 C CA . MET B 1 1 ? -37.625 -54.594 -11.867 1 30.67 1 MET B CA 1
ATOM 2159 C C . MET B 1 1 ? -37.125 -53.156 -12.008 1 30.67 1 MET B C 1
ATOM 2161 O O . MET B 1 1 ? -35.906 -52.938 -12.195 1 30.67 1 MET B O 1
ATOM 2165 N N . ASP B 1 2 ? -38.125 -52.125 -12.086 1 39.88 2 ASP B N 1
ATOM 2166 C CA . ASP B 1 2 ? -37.719 -50.781 -12.508 1 39.88 2 ASP B CA 1
ATOM 2167 C C . ASP B 1 2 ? -37.25 -49.969 -11.32 1 39.88 2 ASP B C 1
ATOM 2169 O O . ASP B 1 2 ? -36.625 -48.906 -11.492 1 39.88 2 ASP B O 1
ATOM 2173 N N . ARG B 1 3 ? -37.719 -50.25 -10.086 1 51 3 ARG B N 1
ATOM 2174 C CA . ARG B 1 3 ? -37.281 -49.406 -8.969 1 51 3 ARG B CA 1
ATOM 2175 C C . ARG B 1 3 ? -35.812 -49.625 -8.625 1 51 3 ARG B C 1
ATOM 2177 O O . ARG B 1 3 ? -35.281 -48.938 -7.746 1 51 3 ARG B O 1
ATOM 2184 N N . GLY B 1 4 ? -35.438 -50.781 -8.953 1 39.84 4 GLY B N 1
ATOM 2185 C CA . GLY B 1 4 ? -34.062 -51.125 -8.656 1 39.84 4 GLY B CA 1
ATOM 2186 C C . GLY B 1 4 ? -33.062 -50.312 -9.492 1 39.84 4 GLY B C 1
ATOM 2187 O O . GLY B 1 4 ? -31.922 -50.125 -9.094 1 39.84 4 GLY B O 1
ATOM 2188 N N . LEU B 1 5 ? -33.5 -49.969 -10.805 1 48 5 LEU B N 1
ATOM 2189 C CA . LEU B 1 5 ? -32.562 -49.281 -11.688 1 48 5 LEU B CA 1
ATOM 2190 C C . LEU B 1 5 ? -32.406 -47.812 -11.266 1 48 5 LEU B C 1
ATOM 2192 O O . LEU B 1 5 ? -31.359 -47.219 -11.469 1 48 5 LEU B O 1
ATOM 2196 N N . ALA B 1 6 ? -33.5 -47.188 -10.625 1 51.16 6 ALA B N 1
ATOM 2197 C CA . ALA B 1 6 ? -33.438 -45.781 -10.289 1 51.16 6 ALA B CA 1
ATOM 2198 C C . ALA B 1 6 ? -32.469 -45.531 -9.117 1 51.16 6 ALA B C 1
ATOM 2200 O O . ALA B 1 6 ? -31.75 -44.531 -9.086 1 51.16 6 ALA B O 1
ATOM 2201 N N . LEU B 1 7 ? -32.438 -46.469 -8.086 1 46.5 7 LEU B N 1
ATOM 2202 C CA . LEU B 1 7 ? -31.5 -46.281 -6.973 1 46.5 7 LEU B CA 1
ATOM 2203 C C . LEU B 1 7 ? -30.062 -46.438 -7.426 1 46.5 7 LEU B C 1
ATOM 2205 O O . LEU B 1 7 ? -29.141 -45.875 -6.828 1 46.5 7 LEU B O 1
ATOM 2209 N N . LEU B 1 8 ? -29.875 -47.312 -8.516 1 42.06 8 LEU B N 1
ATOM 2210 C CA . LEU B 1 8 ? -28.484 -47.5 -8.969 1 42.06 8 LEU B CA 1
ATOM 2211 C C . LEU B 1 8 ? -27.969 -46.25 -9.656 1 42.06 8 LEU B C 1
ATOM 2213 O O . LEU B 1 8 ? -26.781 -45.938 -9.617 1 42.06 8 LEU B O 1
ATOM 2217 N N . LEU B 1 9 ? -28.906 -45.438 -10.344 1 43.25 9 LEU B N 1
ATOM 2218 C CA . LEU B 1 9 ? -28.422 -44.25 -11.062 1 43.25 9 LEU B CA 1
ATOM 2219 C C . LEU B 1 9 ? -28.016 -43.156 -10.094 1 43.25 9 LEU B C 1
ATOM 2221 O O . LEU B 1 9 ? -27.141 -42.344 -10.398 1 43.25 9 LEU B O 1
ATOM 2225 N N . ALA B 1 10 ? -28.734 -43 -8.945 1 43.88 10 ALA B N 1
ATOM 2226 C CA . ALA B 1 10 ? -28.391 -41.938 -8.031 1 43.88 10 ALA B CA 1
ATOM 2227 C C . ALA B 1 10 ? -27.031 -42.156 -7.379 1 43.88 10 ALA B C 1
ATOM 2229 O O . ALA B 1 10 ? -26.406 -41.188 -6.898 1 43.88 10 ALA B O 1
ATOM 2230 N N . GLY B 1 11 ? -26.672 -43.406 -7.102 1 40.88 11 GLY B N 1
ATOM 2231 C CA . GLY B 1 11 ? -25.406 -43.656 -6.441 1 40.88 11 GLY B CA 1
ATOM 2232 C C . GLY B 1 11 ? -24.219 -43.188 -7.266 1 40.88 11 GLY B C 1
ATOM 2233 O O . GLY B 1 11 ? -23.125 -43 -6.734 1 40.88 11 GLY B O 1
ATOM 2234 N N . LEU B 1 12 ? -24.25 -43.438 -8.625 1 41.06 12 LEU B N 1
ATOM 2235 C CA . LEU B 1 12 ? -23.078 -43.125 -9.453 1 41.06 12 LEU B CA 1
ATOM 2236 C C . LEU B 1 12 ? -22.859 -41.625 -9.531 1 41.06 12 LEU B C 1
ATOM 2238 O O . LEU B 1 12 ? -21.844 -41.188 -10.078 1 41.06 12 LEU B O 1
ATOM 2242 N N . LEU B 1 13 ? -23.906 -40.844 -9.328 1 40.16 13 LEU B N 1
ATOM 2243 C CA . LEU B 1 13 ? -23.625 -39.406 -9.484 1 40.16 13 LEU B CA 1
ATOM 2244 C C . LEU B 1 13 ? -22.812 -38.875 -8.312 1 40.16 13 LEU B C 1
ATOM 2246 O O . LEU B 1 13 ? -22.453 -37.719 -8.281 1 40.16 13 LEU B O 1
ATOM 2250 N N . GLY B 1 14 ? -23.016 -39.5 -7.148 1 37.38 14 GLY B N 1
ATOM 2251 C CA . GLY B 1 14 ? -22.5 -38.812 -5.965 1 37.38 14 GLY B CA 1
ATOM 2252 C C . GLY B 1 14 ? -21 -38.594 -6.016 1 37.38 14 GLY B C 1
ATOM 2253 O O . GLY B 1 14 ? -20.516 -37.562 -5.566 1 37.38 14 GLY B O 1
ATOM 2254 N N . LEU B 1 15 ? -20.266 -39.719 -5.859 1 36.12 15 LEU B N 1
ATOM 2255 C CA . LEU B 1 15 ? -18.891 -39.562 -5.379 1 36.12 15 LEU B CA 1
ATOM 2256 C C . LEU B 1 15 ? -18 -38.938 -6.441 1 36.12 15 LEU B C 1
ATOM 2258 O O . LEU B 1 15 ? -17.375 -39.656 -7.23 1 36.12 15 LEU B O 1
ATOM 2262 N N . LEU B 1 16 ? -18.469 -37.969 -7.207 1 37.56 16 LEU B N 1
ATOM 2263 C CA . LEU B 1 16 ? -17.328 -37.281 -7.809 1 37.56 16 LEU B CA 1
ATOM 2264 C C . LEU B 1 16 ? -16.234 -37.031 -6.781 1 37.56 16 LEU B C 1
ATOM 2266 O O . LEU B 1 16 ? -16.484 -36.5 -5.699 1 37.56 16 LEU B O 1
ATOM 2270 N N . PRO B 1 17 ? -15.281 -38 -6.668 1 39.38 17 PRO B N 1
ATOM 2271 C CA . PRO B 1 17 ? -14.211 -37.688 -5.711 1 39.38 17 PRO B CA 1
ATOM 2272 C C . PRO B 1 17 ? -13.922 -36.188 -5.602 1 39.38 17 PRO B C 1
ATOM 2274 O O . PRO B 1 17 ? -14.141 -35.438 -6.559 1 39.38 17 PRO B O 1
ATOM 2277 N N . PRO B 1 18 ? -13.922 -35.656 -4.398 1 39.12 18 PRO B N 1
ATOM 2278 C CA . PRO B 1 18 ? -13.617 -34.25 -4.176 1 39.12 18 PRO B CA 1
ATOM 2279 C C . PRO B 1 18 ? -12.75 -33.656 -5.281 1 39.12 18 PRO B C 1
ATOM 2281 O O . PRO B 1 18 ? -12.297 -34.375 -6.172 1 39.12 18 PRO B O 1
ATOM 2284 N N . GLY B 1 19 ? -11.914 -32.5 -4.805 1 39.66 19 GLY B N 1
ATOM 2285 C CA . GLY B 1 19 ? -11.141 -31.469 -5.48 1 39.66 19 GLY B CA 1
ATOM 2286 C C . GLY B 1 19 ? -10.164 -32 -6.5 1 39.66 19 GLY B C 1
ATOM 2287 O O . GLY B 1 19 ? -9.047 -32.406 -6.148 1 39.66 19 GLY B O 1
ATOM 2288 N N . HIS B 1 20 ? -10.477 -32.812 -7.34 1 42.22 20 HIS B N 1
ATOM 2289 C CA . HIS B 1 20 ? -9.602 -33.062 -8.469 1 42.22 20 HIS B CA 1
ATOM 2290 C C . HIS B 1 20 ? -8.82 -31.828 -8.875 1 42.22 20 HIS B C 1
ATOM 2292 O O . HIS B 1 20 ? -9.414 -30.797 -9.188 1 42.22 20 HIS B O 1
ATOM 2298 N N . ALA B 1 21 ? -7.742 -31.531 -8.258 1 52.09 21 ALA B N 1
ATOM 2299 C CA . ALA B 1 21 ? -6.895 -30.406 -8.625 1 52.09 21 ALA B CA 1
ATOM 2300 C C . ALA B 1 21 ? -6.961 -30.125 -10.125 1 52.09 21 ALA B C 1
ATOM 2302 O O . ALA B 1 21 ? -6.816 -31.047 -10.938 1 52.09 21 ALA B O 1
ATOM 2303 N N . GLN B 1 22 ? -7.793 -29.281 -10.633 1 61.94 22 GLN B N 1
ATOM 2304 C CA . GLN B 1 22 ? -7.941 -28.875 -12.023 1 61.94 22 GLN B CA 1
ATOM 2305 C C . GLN B 1 22 ? -6.578 -28.672 -12.688 1 61.94 22 GLN B C 1
ATOM 2307 O O . GLN B 1 22 ? -5.707 -28 -12.125 1 61.94 22 GLN B O 1
ATOM 2312 N N . PRO B 1 23 ? -6.34 -29.469 -13.734 1 78.19 23 PRO B N 1
ATOM 2313 C CA . PRO B 1 23 ? -5.055 -29.406 -14.438 1 78.19 23 PRO B CA 1
ATOM 2314 C C . PRO B 1 23 ? -4.668 -27.984 -14.828 1 78.19 23 PRO B C 1
ATOM 2316 O O . PRO B 1 23 ? -3.486 -27.688 -15.023 1 78.19 23 PRO B O 1
ATOM 2319 N N . LEU B 1 24 ? -5.691 -27.188 -14.828 1 87.94 24 LEU B N 1
ATOM 2320 C CA . LEU B 1 24 ? -5.391 -25.812 -15.219 1 87.94 24 LEU B CA 1
ATOM 2321 C C . LEU B 1 24 ? -4.781 -25.031 -14.062 1 87.94 24 LEU B C 1
ATOM 2323 O O . LEU B 1 24 ? -5.383 -24.938 -12.984 1 87.94 24 LEU B O 1
ATOM 2327 N N . GLN B 1 25 ? -3.566 -24.641 -14.32 1 89.38 25 GLN B N 1
ATOM 2328 C CA . GLN B 1 25 ? -2.828 -23.906 -13.289 1 89.38 25 GLN B CA 1
ATOM 2329 C C . GLN B 1 25 ? -2.803 -22.406 -13.586 1 89.38 25 GLN B C 1
ATOM 2331 O O . GLN B 1 25 ? -2.52 -22 -14.711 1 89.38 25 GLN B O 1
ATOM 2336 N N . VAL B 1 26 ? -3.182 -21.641 -12.562 1 91.5 26 VAL B N 1
ATOM 2337 C CA . VAL B 1 26 ? -3.16 -20.188 -12.711 1 91.5 26 VAL B CA 1
ATOM 2338 C C . VAL B 1 26 ? -2.195 -19.578 -11.703 1 91.5 26 VAL B C 1
ATOM 2340 O O . VAL B 1 26 ? -2.146 -20 -10.547 1 91.5 26 VAL B O 1
ATOM 2343 N N . GLU B 1 27 ? -1.389 -18.609 -12.141 1 91.19 27 GLU B N 1
ATOM 2344 C CA . GLU B 1 27 ? -0.437 -17.875 -11.305 1 91.19 27 GLU B CA 1
ATOM 2345 C C . GLU B 1 27 ? -0.688 -16.375 -11.352 1 91.19 27 GLU B C 1
ATOM 2347 O O . GLU B 1 27 ? -0.583 -15.758 -12.414 1 91.19 27 GLU B O 1
ATOM 2352 N N . PRO B 1 28 ? -0.926 -15.797 -10.227 1 92.5 28 PRO B N 1
ATOM 2353 C CA . PRO B 1 28 ? -1.073 -16.359 -8.883 1 92.5 28 PRO B CA 1
ATOM 2354 C C . PRO B 1 28 ? -2.342 -17.188 -8.727 1 92.5 28 PRO B C 1
ATOM 2356 O O . PRO B 1 28 ? -3.293 -17.031 -9.5 1 92.5 28 PRO B O 1
ATOM 2359 N N . PRO B 1 29 ? -2.352 -18.047 -7.695 1 91.06 29 PRO B N 1
ATOM 2360 C CA . PRO B 1 29 ? -3.453 -19 -7.594 1 91.06 29 PRO B CA 1
ATOM 2361 C C . PRO B 1 29 ? -4.68 -18.422 -6.895 1 91.06 29 PRO B C 1
ATOM 2363 O O . PRO B 1 29 ? -5.746 -19.047 -6.891 1 91.06 29 PRO B O 1
ATOM 2366 N N . GLU B 1 30 ? -4.594 -17.281 -6.301 1 92.31 30 GLU B N 1
ATOM 2367 C CA . GLU B 1 30 ? -5.695 -16.672 -5.559 1 92.31 30 GLU B CA 1
ATOM 2368 C C . GLU B 1 30 ? -6.883 -16.391 -6.469 1 92.31 30 GLU B C 1
ATOM 2370 O O . GLU B 1 30 ? -6.703 -15.961 -7.613 1 92.31 30 GLU B O 1
ATOM 2375 N N . PRO B 1 31 ? -8.031 -16.609 -5.961 1 93.62 31 PRO B N 1
ATOM 2376 C CA . PRO B 1 31 ? -9.219 -16.328 -6.773 1 93.62 31 PRO B CA 1
ATOM 2377 C C . PRO B 1 31 ? -9.438 -14.836 -7.012 1 93.62 31 PRO B C 1
ATOM 2379 O O . PRO B 1 31 ? -10.211 -14.453 -7.895 1 93.62 31 PRO B O 1
ATOM 2382 N N . ALA B 1 32 ? -8.898 -14.039 -6.152 1 95.06 32 ALA B N 1
ATOM 2383 C CA . ALA B 1 32 ? -8.945 -12.586 -6.328 1 95.06 32 ALA B CA 1
ATOM 2384 C C . ALA B 1 32 ? -7.555 -11.969 -6.199 1 95.06 32 ALA B C 1
ATOM 2386 O O . ALA B 1 32 ? -6.785 -12.344 -5.305 1 95.06 32 ALA B O 1
ATOM 2387 N N . VAL B 1 33 ? -7.293 -11.102 -7.156 1 94.19 33 VAL B N 1
ATOM 2388 C CA . VAL B 1 33 ? -5.992 -10.445 -7.176 1 94.19 33 VAL B CA 1
ATOM 2389 C C . VAL B 1 33 ? -6.18 -8.93 -7.199 1 94.19 33 VAL B C 1
ATOM 2391 O O . VAL B 1 33 ? -6.938 -8.406 -8.023 1 94.19 33 VAL B O 1
ATOM 2394 N N . ALA B 1 34 ? -5.512 -8.281 -6.289 1 95.06 34 ALA B N 1
ATOM 2395 C CA . ALA B 1 34 ? -5.605 -6.828 -6.211 1 95.06 34 ALA B CA 1
ATOM 2396 C C . ALA B 1 34 ? -4.379 -6.168 -6.836 1 95.06 34 ALA B C 1
ATOM 2398 O O . ALA B 1 34 ? -3.252 -6.641 -6.656 1 95.06 34 ALA B O 1
ATOM 2399 N N . VAL B 1 35 ? -4.656 -5.121 -7.582 1 92.12 35 VAL B N 1
ATOM 2400 C CA . VAL B 1 35 ? -3.584 -4.34 -8.188 1 92.12 35 VAL B CA 1
ATOM 2401 C C . VAL B 1 35 ? -3.836 -2.852 -7.965 1 92.12 35 VAL B C 1
ATOM 2403 O O . VAL B 1 35 ? -4.977 -2.389 -8.047 1 92.12 35 VAL B O 1
ATOM 2406 N N . ALA B 1 36 ? -2.752 -2.156 -7.625 1 92.06 36 ALA B N 1
ATOM 2407 C CA . ALA B 1 36 ? -2.896 -0.721 -7.398 1 92.06 36 ALA B CA 1
ATOM 2408 C C . ALA B 1 36 ? -3.164 0.019 -8.703 1 92.06 36 ALA B C 1
ATOM 2410 O O . ALA B 1 36 ? -2.672 -0.38 -9.766 1 92.06 36 ALA B O 1
ATOM 2411 N N . LEU B 1 37 ? -3.934 1.091 -8.539 1 89.69 37 LEU B N 1
ATOM 2412 C CA . LEU B 1 37 ? -4.133 1.971 -9.688 1 89.69 37 LEU B CA 1
ATOM 2413 C C . LEU B 1 37 ? -2.793 2.406 -10.273 1 89.69 37 LEU B C 1
ATOM 2415 O O . LEU B 1 37 ? -1.896 2.83 -9.539 1 89.69 37 LEU B O 1
ATOM 2419 N N . GLY B 1 38 ? -2.656 2.213 -11.555 1 84.25 38 GLY B N 1
ATOM 2420 C CA . GLY B 1 38 ? -1.444 2.627 -12.242 1 84.25 38 GLY B CA 1
ATOM 2421 C C . GLY B 1 38 ? -0.365 1.562 -12.242 1 84.25 38 GLY B C 1
ATOM 2422 O O . GLY B 1 38 ? 0.66 1.708 -12.914 1 84.25 38 GLY B O 1
ATOM 2423 N N . ALA B 1 39 ? -0.557 0.504 -11.461 1 86.94 39 ALA B N 1
ATOM 2424 C CA . ALA B 1 39 ? 0.427 -0.574 -11.398 1 86.94 39 ALA B CA 1
ATOM 2425 C C . ALA B 1 39 ? 0.18 -1.606 -12.492 1 86.94 39 ALA B C 1
ATOM 2427 O O . ALA B 1 39 ? -0.728 -1.447 -13.312 1 86.94 39 ALA B O 1
ATOM 2428 N N . SER B 1 40 ? 1.1 -2.596 -12.531 1 86.06 40 SER B N 1
ATOM 2429 C CA . SER B 1 40 ? 1.005 -3.639 -13.547 1 86.06 40 SER B CA 1
ATOM 2430 C C . SER B 1 40 ? 1.105 -5.027 -12.922 1 86.06 40 SER B C 1
ATOM 2432 O O . SER B 1 40 ? 1.724 -5.199 -11.867 1 86.06 40 SER B O 1
ATOM 2434 N N . LEU B 1 41 ? 0.457 -5.965 -13.641 1 90.06 41 LEU B N 1
ATOM 2435 C CA . LEU B 1 41 ? 0.542 -7.34 -13.172 1 90.06 41 LEU B CA 1
ATOM 2436 C C . LEU B 1 41 ? 0.36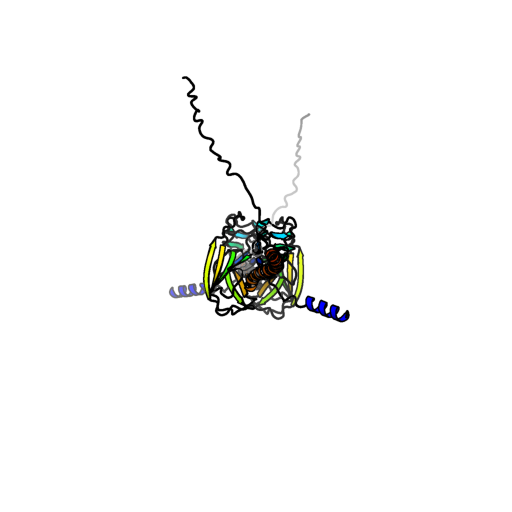2 -8.32 -14.328 1 90.06 41 LEU B C 1
ATOM 2438 O O . LEU B 1 41 ? -0.082 -7.938 -15.414 1 90.06 41 LEU B O 1
ATOM 2442 N N . GLN B 1 42 ? 0.809 -9.508 -14.031 1 91.44 42 GLN B N 1
ATOM 2443 C CA . GLN B 1 42 ? 0.639 -10.578 -15 1 91.44 42 GLN B CA 1
ATOM 2444 C C . GLN B 1 42 ? -0.067 -11.781 -14.375 1 91.44 42 GLN B C 1
ATOM 2446 O O . GLN B 1 42 ? 0.21 -12.141 -13.227 1 91.44 42 GLN B O 1
ATOM 2451 N N . LEU B 1 43 ? -0.984 -12.352 -15.141 1 92.56 43 LEU B N 1
ATOM 2452 C CA . LEU B 1 43 ? -1.632 -13.617 -14.797 1 92.56 43 LEU B CA 1
ATOM 2453 C C . LEU B 1 43 ? -1.259 -14.703 -15.805 1 92.56 43 LEU B C 1
ATOM 2455 O O . LEU B 1 43 ? -1.423 -14.523 -17.016 1 92.56 43 LEU B O 1
ATOM 2459 N N . THR B 1 44 ? -0.753 -15.75 -15.297 1 92.69 44 THR B N 1
ATOM 2460 C CA . THR B 1 44 ? -0.33 -16.828 -16.172 1 92.69 44 THR B CA 1
ATOM 2461 C C . THR B 1 44 ? -1.205 -18.062 -15.977 1 92.69 44 THR B C 1
ATOM 2463 O O . THR B 1 44 ? -1.435 -18.484 -14.836 1 92.69 44 THR B O 1
ATOM 2466 N N . CYS B 1 45 ? -1.728 -18.531 -17.047 1 92.81 45 CYS B N 1
ATOM 2467 C CA . CYS B 1 45 ? -2.516 -19.75 -17.094 1 92.81 45 CYS B CA 1
ATOM 2468 C C . CYS B 1 45 ? -1.77 -20.844 -17.844 1 92.81 45 CYS B C 1
ATOM 2470 O O . CYS B 1 45 ? -1.261 -20.625 -18.938 1 92.81 45 CYS B O 1
ATOM 2472 N N . ARG B 1 46 ? -1.681 -22.094 -17.203 1 92.12 46 ARG B N 1
ATOM 2473 C CA . AR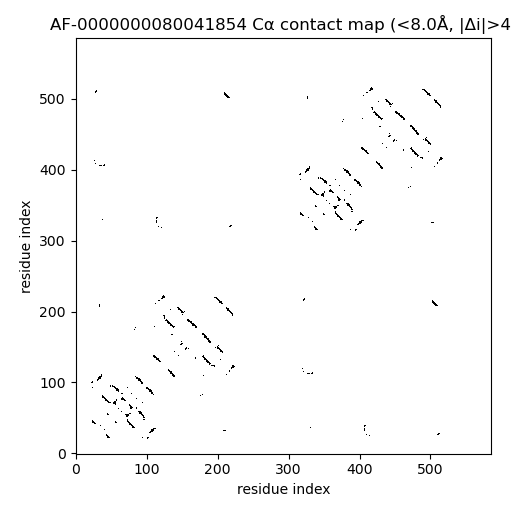G B 1 46 ? -0.981 -23.219 -17.812 1 92.12 46 ARG B CA 1
ATOM 2474 C C . ARG B 1 46 ? -1.818 -24.484 -17.734 1 92.12 46 ARG B C 1
ATOM 2476 O O . ARG B 1 46 ? -2.492 -24.734 -16.719 1 92.12 46 ARG B O 1
ATOM 2483 N N . LEU B 1 47 ? -1.745 -25.234 -18.766 1 90.44 47 LEU B N 1
ATOM 2484 C CA . LEU B 1 47 ? -2.412 -26.531 -18.828 1 90.44 47 LEU B CA 1
ATOM 2485 C C . LEU B 1 47 ? -1.467 -27.609 -19.344 1 90.44 47 LEU B C 1
ATOM 2487 O O . LEU B 1 47 ? -1.259 -27.734 -20.547 1 90.44 47 LEU B O 1
ATOM 2491 N N . PRO B 1 48 ? -0.876 -28.312 -18.391 1 83.06 48 PRO B N 1
ATOM 2492 C CA . PRO B 1 48 ? -0.079 -29.453 -18.859 1 83.06 48 PRO B CA 1
ATOM 2493 C C . PRO B 1 48 ? -0.924 -30.516 -19.547 1 83.06 48 PRO B C 1
ATOM 2495 O O . PRO B 1 48 ? -1.982 -30.891 -19.047 1 83.06 48 PRO B O 1
ATOM 2498 N N . CYS B 1 49 ? -0.634 -30.781 -20.781 1 82.5 49 CYS B N 1
ATOM 2499 C CA . CYS B 1 49 ? -1.356 -31.766 -21.562 1 82.5 49 CYS B CA 1
ATOM 2500 C C . CYS B 1 49 ? -0.399 -32.812 -22.156 1 82.5 49 CYS B C 1
ATOM 2502 O O . CYS B 1 49 ? 0.609 -32.438 -22.766 1 82.5 49 CYS B O 1
ATOM 2504 N N . ALA B 1 50 ? -0.547 -34.062 -21.844 1 74.88 50 ALA B N 1
ATOM 2505 C CA . ALA B 1 50 ? 0.304 -35.125 -22.375 1 74.88 50 ALA B CA 1
ATOM 2506 C C . ALA B 1 50 ? 0.053 -35.344 -23.859 1 74.88 50 ALA B C 1
ATOM 2508 O O . ALA B 1 50 ? -1.097 -35.438 -24.297 1 74.88 50 ALA B O 1
ATOM 2509 N N . GLY B 1 51 ? 1.143 -35.438 -24.562 1 66.38 51 GLY B N 1
ATOM 2510 C CA . GLY B 1 51 ? 1.14 -35.875 -25.938 1 66.38 51 GLY B CA 1
ATOM 2511 C C . GLY B 1 51 ? 0.649 -34.812 -26.906 1 66.38 51 GLY B C 1
ATOM 2512 O O . GLY B 1 51 ? 0.876 -34.906 -28.109 1 66.38 51 GLY B O 1
ATOM 2513 N N . ARG B 1 52 ? -0.361 -34 -26.594 1 68.5 52 ARG B N 1
ATOM 2514 C CA . ARG B 1 52 ? -0.891 -33 -27.516 1 68.5 52 ARG B CA 1
ATOM 2515 C C . ARG B 1 52 ? -0.781 -31.594 -26.953 1 68.5 52 ARG B C 1
ATOM 2517 O O . ARG B 1 52 ? -0.605 -31.422 -25.734 1 68.5 52 ARG B O 1
ATOM 2524 N N . ALA B 1 53 ? -0.742 -30.656 -27.812 1 70.25 53 ALA B N 1
ATOM 2525 C CA . ALA B 1 53 ? -0.714 -29.266 -27.406 1 70.25 53 ALA B CA 1
ATOM 2526 C C . ALA B 1 53 ? -2.055 -28.828 -26.828 1 70.25 53 ALA B C 1
ATOM 2528 O O . ALA B 1 53 ? -3.111 -29.125 -27.391 1 70.25 53 ALA B O 1
ATOM 2529 N N . ALA B 1 54 ? -2.02 -28.469 -25.594 1 80.38 54 ALA B N 1
ATOM 2530 C CA . ALA B 1 54 ? -3.223 -27.922 -24.969 1 80.38 54 ALA B CA 1
ATOM 2531 C C . ALA B 1 54 ? -3.457 -26.469 -25.406 1 80.38 54 ALA B C 1
ATOM 2533 O O . ALA B 1 54 ? -2.508 -25.75 -25.734 1 80.38 54 ALA B O 1
ATOM 2534 N N . ALA B 1 55 ? -4.645 -26.203 -25.75 1 85.69 55 ALA B N 1
ATOM 2535 C CA . ALA B 1 55 ? -5.012 -24.828 -26.016 1 85.69 55 ALA B CA 1
ATOM 2536 C C . ALA B 1 55 ? -5.461 -24.125 -24.734 1 85.69 55 ALA B C 1
ATOM 2538 O O . ALA B 1 55 ? -6.266 -24.672 -23.969 1 85.69 55 ALA B O 1
ATOM 2539 N N . VAL B 1 56 ? -4.738 -23.078 -24.469 1 91.25 56 VAL B N 1
ATOM 2540 C CA . VAL B 1 56 ? -5.062 -22.312 -23.281 1 91.25 56 VAL B CA 1
ATOM 2541 C C . VAL B 1 56 ? -5.184 -20.828 -23.641 1 91.25 56 VAL B C 1
ATOM 2543 O O . VAL B 1 56 ? -4.383 -20.312 -24.422 1 91.25 56 VAL B O 1
ATOM 2546 N N . GLN B 1 57 ? -6.301 -20.156 -23.078 1 89.75 57 GLN B N 1
ATOM 2547 C CA . GLN B 1 57 ? -6.48 -18.734 -23.406 1 89.75 57 GLN B CA 1
ATOM 2548 C C . GLN B 1 57 ? -7.234 -18.016 -22.297 1 89.75 57 GLN B C 1
ATOM 2550 O O . GLN B 1 57 ? -8.188 -18.547 -21.734 1 89.75 57 GLN B O 1
ATOM 2555 N N . TRP B 1 58 ? -6.734 -16.859 -22.031 1 90.69 58 TRP B N 1
ATOM 2556 C CA . TRP B 1 58 ? -7.5 -15.961 -21.172 1 90.69 58 TRP B CA 1
ATOM 2557 C C . TRP B 1 58 ? -8.641 -15.312 -21.938 1 90.69 58 TRP B C 1
ATOM 2559 O O . TRP B 1 58 ? -8.469 -14.906 -23.094 1 90.69 58 TRP B O 1
ATOM 2569 N N . ARG B 1 59 ? -9.922 -15.312 -21.312 1 79 59 ARG B N 1
ATOM 2570 C CA . ARG B 1 59 ? -11.102 -14.672 -21.891 1 79 59 ARG B CA 1
ATOM 2571 C C . ARG B 1 59 ? -11.672 -13.609 -20.953 1 79 59 ARG B C 1
ATOM 2573 O O . ARG B 1 59 ? -11.367 -13.602 -19.766 1 79 59 ARG B O 1
ATOM 2580 N N . GLY B 1 60 ? -12.797 -12.727 -21.469 1 65.12 60 GLY B N 1
ATOM 2581 C CA . GLY B 1 60 ? -13.5 -11.742 -20.656 1 65.12 60 GLY B CA 1
ATOM 2582 C C . GLY B 1 60 ? -13.008 -10.32 -20.906 1 65.12 60 GLY B C 1
ATOM 2583 O O . GLY B 1 60 ? -13.211 -9.438 -20.062 1 65.12 60 GLY B O 1
ATOM 2584 N N . LEU B 1 61 ? -12.125 -10.281 -21.953 1 53.66 61 LEU B N 1
ATOM 2585 C CA . LEU B 1 61 ? -11.383 -9.031 -22.094 1 53.66 61 LEU B CA 1
ATOM 2586 C C . LEU B 1 61 ? -12.258 -7.953 -22.734 1 53.66 61 LEU B C 1
ATOM 2588 O O . LEU B 1 61 ? -12.828 -8.156 -23.797 1 53.66 61 LEU B O 1
ATOM 2592 N N . ASP B 1 62 ? -13.172 -7.418 -22.047 1 51.12 62 ASP B N 1
ATOM 2593 C CA . ASP B 1 62 ? -13.336 -6.152 -22.766 1 51.12 62 ASP B CA 1
ATOM 2594 C C . ASP B 1 62 ? -11.992 -5.625 -23.266 1 51.12 62 ASP B C 1
ATOM 2596 O O . ASP B 1 62 ? -10.938 -6.012 -22.75 1 51.12 62 ASP B O 1
ATOM 2600 N N . THR B 1 63 ? -11.875 -5.094 -24.438 1 49.66 63 THR B N 1
ATOM 2601 C CA . THR B 1 63 ? -10.758 -4.48 -25.141 1 49.66 63 THR B CA 1
ATOM 2602 C C . THR B 1 63 ? -9.703 -3.975 -24.156 1 49.66 63 THR B C 1
ATOM 2604 O O . THR B 1 63 ? -8.555 -3.75 -24.547 1 49.66 63 THR B O 1
ATOM 2607 N N . SER B 1 64 ? -10.133 -3.732 -22.938 1 54.56 64 SER B N 1
ATOM 2608 C CA . SER B 1 64 ? -9.211 -3.107 -21.984 1 54.56 64 SER B CA 1
ATOM 2609 C C . SER B 1 64 ? -8.32 -4.148 -21.312 1 54.56 64 SER B C 1
ATOM 2611 O O . SER B 1 64 ? -7.594 -3.83 -20.375 1 54.56 64 SER B O 1
ATOM 2613 N N . LEU B 1 65 ? -8.562 -5.441 -21.672 1 56.66 65 LEU B N 1
ATOM 2614 C CA . LEU B 1 65 ? -8.023 -6.594 -20.953 1 56.66 65 LEU B CA 1
ATOM 2615 C C . LEU B 1 65 ? -6.496 -6.559 -20.953 1 56.66 65 LEU B C 1
ATOM 2617 O O . LEU B 1 65 ? -5.855 -7.512 -20.5 1 56.66 65 LEU B O 1
ATOM 2621 N N . GLY B 1 66 ? -6.035 -5.789 -21.078 1 66.06 66 GLY B N 1
ATOM 2622 C CA . GLY B 1 66 ? -4.586 -5.902 -21.156 1 66.06 66 GLY B CA 1
ATOM 2623 C C . GLY B 1 66 ? -4.105 -6.684 -22.359 1 66.06 66 GLY B C 1
ATOM 2624 O O . GLY B 1 66 ? -4.848 -6.852 -23.328 1 66.06 66 GLY B O 1
ATOM 2625 N N . ALA B 1 67 ? -2.936 -7.066 -22.469 1 82.62 67 ALA B N 1
ATOM 2626 C CA . ALA B 1 67 ? -2.312 -7.836 -23.547 1 82.62 67 ALA B CA 1
ATOM 2627 C C . ALA B 1 67 ? -2.242 -9.32 -23.188 1 82.62 67 ALA B C 1
ATOM 2629 O O . ALA B 1 67 ? -1.926 -9.672 -22.047 1 82.62 67 ALA B O 1
ATOM 2630 N N . VAL B 1 68 ? -2.896 -10.164 -24.125 1 87.5 68 VAL B N 1
ATOM 2631 C CA . VAL B 1 68 ? -2.84 -11.609 -23.891 1 87.5 68 VAL B CA 1
ATOM 2632 C C . VAL B 1 68 ? -1.85 -12.242 -24.859 1 87.5 68 VAL B C 1
ATOM 2634 O O . VAL B 1 68 ? -1.872 -11.953 -26.062 1 87.5 68 VAL B O 1
ATOM 2637 N N . GLN B 1 69 ? -0.97 -12.953 -24.312 1 87.62 69 GLN B N 1
ATOM 2638 C CA . GLN B 1 69 ? -0.064 -13.781 -25.094 1 87.62 69 GLN B CA 1
ATOM 2639 C C . GLN B 1 69 ? -0.27 -15.266 -24.797 1 87.62 69 GLN B C 1
ATOM 2641 O O . GLN B 1 69 ? -0.172 -15.688 -23.641 1 87.62 69 GLN B O 1
ATOM 2646 N N . SER B 1 70 ? -0.655 -15.992 -25.891 1 87.31 70 SER B N 1
ATOM 2647 C CA . SER B 1 70 ? -0.923 -17.406 -25.672 1 87.31 70 SER B CA 1
ATOM 2648 C C . SER B 1 70 ? -0.016 -18.281 -26.531 1 87.31 70 SER B C 1
ATOM 2650 O O . SER B 1 70 ? 0.306 -17.922 -27.672 1 87.31 70 SER B O 1
ATOM 2652 N N . ASP B 1 71 ? 0.588 -19.266 -25.922 1 87.12 71 ASP B N 1
ATOM 2653 C CA . ASP B 1 71 ? 1.322 -20.328 -26.609 1 87.12 71 ASP B CA 1
ATOM 2654 C C . ASP B 1 71 ? 0.788 -21.703 -26.25 1 87.12 71 ASP B C 1
ATOM 2656 O O . ASP B 1 71 ? -0.322 -21.828 -25.719 1 87.12 71 ASP B O 1
ATOM 2660 N N . ALA B 1 72 ? 1.535 -22.688 -26.812 1 84.94 72 ALA B N 1
ATOM 2661 C CA . ALA B 1 72 ? 1.07 -24.047 -26.516 1 84.94 72 ALA B CA 1
ATOM 2662 C C . ALA B 1 72 ? 1.063 -24.312 -25.016 1 84.94 72 ALA B C 1
ATOM 2664 O O . ALA B 1 72 ? 2.113 -24.281 -24.375 1 84.94 72 ALA B O 1
ATOM 2665 N N . GLY B 1 73 ? -0.096 -24.406 -24.469 1 88.81 73 GLY B N 1
ATOM 2666 C CA . GLY B 1 73 ? -0.286 -24.828 -23.094 1 88.81 73 GLY B CA 1
ATOM 2667 C C . GLY B 1 73 ? -0.156 -23.688 -22.094 1 88.81 73 GLY B C 1
ATOM 2668 O O . GLY B 1 73 ? -0.138 -23.922 -20.891 1 88.81 73 GLY B O 1
ATOM 2669 N N . ARG B 1 74 ? 0.024 -22.516 -22.625 1 92.06 74 ARG B N 1
ATOM 2670 C CA . ARG B 1 74 ? 0.246 -21.406 -21.719 1 92.06 74 ARG B CA 1
ATOM 2671 C C . ARG B 1 74 ? -0.374 -20.109 -22.266 1 92.06 74 ARG B C 1
ATOM 2673 O O . ARG B 1 74 ? -0.304 -19.844 -23.469 1 92.06 74 ARG B O 1
ATOM 2680 N N . SER B 1 75 ? -0.959 -19.359 -21.422 1 92.31 75 SER B N 1
ATOM 2681 C CA . SER B 1 75 ? -1.494 -18.031 -21.75 1 92.31 75 SER B CA 1
ATOM 2682 C C . SER B 1 75 ? -1.171 -17.016 -20.672 1 92.31 75 SER B C 1
ATOM 2684 O O . SER B 1 75 ? -1.354 -17.281 -19.484 1 92.31 75 SER B O 1
ATOM 2686 N N . VAL B 1 76 ? -0.634 -15.898 -21.125 1 92.69 76 VAL B N 1
ATOM 2687 C CA . VAL B 1 76 ? -0.249 -14.859 -20.172 1 92.69 76 VAL B CA 1
ATOM 2688 C C . VAL B 1 76 ? -1.073 -13.602 -20.422 1 92.69 76 VAL B C 1
ATOM 2690 O O . VAL B 1 76 ? -1.057 -13.047 -21.531 1 92.69 76 VAL B O 1
ATOM 2693 N N . LEU B 1 77 ? -1.787 -13.219 -19.375 1 91.44 77 LEU B N 1
ATOM 2694 C CA . LEU B 1 77 ? -2.504 -11.945 -19.406 1 91.44 77 LEU B CA 1
ATOM 2695 C C . LEU B 1 77 ? -1.706 -10.859 -18.703 1 91.44 77 LEU B C 1
ATOM 2697 O O . LEU B 1 77 ? -1.34 -11.008 -17.531 1 91.44 77 LEU B O 1
ATOM 2701 N N . THR B 1 78 ? -1.469 -9.773 -19.438 1 90.38 78 THR B N 1
ATOM 2702 C CA . THR B 1 78 ? -0.713 -8.664 -18.875 1 90.38 78 THR B CA 1
ATOM 2703 C C . THR B 1 78 ? -1.585 -7.418 -18.75 1 90.38 78 THR B C 1
ATOM 2705 O O . THR B 1 78 ? -2.178 -6.973 -19.75 1 90.38 78 THR B O 1
ATOM 2708 N N . VAL B 1 79 ? -1.697 -6.883 -17.547 1 87.06 79 VAL B N 1
ATOM 2709 C CA . VAL B 1 79 ? -2.352 -5.605 -17.297 1 87.06 79 VAL B CA 1
ATOM 2710 C C . VAL B 1 79 ? -1.302 -4.527 -17.031 1 87.06 79 VAL B C 1
ATOM 2712 O O . VAL B 1 79 ? -0.534 -4.625 -16.062 1 87.06 79 VAL B O 1
ATOM 2715 N N . ARG B 1 80 ? -1.288 -3.559 -17.828 1 84.81 80 ARG B N 1
ATOM 2716 C CA . ARG B 1 80 ? -0.335 -2.467 -17.656 1 84.81 80 ARG B CA 1
ATOM 2717 C C . ARG B 1 80 ? -1.045 -1.179 -17.25 1 84.81 80 ARG B C 1
ATOM 2719 O O . ARG B 1 80 ? -2.123 -0.871 -17.766 1 84.81 80 ARG B O 1
ATOM 2726 N N . ASN B 1 81 ? -0.371 -0.451 -16.266 1 82.81 81 ASN B N 1
ATOM 2727 C CA . ASN B 1 81 ? -0.938 0.82 -15.828 1 82.81 81 ASN B CA 1
ATOM 2728 C C . ASN B 1 81 ? -2.434 0.703 -15.555 1 82.81 81 ASN B C 1
ATOM 2730 O O . ASN B 1 81 ? -3.238 1.396 -16.172 1 82.81 81 ASN B O 1
ATOM 2734 N N . ALA B 1 82 ? -2.74 -0.081 -14.664 1 87.31 82 ALA B N 1
ATOM 2735 C CA . ALA B 1 82 ? -4.117 -0.48 -14.383 1 87.31 82 ALA B CA 1
ATOM 2736 C C . ALA B 1 82 ? -4.992 0.736 -14.094 1 87.31 82 ALA B C 1
ATOM 2738 O O . ALA B 1 82 ? -4.625 1.597 -13.297 1 87.31 82 ALA B O 1
ATOM 2739 N N . SER B 1 83 ? -6.094 0.854 -14.82 1 87.06 83 SER B N 1
ATOM 2740 C CA . SER B 1 83 ? -7.164 1.8 -14.523 1 87.06 83 SER B CA 1
ATOM 2741 C C . SER B 1 83 ? -8.32 1.117 -13.797 1 87.06 83 SER B C 1
ATOM 2743 O O . SER B 1 83 ? -8.336 -0.109 -13.664 1 87.06 83 SER B O 1
ATOM 2745 N N . LEU B 1 84 ? -9.266 1.855 -13.328 1 88.94 84 LEU B N 1
ATOM 2746 C CA . LEU B 1 84 ? -10.391 1.274 -12.602 1 88.94 84 LEU B CA 1
ATOM 2747 C C . LEU B 1 84 ? -11.211 0.365 -13.516 1 88.94 84 LEU B C 1
ATOM 2749 O O . LEU B 1 84 ? -11.867 -0.564 -13.039 1 88.94 84 LEU B O 1
ATOM 2753 N N . SER B 1 85 ? -11.18 0.631 -14.781 1 86.38 85 SER B N 1
ATOM 2754 C CA . SER B 1 85 ? -11.961 -0.158 -15.727 1 86.38 85 SER B CA 1
ATOM 2755 C C . SER B 1 85 ? -11.375 -1.553 -15.906 1 86.38 85 SER B C 1
ATOM 2757 O O . SER B 1 85 ? -12.031 -2.447 -16.438 1 86.38 85 SER B O 1
ATOM 2759 N N . ALA B 1 86 ? -10.141 -1.71 -15.477 1 86.5 86 ALA B N 1
ATOM 2760 C CA . ALA B 1 86 ? -9.484 -3.012 -15.602 1 86.5 86 ALA B CA 1
ATOM 2761 C C . ALA B 1 86 ? -10.07 -4.012 -14.602 1 86.5 86 ALA B C 1
ATOM 2763 O O . ALA B 1 86 ? -9.875 -5.223 -14.742 1 86.5 86 ALA B O 1
ATOM 2764 N N . ALA B 1 87 ? -10.766 -3.494 -13.617 1 89.69 87 ALA B N 1
ATOM 2765 C CA . ALA B 1 87 ? -11.344 -4.395 -12.617 1 89.69 87 ALA B CA 1
ATOM 2766 C C . ALA B 1 87 ? -12.398 -5.301 -13.25 1 89.69 87 ALA B C 1
ATOM 2768 O O . ALA B 1 87 ? -13.07 -4.91 -14.203 1 89.69 87 ALA B O 1
ATOM 2769 N N . GLY B 1 88 ? -12.531 -6.52 -12.672 1 89.38 88 GLY B N 1
ATOM 2770 C CA . GLY B 1 88 ? -13.523 -7.449 -13.18 1 89.38 88 GLY B CA 1
ATOM 2771 C C . GLY B 1 88 ? -13.062 -8.898 -13.141 1 89.38 88 GLY B C 1
ATOM 2772 O O . GLY B 1 88 ? -12 -9.195 -12.602 1 89.38 88 GLY B O 1
ATOM 2773 N N . THR B 1 89 ? -13.875 -9.695 -13.641 1 91.25 89 THR B N 1
ATOM 2774 C CA . THR B 1 89 ? -13.609 -11.133 -13.633 1 91.25 89 THR B CA 1
ATOM 2775 C C . THR B 1 89 ? -12.922 -11.555 -14.93 1 91.25 89 THR B C 1
ATOM 2777 O O . THR B 1 89 ? -13.312 -11.125 -16.016 1 91.25 89 THR B O 1
ATOM 2780 N N . ARG B 1 90 ? -11.867 -12.336 -14.742 1 90.56 90 ARG B N 1
ATOM 2781 C CA . ARG B 1 90 ? -11.172 -12.938 -15.867 1 90.56 90 ARG B CA 1
ATOM 2782 C C . ARG B 1 90 ? -11.281 -14.461 -15.828 1 90.56 90 ARG B C 1
ATOM 2784 O O . ARG B 1 90 ? -11.266 -15.062 -14.75 1 90.56 90 ARG B O 1
ATOM 2791 N N . VAL B 1 91 ? -11.414 -14.969 -17.078 1 91.5 91 VAL B N 1
ATOM 2792 C CA . VAL B 1 91 ? -11.594 -16.422 -17.141 1 91.5 91 VAL B CA 1
ATOM 2793 C C . VAL B 1 91 ? -10.531 -17.031 -18.062 1 91.5 91 VAL B C 1
ATOM 2795 O O . VAL B 1 91 ? -10.359 -16.578 -19.203 1 91.5 91 VAL B O 1
ATOM 2798 N N . CYS B 1 92 ? -9.805 -17.922 -17.5 1 92 92 CYS B N 1
ATOM 2799 C CA . CYS B 1 92 ? -8.898 -18.719 -18.328 1 92 92 CYS B CA 1
ATOM 2800 C C . CYS B 1 92 ? -9.539 -20.047 -18.734 1 92 92 CYS B C 1
ATOM 2802 O O . CYS B 1 92 ? -10.094 -20.75 -17.891 1 92 92 CYS B O 1
ATOM 2804 N N . VAL B 1 93 ? -9.477 -20.266 -20.062 1 91.75 93 VAL B N 1
ATOM 2805 C CA . VAL B 1 93 ? -10.055 -21.5 -20.578 1 91.75 93 VAL B CA 1
ATOM 2806 C C . VAL B 1 93 ? -8.977 -22.328 -21.266 1 91.75 93 VAL B C 1
ATOM 2808 O O . VAL B 1 93 ? -8.141 -21.781 -21.984 1 91.75 93 VAL B O 1
ATOM 2811 N N . GLY B 1 94 ? -9.047 -23.609 -20.953 1 91.06 94 GLY B N 1
ATOM 2812 C CA . GLY B 1 94 ? -8.125 -24.531 -21.594 1 91.06 94 GLY B CA 1
ATOM 2813 C C . GLY B 1 94 ? -8.773 -25.859 -21.953 1 91.06 94 GLY B C 1
ATOM 2814 O O . GLY B 1 94 ? -9.797 -26.234 -21.391 1 91.06 94 GLY B O 1
ATOM 2815 N N . SER B 1 95 ? -8.203 -26.422 -22.984 1 88.94 95 SER B N 1
ATOM 2816 C CA . SER B 1 95 ? -8.703 -27.734 -23.406 1 88.94 95 SER B CA 1
ATOM 2817 C C . SER B 1 95 ? -7.566 -28.719 -23.641 1 88.94 95 SER B C 1
ATOM 2819 O O . SER B 1 95 ? -6.473 -28.328 -24.062 1 88.94 95 SER B O 1
ATOM 2821 N N . CYS B 1 96 ? -7.867 -29.953 -23.156 1 84.5 96 CYS B N 1
ATOM 2822 C CA . CYS B 1 96 ? -6.926 -31.047 -23.344 1 84.5 96 CYS B CA 1
ATOM 2823 C C . CYS B 1 96 ? -7.656 -32.344 -23.625 1 84.5 96 CYS B C 1
ATOM 2825 O O . CYS B 1 96 ? -8.43 -32.844 -22.797 1 84.5 96 CYS B O 1
ATOM 2827 N N . GLY B 1 97 ? -7.34 -33.031 -24.781 1 80.69 97 GLY B N 1
ATOM 2828 C CA . GLY B 1 97 ? -7.93 -34.344 -25.094 1 80.69 97 GLY B CA 1
ATOM 2829 C C . GLY B 1 97 ? -9.445 -34.312 -25.062 1 80.69 97 GLY B C 1
ATOM 2830 O O . GLY B 1 97 ? -10.07 -35.25 -24.531 1 80.69 97 GLY B O 1
ATOM 2831 N N . GLY B 1 98 ? -10.055 -33.312 -25.375 1 79.75 98 GLY B N 1
ATOM 2832 C CA . GLY B 1 98 ? -11.5 -33.219 -25.438 1 79.75 98 GLY B CA 1
ATOM 2833 C C . GLY B 1 98 ? -12.117 -32.656 -24.172 1 79.75 98 GLY B C 1
ATOM 2834 O O . GLY B 1 98 ? -13.328 -32.438 -24.109 1 79.75 98 GLY B O 1
ATOM 2835 N N . LEU B 1 99 ? -11.305 -32.656 -23.125 1 86.06 99 LEU B N 1
ATOM 2836 C CA . LEU B 1 99 ? -11.797 -32.094 -21.875 1 86.06 99 LEU B CA 1
ATOM 2837 C C . LEU B 1 99 ? -11.523 -30.594 -21.812 1 86.06 99 LEU B C 1
ATOM 2839 O O . LEU B 1 99 ? -10.5 -30.125 -22.328 1 86.06 99 LEU B O 1
ATOM 2843 N N . THR B 1 100 ? -12.461 -29.891 -21.297 1 89.44 100 THR B N 1
ATOM 2844 C CA . THR B 1 100 ? -12.32 -28.438 -21.172 1 89.44 100 THR B CA 1
ATOM 2845 C C . THR B 1 100 ? -12.25 -28.031 -19.703 1 89.44 100 THR B C 1
ATOM 2847 O O . THR B 1 100 ? -12.953 -28.594 -18.859 1 89.44 100 THR B O 1
ATOM 2850 N N . PHE B 1 101 ? -11.328 -27.125 -19.438 1 91.12 101 PHE B N 1
ATOM 2851 C CA . PHE B 1 101 ? -11.117 -26.609 -18.078 1 91.12 101 PHE B CA 1
ATOM 2852 C C . PHE B 1 101 ? -11.242 -25.094 -18.047 1 91.12 101 PHE B C 1
ATOM 2854 O O . PHE B 1 101 ? -11.055 -24.422 -19.062 1 91.12 101 PHE B O 1
ATOM 2861 N N . GLN B 1 102 ? -11.695 -24.578 -16.891 1 91.69 102 GLN B N 1
ATOM 2862 C CA . GLN B 1 102 ? -11.766 -23.125 -16.75 1 91.69 102 GLN B CA 1
ATOM 2863 C C . GLN B 1 102 ? -11.391 -22.688 -15.336 1 91.69 102 GLN B C 1
ATOM 2865 O O . GLN B 1 102 ? -11.578 -23.453 -14.383 1 91.69 102 GLN B O 1
ATOM 2870 N N . HIS B 1 103 ? -10.766 -21.609 -15.266 1 92.19 103 HIS B N 1
ATOM 2871 C CA . HIS B 1 103 ? -10.438 -20.969 -14 1 92.19 103 HIS B CA 1
ATOM 2872 C C . HIS B 1 103 ? -10.766 -19.484 -14.023 1 92.19 103 HIS B C 1
ATOM 2874 O O . HIS B 1 103 ? -10.453 -18.797 -15 1 92.19 103 HIS B O 1
ATOM 2880 N N . THR B 1 104 ? -11.375 -19.016 -12.969 1 91.81 104 THR B N 1
ATOM 2881 C CA . THR B 1 104 ? -11.781 -17.609 -12.906 1 91.81 104 THR B CA 1
ATOM 2882 C C . THR B 1 104 ? -10.969 -16.859 -11.859 1 91.81 104 THR B C 1
ATOM 2884 O O . THR B 1 104 ? -10.688 -17.391 -10.781 1 91.81 104 THR B O 1
ATOM 2887 N N . VAL B 1 105 ? -10.57 -15.711 -12.242 1 92.69 105 VAL B N 1
ATOM 2888 C CA . VAL B 1 105 ? -9.867 -14.812 -11.328 1 92.69 105 VAL B CA 1
ATOM 2889 C C . VAL B 1 105 ? -10.555 -13.453 -11.305 1 92.69 105 VAL B C 1
ATOM 2891 O O . VAL B 1 105 ? -10.852 -12.875 -12.352 1 92.69 105 VAL B O 1
ATOM 2894 N N . ARG B 1 106 ? -10.906 -12.992 -10.133 1 93.62 106 ARG B N 1
ATOM 2895 C CA . ARG B 1 106 ? -11.438 -11.641 -10 1 93.62 106 ARG B CA 1
ATOM 2896 C C . ARG B 1 106 ? -10.312 -10.625 -9.805 1 93.62 106 ARG B C 1
ATOM 2898 O O . ARG B 1 106 ? -9.547 -10.711 -8.844 1 93.62 106 ARG B O 1
ATOM 2905 N N . LEU B 1 107 ? -10.227 -9.688 -10.703 1 92.31 107 LEU B N 1
ATOM 2906 C CA . LEU B 1 107 ? -9.234 -8.625 -10.602 1 92.31 107 LEU B CA 1
ATOM 2907 C C . LEU B 1 107 ? -9.82 -7.398 -9.914 1 92.31 107 LEU B C 1
ATOM 2909 O O . LEU B 1 107 ? -10.867 -6.895 -10.312 1 92.31 107 LEU B O 1
ATOM 2913 N N . LEU B 1 108 ? -9.148 -6.969 -8.875 1 93.44 108 LEU B N 1
ATOM 2914 C CA . LEU B 1 108 ? -9.539 -5.766 -8.148 1 93.44 108 LEU B CA 1
ATOM 2915 C C . LEU B 1 108 ? -8.516 -4.652 -8.352 1 93.44 108 LEU B C 1
ATOM 2917 O O . LEU B 1 108 ? -7.312 -4.902 -8.352 1 93.44 108 LEU B O 1
ATOM 2921 N N . VAL B 1 109 ? -9.023 -3.461 -8.641 1 92 109 VAL B N 1
ATOM 2922 C CA . VAL B 1 109 ? -8.148 -2.299 -8.742 1 92 109 VAL B CA 1
ATOM 2923 C C . VAL B 1 109 ? -8.398 -1.362 -7.559 1 92 109 VAL B C 1
ATOM 2925 O O . VAL B 1 109 ? -9.547 -1.044 -7.246 1 92 109 VAL B O 1
ATOM 2928 N N . PHE B 1 110 ? -7.242 -0.903 -6.891 1 93.88 110 PHE B N 1
ATOM 2929 C CA . PHE B 1 110 ? -7.434 -0.074 -5.707 1 93.88 110 PHE B CA 1
ATOM 2930 C C . PHE B 1 110 ? -6.508 1.136 -5.734 1 93.88 110 PHE B C 1
ATOM 2932 O O . PHE B 1 110 ? -5.535 1.159 -6.488 1 93.88 110 PHE B O 1
ATOM 2939 N N . ALA B 1 111 ? -6.914 2.107 -5.023 1 92.88 111 ALA B N 1
ATOM 2940 C CA . ALA B 1 111 ? -6.078 3.26 -4.691 1 92.88 111 ALA B CA 1
ATOM 2941 C C . ALA B 1 111 ? -6.07 3.516 -3.189 1 92.88 111 ALA B C 1
ATOM 2943 O O . ALA B 1 111 ? -7.121 3.73 -2.582 1 92.88 111 ALA B O 1
ATOM 2944 N N . PHE B 1 112 ? -4.926 3.35 -2.584 1 92.06 112 PHE B N 1
ATOM 2945 C CA . PHE B 1 112 ? -4.742 3.594 -1.157 1 92.06 112 PHE B CA 1
ATOM 2946 C C . PHE B 1 112 ? -4.297 5.027 -0.905 1 92.06 112 PHE B C 1
ATOM 2948 O O . PHE B 1 112 ? -3.482 5.57 -1.657 1 92.06 112 PHE B O 1
ATOM 2955 N N . PRO B 1 113 ? -4.859 5.602 0.147 1 84 113 PRO B N 1
ATOM 2956 C CA . PRO B 1 113 ? -4.586 7.023 0.37 1 84 113 PRO B CA 1
ATOM 2957 C C . PRO B 1 113 ? -3.096 7.328 0.507 1 84 113 PRO B C 1
ATOM 2959 O O . PRO B 1 113 ? -2.395 6.66 1.271 1 84 113 PRO B O 1
ATOM 2962 N N . ASP B 1 114 ? -2.699 8.297 -0.268 1 77.81 114 ASP B N 1
ATOM 2963 C CA . ASP B 1 114 ? -1.331 8.797 -0.143 1 77.81 114 ASP B CA 1
ATOM 2964 C C . ASP B 1 114 ? -1.234 9.875 0.93 1 77.81 114 ASP B C 1
ATOM 2966 O O . ASP B 1 114 ? -0.138 10.211 1.385 1 77.81 114 ASP B O 1
ATOM 2970 N N . GLN B 1 115 ? -2.475 10.352 1.248 1 87.94 115 GLN B N 1
ATOM 2971 C CA . GLN B 1 115 ? -2.49 11.469 2.186 1 87.94 115 GLN B CA 1
ATOM 2972 C C . GLN B 1 115 ? -3.682 11.375 3.133 1 87.94 115 GLN B C 1
ATOM 2974 O O . GLN B 1 115 ? -4.805 11.109 2.703 1 87.94 115 GLN B O 1
ATOM 2979 N N . LEU B 1 116 ? -3.332 11.523 4.41 1 95.5 116 LEU B N 1
ATOM 2980 C CA . LEU B 1 116 ? -4.359 11.68 5.438 1 95.5 116 LEU B CA 1
ATOM 2981 C C . LEU B 1 116 ? -4.375 13.109 5.973 1 95.5 116 LEU B C 1
ATOM 2983 O O . LEU B 1 116 ? -3.32 13.711 6.184 1 95.5 116 LEU B O 1
ATOM 2987 N N . THR B 1 117 ? -5.574 13.633 6.078 1 94.75 117 THR B N 1
ATOM 2988 C CA . THR B 1 117 ? -5.723 14.945 6.699 1 94.75 117 THR B CA 1
ATOM 2989 C C . THR B 1 117 ? -6.602 14.867 7.941 1 94.75 117 THR B C 1
ATOM 2991 O O . THR B 1 117 ? -7.449 13.977 8.047 1 94.75 117 THR B O 1
ATOM 2994 N N . VAL B 1 118 ? -6.277 15.75 8.859 1 94.5 118 VAL B N 1
ATOM 2995 C CA . VAL B 1 118 ? -7.027 15.742 10.109 1 94.5 118 VAL B CA 1
ATOM 2996 C C . VAL B 1 118 ? -7.656 17.109 10.336 1 94.5 118 VAL B C 1
ATOM 2998 O O . VAL B 1 118 ? -7.082 18.141 9.953 1 94.5 118 VAL B O 1
ATOM 3001 N N . SER B 1 119 ? -8.844 17.109 10.977 1 93.75 119 SER B N 1
ATOM 3002 C CA . SER B 1 119 ? -9.539 18.344 11.336 1 93.75 119 SER B CA 1
ATOM 3003 C C . SER B 1 119 ? -10.156 18.25 12.727 1 93.75 119 SER B C 1
ATOM 3005 O O . SER B 1 119 ? -10.938 17.328 13 1 93.75 119 SER B O 1
ATOM 3007 N N . PRO B 1 120 ? -9.891 19.203 13.492 1 90.62 120 PRO B N 1
ATOM 3008 C CA . PRO B 1 120 ? -8.922 20.281 13.32 1 90.62 120 PRO B CA 1
ATOM 3009 C C . PRO B 1 120 ? -7.488 19.781 13.18 1 90.62 120 PRO B C 1
ATOM 3011 O O . PRO B 1 120 ? -7.18 18.672 13.602 1 90.62 120 PRO B O 1
ATOM 3014 N N . ALA B 1 121 ? -6.574 20.625 12.539 1 85.56 121 ALA B N 1
ATOM 3015 C CA . ALA B 1 121 ? -5.203 20.219 12.258 1 85.56 121 ALA B CA 1
ATOM 3016 C C . ALA B 1 121 ? -4.414 20 13.547 1 85.56 121 ALA B C 1
ATOM 3018 O O . ALA B 1 121 ? -3.457 19.234 13.578 1 85.56 121 ALA B O 1
ATOM 3019 N N . ALA B 1 122 ? -4.77 20.766 14.523 1 83.25 122 ALA B N 1
ATOM 3020 C CA . ALA B 1 122 ? -4.238 20.609 15.875 1 83.25 122 ALA B CA 1
ATOM 3021 C C . ALA B 1 122 ? -5.359 20.578 16.906 1 83.25 122 ALA B C 1
ATOM 3023 O O . ALA B 1 122 ? -6.312 21.359 16.828 1 83.25 122 ALA B O 1
ATOM 3024 N N . LEU B 1 123 ? -5.164 19.672 17.812 1 84.94 123 LEU B N 1
ATOM 3025 C CA . LEU B 1 123 ? -6.242 19.469 18.781 1 84.94 123 LEU B CA 1
ATOM 3026 C C . LEU B 1 123 ? -6.055 20.328 20.016 1 84.94 123 LEU B C 1
ATOM 3028 O O . LEU B 1 123 ? -4.992 20.312 20.641 1 84.94 123 LEU B O 1
ATOM 3032 N N . GLY B 1 124 ? -7.035 21.078 20.234 1 79.94 124 GLY B N 1
ATOM 3033 C CA . GLY B 1 124 ? -7.078 21.844 21.469 1 79.94 124 GLY B CA 1
ATOM 3034 C C . GLY B 1 124 ? -7.758 21.094 22.594 1 79.94 124 GLY B C 1
ATOM 3035 O O . GLY B 1 124 ? -8.445 20.094 22.359 1 79.94 124 GLY B O 1
ATOM 3036 N N . PRO B 1 125 ? -7.516 21.547 23.781 1 75.31 125 PRO B N 1
ATOM 3037 C CA . PRO B 1 125 ? -8.117 20.875 24.938 1 75.31 125 PRO B CA 1
ATOM 3038 C C . PRO B 1 125 ? -9.641 20.859 24.891 1 75.31 125 PRO B C 1
ATOM 3040 O O . PRO B 1 125 ? -10.273 19.969 25.469 1 75.31 125 PRO B O 1
ATOM 3043 N N . ALA B 1 126 ? -10.203 21.766 24.234 1 79.06 126 ALA B N 1
ATOM 3044 C CA . ALA B 1 126 ? -11.656 21.891 24.25 1 79.06 126 ALA B CA 1
ATOM 3045 C C . ALA B 1 126 ? -12.281 21.312 22.984 1 79.06 126 ALA B C 1
ATOM 3047 O O . ALA B 1 126 ? -13.5 21.375 22.797 1 79.06 126 ALA B O 1
ATOM 3048 N N . ASP B 1 127 ? -11.484 20.781 22.172 1 85.12 127 ASP B N 1
ATOM 3049 C CA . ASP B 1 127 ? -12.039 20.25 20.922 1 85.12 127 ASP B CA 1
ATOM 3050 C C . ASP B 1 127 ? -12.836 18.969 21.172 1 85.12 127 ASP B C 1
ATOM 3052 O O . ASP B 1 127 ? -12.281 17.984 21.656 1 85.12 127 ASP B O 1
ATOM 3056 N N . PRO B 1 128 ? -14.102 19 20.781 1 88.94 128 PRO B N 1
ATOM 3057 C CA . PRO B 1 128 ? -14.93 17.828 21.094 1 88.94 128 PRO B CA 1
ATOM 3058 C C . PRO B 1 128 ? -14.82 16.719 20.031 1 88.94 128 PRO B C 1
ATOM 3060 O O . PRO B 1 128 ? -15.188 15.578 20.297 1 88.94 128 PRO B O 1
ATOM 3063 N N . GLU B 1 129 ? -14.398 17.156 18.828 1 94 129 GLU B N 1
ATOM 3064 C CA . GLU B 1 129 ? -14.422 16.188 17.734 1 94 129 GLU B CA 1
ATOM 3065 C C . GLU B 1 129 ? -13.141 16.266 16.906 1 94 129 GLU B C 1
ATOM 3067 O O . GLU B 1 129 ? -12.477 17.312 16.875 1 94 129 GLU B O 1
ATOM 3072 N N . VAL B 1 130 ? -12.867 15.164 16.359 1 94.12 130 VAL B N 1
ATOM 3073 C CA . VAL B 1 130 ? -11.773 15.125 15.398 1 94.12 130 VAL B CA 1
ATOM 3074 C C . VAL B 1 130 ? -12.172 14.305 14.18 1 94.12 130 VAL B C 1
ATOM 3076 O O . VAL B 1 130 ? -12.938 13.344 14.297 1 94.12 130 VAL B O 1
ATOM 3079 N N . ALA B 1 131 ? -11.766 14.797 13.047 1 97.25 131 ALA B N 1
ATOM 3080 C CA . ALA B 1 131 ? -12.055 14.094 11.797 1 97.25 131 ALA B CA 1
ATOM 3081 C C . ALA B 1 131 ? -10.766 13.727 11.07 1 97.25 131 ALA B C 1
ATOM 3083 O O . ALA B 1 131 ? -9.789 14.484 11.102 1 97.25 131 ALA B O 1
ATOM 3084 N N . CYS B 1 132 ? -10.766 12.57 10.531 1 97.31 132 CYS B N 1
ATOM 3085 C CA . CYS B 1 132 ? -9.68 12.078 9.68 1 97.31 132 CYS B CA 1
ATOM 3086 C C . CYS B 1 132 ? -10.18 11.773 8.273 1 97.31 132 CYS B C 1
ATOM 3088 O O . CYS B 1 132 ? -11.172 11.062 8.102 1 97.31 132 CYS B O 1
ATOM 3090 N N . THR B 1 133 ? -9.484 12.359 7.297 1 96.94 133 THR B N 1
ATOM 3091 C CA . THR B 1 133 ? -9.938 12.219 5.918 1 96.94 133 THR B CA 1
ATOM 3092 C C . THR B 1 133 ? -8.875 11.539 5.062 1 96.94 133 THR B C 1
ATOM 3094 O O . THR B 1 133 ? -7.723 11.977 5.031 1 96.94 133 THR B O 1
ATOM 3097 N N . ALA B 1 134 ? -9.281 10.438 4.441 1 96.44 134 ALA B N 1
ATOM 3098 C CA . ALA B 1 134 ? -8.445 9.773 3.451 1 96.44 134 ALA B CA 1
ATOM 3099 C C . ALA B 1 134 ? -8.766 10.258 2.041 1 96.44 134 ALA B C 1
ATOM 3101 O O . ALA B 1 134 ? -9.93 10.242 1.626 1 96.44 134 ALA B O 1
ATOM 3102 N N . HIS B 1 135 ? -7.656 10.633 1.333 1 92.19 135 HIS B N 1
ATOM 3103 C CA . HIS B 1 135 ? -7.867 11.203 0.008 1 92.19 135 HIS B CA 1
ATOM 3104 C C . HIS B 1 135 ? -7.535 10.195 -1.087 1 92.19 135 HIS B C 1
ATOM 3106 O O . HIS B 1 135 ? -6.668 9.336 -0.904 1 92.19 135 HIS B O 1
ATOM 3112 N N . ARG B 1 136 ? -8.305 10.25 -2.221 1 89.62 136 ARG B N 1
ATOM 3113 C CA . ARG B 1 136 ? -8.031 9.5 -3.445 1 89.62 136 ARG B CA 1
ATOM 3114 C C . ARG B 1 136 ? -8.031 8 -3.184 1 89.62 136 ARG B C 1
ATOM 3116 O O . ARG B 1 136 ? -7.066 7.309 -3.525 1 89.62 136 ARG B O 1
ATOM 3123 N N . VAL B 1 137 ? -9.18 7.594 -2.695 1 93.19 137 VAL B N 1
ATOM 3124 C CA . VAL B 1 137 ? -9.258 6.199 -2.27 1 93.19 137 VAL B CA 1
ATOM 3125 C C . VAL B 1 137 ? -10.297 5.457 -3.107 1 93.19 137 VAL B C 1
ATOM 3127 O O . VAL B 1 137 ? -11.328 6.027 -3.477 1 93.19 137 VAL B O 1
ATOM 3130 N N . THR B 1 138 ? -10.008 4.289 -3.41 1 93.44 138 THR B N 1
ATOM 3131 C CA . THR B 1 138 ? -10.953 3.32 -3.951 1 93.44 138 THR B CA 1
ATOM 3132 C C . THR B 1 138 ? -10.5 1.895 -3.658 1 93.44 138 THR B C 1
ATOM 3134 O O . THR B 1 138 ? -9.312 1.586 -3.754 1 93.44 138 THR B O 1
ATOM 3137 N N . PRO B 1 139 ? -11.383 1.018 -3.322 1 94.06 139 PRO B N 1
ATOM 3138 C CA . PRO B 1 139 ? -12.797 1.256 -3.057 1 94.06 139 PRO B CA 1
ATOM 3139 C C . PRO B 1 139 ? -13.039 2.018 -1.755 1 94.06 139 PRO B C 1
ATOM 3141 O O . PRO B 1 139 ? -12.133 2.115 -0.919 1 94.06 139 PRO B O 1
ATOM 3144 N N . ALA B 1 140 ? -14.172 2.568 -1.582 1 93.5 140 ALA B N 1
ATOM 3145 C CA . ALA B 1 140 ? -14.492 3.352 -0.392 1 93.5 140 ALA B CA 1
ATOM 3146 C C . ALA B 1 140 ? -15.43 2.58 0.538 1 93.5 140 ALA B C 1
ATOM 3148 O O . ALA B 1 140 ? -15.891 3.119 1.545 1 93.5 140 ALA B O 1
ATOM 3149 N N . ASP B 1 141 ? -15.641 1.375 0.187 1 93.44 141 ASP B N 1
ATOM 3150 C CA . ASP B 1 141 ? -16.5 0.525 1.006 1 93.44 141 ASP B CA 1
ATOM 3151 C C . ASP B 1 141 ? -15.891 0.299 2.389 1 93.44 141 ASP B C 1
ATOM 3153 O O . ASP B 1 141 ? -14.688 0.088 2.514 1 93.44 141 ASP B O 1
ATOM 3157 N N . PRO B 1 142 ? -16.766 0.329 3.438 1 92.31 142 PRO B N 1
ATOM 3158 C CA . PRO B 1 142 ? -16.281 0.157 4.809 1 92.31 142 PRO B CA 1
ATOM 3159 C C . PRO B 1 142 ? -15.672 -1.224 5.047 1 92.31 142 PRO B C 1
ATOM 3161 O O . PRO B 1 142 ? -14.922 -1.413 6.008 1 92.31 142 PRO B O 1
ATOM 3164 N N . SER B 1 143 ? -16.031 -2.174 4.246 1 93.69 143 SER B N 1
ATOM 3165 C CA . SER B 1 143 ? -15.43 -3.498 4.379 1 93.69 143 SER B CA 1
ATOM 3166 C C . SER B 1 143 ? -13.977 -3.494 3.92 1 93.69 143 SER B C 1
ATOM 3168 O O . SER B 1 143 ? -13.188 -4.34 4.344 1 93.69 143 SER B O 1
ATOM 3170 N N . ALA B 1 144 ? -13.609 -2.572 3.09 1 96.06 144 ALA B N 1
ATOM 3171 C CA . ALA B 1 144 ? -12.25 -2.51 2.545 1 96.06 144 ALA B CA 1
ATOM 3172 C C . ALA B 1 144 ? -11.414 -1.464 3.275 1 96.06 144 ALA B C 1
ATOM 3174 O O . ALA B 1 144 ? -10.219 -1.659 3.49 1 96.06 144 ALA B O 1
ATOM 3175 N N . LEU B 1 145 ? -12.07 -0.41 3.678 1 97.25 145 LEU B N 1
ATOM 3176 C CA . LEU B 1 145 ? -11.352 0.687 4.312 1 97.25 145 LEU B CA 1
ATOM 3177 C C . LEU B 1 145 ? -11.93 0.993 5.691 1 97.25 145 LEU B C 1
ATOM 3179 O O . LEU B 1 145 ? -13.141 1.146 5.84 1 97.25 145 LEU B O 1
ATOM 3183 N N . SER B 1 146 ? -11.047 1.1 6.664 1 97.12 146 SER B N 1
ATOM 3184 C CA . SER B 1 146 ? -11.469 1.436 8.023 1 97.12 146 SER B CA 1
ATOM 3185 C C . SER B 1 146 ? -10.516 2.438 8.664 1 97.12 146 SER B C 1
ATOM 3187 O O . SER B 1 146 ? -9.375 2.6 8.203 1 97.12 146 SER B O 1
ATOM 3189 N N . PHE B 1 147 ? -11.008 3.152 9.672 1 97.5 147 PHE B N 1
ATOM 3190 C CA . PHE B 1 147 ? -10.219 4.129 10.414 1 97.5 147 PHE B CA 1
ATOM 3191 C C . PHE B 1 147 ? -10.156 3.766 11.891 1 97.5 147 PHE B C 1
ATOM 3193 O O . PHE B 1 147 ? -11.062 3.123 12.422 1 97.5 147 PHE B O 1
ATOM 3200 N N . SER B 1 148 ? -9.07 4.18 12.5 1 96.75 148 SER B N 1
ATOM 3201 C CA . SER B 1 148 ? -8.914 4.039 13.945 1 96.75 148 SER B CA 1
ATOM 3202 C C . SER B 1 148 ? -8.234 5.266 14.547 1 96.75 148 SER B C 1
ATOM 3204 O O . SER B 1 148 ? -7.438 5.93 13.883 1 96.75 148 SER B O 1
ATOM 3206 N N . LEU B 1 149 ? -8.672 5.582 15.672 1 95.5 149 LEU B N 1
ATOM 3207 C CA . LEU B 1 149 ? -8.023 6.613 16.469 1 95.5 149 LEU B CA 1
ATOM 3208 C C . LEU B 1 149 ? -7.156 5.984 17.562 1 95.5 149 LEU B C 1
ATOM 3210 O O . LEU B 1 149 ? -7.664 5.262 18.422 1 95.5 149 LEU B O 1
ATOM 3214 N N . LEU B 1 150 ? -5.859 6.371 17.469 1 95.12 150 LEU B N 1
ATOM 3215 C CA . LEU B 1 150 ? -4.922 5.633 18.312 1 95.12 150 LEU B CA 1
ATOM 3216 C C . LEU B 1 150 ? -4.254 6.559 19.328 1 95.12 150 LEU B C 1
ATOM 3218 O O . LEU B 1 150 ? -3.928 7.707 19 1 95.12 150 LEU B O 1
ATOM 3222 N N . LEU B 1 151 ? -4.066 6.043 20.438 1 91.12 151 LEU B N 1
ATOM 3223 C CA . LEU B 1 151 ? -3.248 6.629 21.5 1 91.12 151 LEU B CA 1
ATOM 3224 C C . LEU B 1 151 ? -2.189 5.641 21.984 1 91.12 151 LEU B C 1
ATOM 3226 O O . LEU B 1 151 ? -2.52 4.602 22.547 1 91.12 151 LEU B O 1
ATOM 3230 N N . GLY B 1 152 ? -0.925 6.031 21.766 1 84.75 152 GLY B N 1
ATOM 3231 C CA . GLY B 1 152 ? 0.148 5.113 22.125 1 84.75 152 GLY B CA 1
ATOM 3232 C C . GLY B 1 152 ? 0.053 3.781 21.391 1 84.75 152 GLY B C 1
ATOM 3233 O O . GLY B 1 152 ? 0.275 2.727 22 1 84.75 152 GLY B O 1
ATOM 3234 N N . GLY B 1 153 ? -0.468 3.793 20.234 1 86.31 153 GLY B N 1
ATOM 3235 C CA . GLY B 1 153 ? -0.54 2.586 19.422 1 86.31 153 GLY B CA 1
ATOM 3236 C C . GLY B 1 153 ? -1.799 1.776 19.672 1 86.31 153 GLY B C 1
ATOM 3237 O O . GLY B 1 153 ? -2.061 0.797 18.969 1 86.31 153 GLY B O 1
ATOM 3238 N N . ARG B 1 154 ? -2.514 2.26 20.625 1 90.88 154 ARG B N 1
ATOM 3239 C CA . ARG B 1 154 ? -3.76 1.567 20.938 1 90.88 154 ARG B CA 1
ATOM 3240 C C . ARG B 1 154 ? -4.965 2.455 20.641 1 90.88 154 ARG B C 1
ATOM 3242 O O . ARG B 1 154 ? -4.855 3.684 20.656 1 90.88 154 ARG B O 1
ATOM 3249 N N . GLU B 1 155 ? -6.055 1.696 20.375 1 94.44 155 GLU B N 1
ATOM 3250 C CA . GLU B 1 155 ? -7.277 2.451 20.109 1 94.44 155 GLU B CA 1
ATOM 3251 C C . GLU B 1 155 ? -7.645 3.34 21.297 1 94.44 155 GLU B C 1
ATOM 3253 O O . GLU B 1 155 ? -7.547 2.918 22.453 1 94.44 155 GLU B O 1
ATOM 3258 N N . LEU B 1 156 ? -8.07 4.516 21.016 1 91.94 156 LEU B N 1
ATOM 3259 C CA . LEU B 1 156 ? -8.43 5.469 22.062 1 91.94 156 LEU B CA 1
ATOM 3260 C C . LEU B 1 156 ? -9.734 5.062 22.75 1 91.94 156 LEU B C 1
ATOM 3262 O O . LEU B 1 156 ? -10.789 5.027 22.109 1 91.94 156 LEU B O 1
ATOM 3266 N N . GLU B 1 157 ? -9.539 4.832 24 1 90.19 157 GLU B N 1
ATOM 3267 C CA . GLU B 1 157 ? -10.719 4.465 24.766 1 90.19 157 GLU B CA 1
ATOM 3268 C C . GLU B 1 157 ? -11.664 5.656 24.938 1 90.19 157 GLU B C 1
ATOM 3270 O O . GLU B 1 157 ? -11.219 6.777 25.188 1 90.19 157 GLU B O 1
ATOM 3275 N N . GLY B 1 158 ? -12.938 5.387 24.781 1 90.75 158 GLY B N 1
ATOM 3276 C CA . GLY B 1 158 ? -13.938 6.418 25 1 90.75 158 GLY B CA 1
ATOM 3277 C C . GLY B 1 158 ? -14.289 7.199 23.75 1 90.75 158 GLY B C 1
ATOM 3278 O O . GLY B 1 158 ? -15.242 7.977 23.75 1 90.75 158 GLY B O 1
ATOM 3279 N N . ALA B 1 159 ? -13.477 7.105 22.75 1 92.94 159 ALA B N 1
ATOM 3280 C CA . ALA B 1 159 ? -13.805 7.77 21.484 1 92.94 159 ALA B CA 1
ATOM 3281 C C . ALA B 1 159 ? -15.023 7.121 20.828 1 92.94 159 ALA B C 1
ATOM 3283 O O . ALA B 1 159 ? -15.156 5.895 20.828 1 92.94 159 ALA B O 1
ATOM 3284 N N . GLU B 1 160 ? -15.914 7.973 20.359 1 95.38 160 GLU B N 1
ATOM 3285 C CA . GLU B 1 160 ? -17.109 7.477 19.703 1 95.38 160 GLU B CA 1
ATOM 3286 C C . GLU B 1 160 ? -17.141 7.863 18.219 1 95.38 160 GLU B C 1
ATOM 3288 O O . GLU B 1 160 ? -17.094 9.047 17.891 1 95.38 160 GLU B O 1
ATOM 3293 N N . ALA B 1 161 ? -17.25 6.859 17.438 1 94.94 161 ALA B N 1
ATOM 3294 C CA . ALA B 1 161 ? -17.359 7.152 16 1 94.94 161 ALA B CA 1
ATOM 3295 C C . ALA B 1 161 ? -18.719 7.773 15.68 1 94.94 161 ALA B C 1
ATOM 3297 O O . ALA B 1 161 ? -19.75 7.223 16.047 1 94.94 161 ALA B O 1
ATOM 3298 N N . LEU B 1 162 ? -18.703 8.898 15.055 1 95.19 162 LEU B N 1
ATOM 3299 C CA . LEU B 1 162 ? -19.938 9.641 14.773 1 95.19 162 LEU B CA 1
ATOM 3300 C C . LEU B 1 162 ? -20.469 9.312 13.383 1 95.19 162 LEU B C 1
ATOM 3302 O O . LEU B 1 162 ? -21.641 8.961 13.227 1 95.19 162 LEU B O 1
ATOM 3306 N N . ASP B 1 163 ? -19.656 9.531 12.383 1 92.56 163 ASP B N 1
ATOM 3307 C CA . ASP B 1 163 ? -20.094 9.359 11.008 1 92.56 163 ASP B CA 1
ATOM 3308 C C . ASP B 1 163 ? -18.922 9.031 10.094 1 92.56 163 ASP B C 1
ATOM 3310 O O . ASP B 1 163 ? -17.766 9.297 10.43 1 92.56 163 ASP B O 1
ATOM 3314 N N . LEU B 1 164 ? -19.297 8.305 9.062 1 94.31 164 LEU B N 1
ATOM 3315 C CA . LEU B 1 164 ? -18.391 8.031 7.949 1 94.31 164 LEU B CA 1
ATOM 3316 C C . LEU B 1 164 ? -18.938 8.594 6.645 1 94.31 164 LEU B C 1
ATOM 3318 O O . LEU B 1 164 ? -19.969 8.133 6.152 1 94.31 164 LEU B O 1
ATOM 3322 N N . GLU B 1 165 ? -18.234 9.578 6.125 1 96.56 165 GLU B N 1
ATOM 3323 C CA . GLU B 1 165 ? -18.703 10.258 4.922 1 96.56 165 GLU B CA 1
ATOM 3324 C C . GLU B 1 165 ? -17.844 9.883 3.715 1 96.56 165 GLU B C 1
ATOM 3326 O O . GLU B 1 165 ? -16.609 9.906 3.793 1 96.56 165 GLU B O 1
ATOM 3331 N N . VAL B 1 166 ? -18.5 9.539 2.645 1 95.62 166 VAL B N 1
ATOM 3332 C CA . VAL B 1 166 ? -17.828 9.227 1.392 1 95.62 166 VAL B CA 1
ATOM 3333 C C . VAL B 1 166 ? -18.25 10.227 0.315 1 95.62 166 VAL B C 1
ATOM 3335 O O . VAL B 1 166 ? -19.438 10.406 0.047 1 95.62 166 VAL B O 1
ATOM 3338 N N . GLU B 1 167 ? -17.25 10.875 -0.234 1 94.5 167 GLU B N 1
ATOM 3339 C CA . GLU B 1 167 ? -17.5 11.844 -1.302 1 94.5 167 GLU B CA 1
ATOM 3340 C C . GLU B 1 167 ? -16.609 11.562 -2.512 1 94.5 167 GLU B C 1
ATOM 3342 O O . GLU B 1 167 ? -15.477 11.086 -2.365 1 94.5 167 GLU B O 1
ATOM 3347 N N . VAL B 1 168 ? -17.094 11.867 -3.676 1 90.44 168 VAL B N 1
ATOM 3348 C CA . VAL B 1 168 ? -16.297 11.742 -4.887 1 90.44 168 VAL B CA 1
ATOM 3349 C C . VAL B 1 168 ? -15.25 12.859 -4.938 1 90.44 168 VAL B C 1
ATOM 3351 O O . VAL B 1 168 ? -15.578 14.023 -4.711 1 90.44 168 VAL B O 1
ATOM 3354 N N . GLU B 1 169 ? -14.031 12.359 -5.023 1 86.06 169 GLU B N 1
ATOM 3355 C CA . GLU B 1 169 ? -12.969 13.359 -5.094 1 86.06 169 GLU B CA 1
ATOM 3356 C C . GLU B 1 169 ? -12.688 13.766 -6.539 1 86.06 169 GLU B C 1
ATOM 3358 O O . GLU B 1 169 ? -12.414 12.914 -7.387 1 86.06 169 GLU B O 1
ATOM 3363 N N . GLU B 1 170 ? -12.945 14.992 -6.871 1 70.94 170 GLU B N 1
ATOM 3364 C CA . GLU B 1 170 ? -12.695 15.5 -8.219 1 70.94 170 GLU B CA 1
ATOM 3365 C C . GLU B 1 170 ? -11.211 15.766 -8.438 1 70.94 170 GLU B C 1
ATOM 3367 O O . GLU B 1 170 ? -10.555 16.391 -7.605 1 70.94 170 GLU B O 1
ATOM 3372 N N . ASP B 1 171 ? -10.539 14.82 -8.875 1 58.62 171 ASP B N 1
ATOM 3373 C CA . ASP B 1 171 ? -9.117 15.086 -9.102 1 58.62 171 ASP B CA 1
ATOM 3374 C C . ASP B 1 171 ? -8.906 15.797 -10.438 1 58.62 171 ASP B C 1
ATOM 3376 O O . ASP B 1 171 ? -9.281 15.273 -11.492 1 58.62 171 ASP B O 1
ATOM 3380 N N . GLU B 1 172 ? -8.766 17.125 -10.414 1 55.62 172 GLU B N 1
ATOM 3381 C CA . GLU B 1 172 ? -8.539 17.891 -11.633 1 55.62 172 GLU B CA 1
ATOM 3382 C C . GLU B 1 172 ? -7.477 17.234 -12.508 1 55.62 172 GLU B C 1
ATOM 3384 O O . GLU B 1 172 ? -7.484 17.406 -13.734 1 55.62 172 GLU B O 1
ATOM 3389 N N . SER B 1 173 ? -6.414 16.875 -11.844 1 52.09 173 SER B N 1
ATOM 3390 C CA . SER B 1 173 ? -5.27 16.562 -12.695 1 52.09 173 SER B CA 1
ATOM 3391 C C . SER B 1 173 ? -5.477 15.266 -13.461 1 52.09 173 SER B C 1
ATOM 3393 O O . SER B 1 173 ? -4.73 14.961 -14.391 1 52.09 173 SER B O 1
ATOM 3395 N N . GLN B 1 174 ? -6.16 14.305 -12.828 1 51.75 174 GLN B N 1
ATOM 3396 C CA . GLN B 1 174 ? -6.027 13.016 -13.492 1 51.75 174 GLN B CA 1
ATOM 3397 C C . GLN B 1 174 ? -7.035 12.875 -14.625 1 51.75 174 GLN B C 1
ATOM 3399 O O . GLN B 1 174 ? -8.211 13.203 -14.461 1 51.75 174 GLN B O 1
ATOM 3404 N N . GLU B 1 175 ? -6.543 13.125 -15.703 1 50.03 175 GLU B N 1
ATOM 3405 C CA . GLU B 1 175 ? -7.258 12.82 -16.938 1 50.03 175 GLU B CA 1
ATOM 3406 C C . GLU B 1 175 ? -8.148 11.594 -16.766 1 50.03 175 GLU B C 1
ATOM 3408 O O . GLU B 1 175 ? -9.102 11.406 -17.531 1 50.03 175 GLU B O 1
ATOM 3413 N N . ASP B 1 176 ? -7.57 10.656 -16.078 1 54.78 176 ASP B N 1
ATOM 3414 C CA . ASP B 1 176 ? -8.266 9.375 -16.219 1 54.78 176 ASP B CA 1
ATOM 3415 C C . ASP B 1 176 ? -9.547 9.352 -15.383 1 54.78 176 ASP B C 1
ATOM 3417 O O . ASP B 1 176 ? -9.641 10.039 -14.367 1 54.78 176 ASP B O 1
ATOM 3421 N N . ASP B 1 177 ? -10.57 9.039 -15.93 1 60.16 177 ASP B N 1
ATOM 3422 C CA . ASP B 1 177 ? -11.969 8.836 -15.562 1 60.16 177 ASP B CA 1
ATOM 3423 C C . ASP B 1 177 ? -12.086 8.016 -14.281 1 60.16 177 ASP B C 1
ATOM 3425 O O . ASP B 1 177 ? -13.141 7.445 -13.992 1 60.16 177 ASP B O 1
ATOM 3429 N N . ASP B 1 178 ? -10.891 7.91 -13.578 1 70.38 178 ASP B N 1
ATOM 3430 C CA . ASP B 1 178 ? -11.094 7.035 -12.43 1 70.38 178 ASP B CA 1
ATOM 3431 C C . ASP B 1 178 ? -11.758 7.789 -11.281 1 70.38 178 ASP B C 1
ATOM 3433 O O . ASP B 1 178 ? -11.391 8.93 -10.977 1 70.38 178 ASP B O 1
ATOM 3437 N N . MET B 1 179 ? -12.891 7.289 -10.844 1 82.56 179 MET B N 1
ATOM 3438 C CA . MET B 1 179 ? -13.617 7.848 -9.711 1 82.56 179 MET B CA 1
ATOM 3439 C C . MET B 1 179 ? -12.914 7.531 -8.398 1 82.56 179 MET B C 1
ATOM 3441 O O . MET B 1 179 ? -12.797 6.367 -8.016 1 82.56 179 MET B O 1
ATOM 3445 N N . LEU B 1 180 ? -12.18 8.508 -7.824 1 90.25 180 LEU B N 1
ATOM 3446 C CA . LEU B 1 180 ? -11.57 8.367 -6.508 1 90.25 180 LEU B CA 1
ATOM 3447 C C . LEU B 1 180 ? -12.422 9.055 -5.441 1 90.25 180 LEU B C 1
ATOM 3449 O O . LEU B 1 180 ? -13.266 9.891 -5.762 1 90.25 180 LEU B O 1
ATOM 3453 N N . PHE B 1 181 ? -12.297 8.602 -4.281 1 93.5 181 PHE B N 1
ATOM 3454 C CA . PHE B 1 181 ? -13.172 9.055 -3.209 1 93.5 181 PHE B CA 1
ATOM 3455 C C . PHE B 1 181 ? -12.367 9.734 -2.107 1 93.5 181 PHE B C 1
ATOM 3457 O O . PHE B 1 181 ? -11.172 9.484 -1.961 1 93.5 181 PHE B O 1
ATOM 3464 N N . ARG B 1 182 ? -13.039 10.617 -1.533 1 94.5 182 ARG B N 1
ATOM 3465 C CA . ARG B 1 182 ? -12.625 11.133 -0.23 1 94.5 182 ARG B CA 1
ATOM 3466 C C . ARG B 1 182 ? -13.461 10.516 0.889 1 94.5 182 ARG B C 1
ATOM 3468 O O . ARG B 1 182 ? -14.688 10.57 0.854 1 94.5 182 ARG B O 1
ATOM 3475 N N . VAL B 1 183 ? -12.82 9.875 1.836 1 96.88 183 VAL B N 1
ATOM 3476 C CA . VAL B 1 183 ? -13.523 9.219 2.93 1 96.88 183 VAL B CA 1
ATOM 3477 C C . VAL B 1 183 ? -13.141 9.867 4.258 1 96.88 183 VAL B C 1
ATOM 3479 O O . VAL B 1 183 ? -11.961 9.969 4.594 1 96.88 183 VAL B O 1
ATOM 3482 N N . THR B 1 184 ? -14.156 10.32 5.02 1 97.62 184 THR B N 1
ATOM 3483 C CA . THR B 1 184 ? -13.914 11.023 6.273 1 97.62 184 THR B CA 1
ATOM 3484 C C . THR B 1 184 ? -14.594 10.312 7.438 1 97.62 184 THR B C 1
ATOM 3486 O O . THR B 1 184 ? -15.789 10.031 7.387 1 97.62 184 THR B O 1
ATOM 3489 N N . GLU B 1 185 ? -13.836 9.914 8.414 1 97.75 185 GLU B N 1
ATOM 3490 C CA . GLU B 1 185 ? -14.367 9.414 9.672 1 97.75 185 GLU B CA 1
ATOM 3491 C C . GLU B 1 185 ? -14.273 10.469 10.773 1 97.75 185 GLU B C 1
ATOM 3493 O O . GLU B 1 185 ? -13.227 11.094 10.953 1 97.75 185 GLU B O 1
ATOM 3498 N N . ARG B 1 186 ? -15.336 10.656 11.508 1 97.5 186 ARG B N 1
ATOM 3499 C CA . ARG B 1 186 ? -15.383 11.633 12.594 1 97.5 186 ARG B CA 1
ATOM 3500 C C . ARG B 1 186 ? -15.617 10.945 13.938 1 97.5 186 ARG B C 1
ATOM 3502 O O . ARG B 1 186 ? -16.406 10.008 14.031 1 97.5 186 ARG B O 1
ATOM 3509 N N . TRP B 1 187 ? -14.922 11.453 14.977 1 96.62 187 TRP B N 1
ATOM 3510 C CA . TRP B 1 187 ? -15.07 10.906 16.328 1 96.62 187 TRP B CA 1
ATOM 3511 C C . TRP B 1 187 ? -15.414 12.008 17.328 1 96.62 187 TRP B C 1
ATOM 3513 O O . TRP B 1 187 ? -14.891 13.117 17.234 1 96.62 187 TRP B O 1
ATOM 3523 N N . ARG B 1 188 ? -16.281 11.641 18.188 1 96.38 188 ARG B N 1
ATOM 3524 C CA . ARG B 1 188 ? -16.406 12.422 19.406 1 96.38 188 ARG B CA 1
ATOM 3525 C C . ARG B 1 188 ? -15.328 12.016 20.422 1 96.38 188 ARG B C 1
ATOM 3527 O O . ARG B 1 188 ? -15.133 10.828 20.688 1 96.38 188 ARG B O 1
ATOM 3534 N N . LEU B 1 189 ? -14.617 13.016 20.875 1 92.5 189 LEU B N 1
ATOM 3535 C CA . LEU B 1 189 ? -13.477 12.742 21.75 1 92.5 189 LEU B CA 1
ATOM 3536 C C . LEU B 1 189 ? -13.906 12.75 23.203 1 92.5 189 LEU B C 1
ATOM 3538 O O . LEU B 1 189 ? -14.773 13.531 23.609 1 92.5 189 LEU B O 1
ATOM 3542 N N . PRO B 1 190 ? -13.281 11.828 23.922 1 89.44 190 PRO B N 1
ATOM 3543 C CA . PRO B 1 190 ? -13.438 11.953 25.375 1 89.44 190 PRO B CA 1
ATOM 3544 C C . PRO B 1 190 ? -12.617 13.102 25.953 1 89.44 190 PRO B C 1
ATOM 3546 O O . PRO B 1 190 ? -11.789 13.688 25.25 1 89.44 190 PRO B O 1
ATOM 3549 N N . PRO B 1 191 ? -12.852 13.43 27.141 1 82.94 191 PRO B N 1
ATOM 3550 C CA . PRO B 1 191 ? -12 14.453 27.75 1 82.94 191 PRO B CA 1
ATOM 3551 C C . PRO B 1 191 ? -10.531 14.023 27.828 1 82.94 191 PRO B C 1
ATOM 3553 O O . PRO B 1 191 ? -10.227 12.961 28.375 1 82.94 191 PRO B O 1
ATOM 3556 N N . LEU B 1 192 ? -9.633 14.578 27.016 1 76 192 LEU B N 1
ATOM 3557 C CA . LEU B 1 192 ? -8.242 14.156 26.906 1 76 192 LEU B CA 1
ATOM 3558 C C . LEU B 1 192 ? -7.383 14.82 27.984 1 76 192 LEU B C 1
ATOM 3560 O O . LEU B 1 192 ? -6.238 14.414 28.203 1 76 192 LEU B O 1
ATOM 3564 N N . GLY B 1 193 ? -7.922 15.289 28.922 1 69.06 193 GLY B N 1
ATOM 3565 C CA . GLY B 1 193 ? -7.18 15.969 29.969 1 69.06 193 GLY B CA 1
ATOM 3566 C C . GLY B 1 193 ? -6.297 17.094 29.438 1 69.06 193 GLY B C 1
ATOM 3567 O O . GLY B 1 193 ? -6.164 17.266 28.234 1 69.06 193 GLY B O 1
ATOM 3568 N N . THR B 1 194 ? -5.777 18.047 30.078 1 62.72 194 THR B N 1
ATOM 3569 C CA . THR B 1 194 ? -4.844 19.141 29.812 1 62.72 194 THR B CA 1
ATOM 3570 C C . THR B 1 194 ? -3.475 18.828 30.406 1 62.72 194 THR B C 1
ATOM 3572 O O . THR B 1 194 ? -3.344 18.625 31.609 1 62.72 194 THR B O 1
ATOM 3575 N N . PRO B 1 195 ? -2.43 18.797 29.531 1 61.66 195 PRO B N 1
ATOM 3576 C CA . PRO B 1 195 ? -2.381 18.953 28.062 1 61.66 195 PRO B CA 1
ATOM 3577 C C . PRO B 1 195 ? -2.822 17.703 27.328 1 61.66 195 PRO B C 1
ATOM 3579 O O . PRO B 1 195 ? -2.795 16.609 27.891 1 61.66 195 PRO B O 1
ATOM 3582 N N . ALA B 1 196 ? -3.391 18.031 26.141 1 63.41 196 ALA B N 1
ATOM 3583 C CA . ALA B 1 196 ? -3.787 16.891 25.312 1 63.41 196 ALA B CA 1
ATOM 3584 C C . ALA B 1 196 ? -2.613 15.938 25.094 1 63.41 196 ALA B C 1
ATOM 3586 O O . ALA B 1 196 ? -1.459 16.359 25.047 1 63.41 196 ALA B O 1
ATOM 3587 N N . PRO B 1 197 ? -2.887 14.688 25.094 1 65.06 197 PRO B N 1
ATOM 3588 C CA . PRO B 1 197 ? -1.804 13.711 24.922 1 65.06 197 PRO B CA 1
ATOM 3589 C C . PRO B 1 197 ? -1.088 13.867 23.578 1 65.06 197 PRO B C 1
ATOM 3591 O O . PRO B 1 197 ? -1.724 14.164 22.578 1 65.06 197 PRO B O 1
ATOM 3594 N N . PRO B 1 198 ? 0.225 14.023 23.547 1 65.19 198 PRO B N 1
ATOM 3595 C CA . PRO B 1 198 ? 1.045 14.273 22.359 1 65.19 198 PRO B CA 1
ATOM 3596 C C . PRO B 1 198 ? 0.987 13.125 21.359 1 65.19 198 PRO B C 1
ATOM 3598 O O . PRO B 1 198 ? 1.376 13.297 20.188 1 65.19 198 PRO B O 1
ATOM 3601 N N . ALA B 1 199 ? 0.302 12.117 21.609 1 81.62 199 ALA B N 1
ATOM 3602 C CA . ALA B 1 199 ? 0.606 11 20.703 1 81.62 199 ALA B CA 1
ATOM 3603 C C . ALA B 1 199 ? -0.667 10.43 20.094 1 81.62 199 ALA B C 1
ATOM 3605 O O . ALA B 1 199 ? -0.812 9.211 19.969 1 81.62 199 ALA B O 1
ATOM 3606 N N . LEU B 1 200 ? -1.552 11.336 19.828 1 90.56 200 LEU B N 1
ATOM 3607 C CA . LEU B 1 200 ? -2.744 10.828 19.156 1 90.56 200 LEU B CA 1
ATOM 3608 C C . LEU B 1 200 ? -2.496 10.648 17.656 1 90.56 200 LEU B C 1
ATOM 3610 O O . LEU B 1 200 ? -1.801 11.461 17.047 1 90.56 200 LEU B O 1
ATOM 3614 N N . HIS B 1 201 ? -2.951 9.562 17.125 1 94.69 201 HIS B N 1
ATOM 3615 C CA . HIS B 1 201 ? -2.799 9.297 15.703 1 94.69 201 HIS B CA 1
ATOM 3616 C C . HIS B 1 201 ? -4.113 8.836 15.078 1 94.69 201 HIS B C 1
ATOM 3618 O O . HIS B 1 201 ? -4.93 8.195 15.75 1 94.69 201 HIS B O 1
ATOM 3624 N N . CYS B 1 202 ? -4.277 9.195 13.922 1 96.44 202 CYS B N 1
ATOM 3625 C CA . CYS B 1 202 ? -5.305 8.594 13.078 1 96.44 202 CYS B CA 1
ATOM 3626 C C . CYS B 1 202 ? -4.691 7.586 12.109 1 96.44 202 CYS B C 1
ATOM 3628 O O . CYS B 1 202 ? -3.664 7.859 11.484 1 96.44 202 CYS B O 1
ATOM 3630 N N . GLN B 1 203 ? -5.348 6.461 12 1 96.88 203 GLN B N 1
ATOM 3631 C CA . GLN B 1 203 ? -4.832 5.422 11.109 1 96.88 203 GLN B CA 1
ATOM 3632 C C . GLN B 1 203 ? -5.91 4.945 10.141 1 96.88 203 GLN B C 1
ATOM 3634 O O . GLN B 1 203 ? -7.031 4.641 10.547 1 96.88 203 GLN B O 1
ATOM 3639 N N . ALA B 1 204 ? -5.57 4.965 8.891 1 97.81 204 ALA B N 1
ATOM 3640 C CA . ALA B 1 204 ? -6.41 4.348 7.867 1 97.81 204 ALA B CA 1
ATOM 3641 C C . ALA B 1 204 ? -5.867 2.98 7.465 1 97.81 204 ALA B C 1
ATOM 3643 O O . ALA B 1 204 ? -4.668 2.828 7.227 1 97.81 204 ALA B O 1
ATOM 3644 N N . THR B 1 205 ? -6.738 1.962 7.391 1 97.94 205 THR B N 1
ATOM 3645 C CA . THR B 1 205 ? -6.332 0.612 7.012 1 97.94 205 THR B CA 1
ATOM 3646 C C . THR B 1 205 ? -7.215 0.077 5.891 1 97.94 205 THR B C 1
ATOM 3648 O O . THR B 1 205 ? -8.445 0.106 5.988 1 97.94 205 THR B O 1
ATOM 3651 N N . MET B 1 206 ? -6.547 -0.354 4.824 1 97.62 206 MET B N 1
ATOM 3652 C CA . MET B 1 206 ? -7.246 -1.022 3.732 1 97.62 206 MET B CA 1
ATOM 3653 C C . MET B 1 206 ? -6.945 -2.518 3.729 1 97.62 206 MET B C 1
ATOM 3655 O O . MET B 1 206 ? -5.785 -2.922 3.787 1 97.62 206 MET B O 1
ATOM 3659 N N . ARG B 1 207 ? -8.055 -3.279 3.695 1 97.44 207 ARG B N 1
ATOM 3660 C CA . ARG B 1 207 ? -7.914 -4.73 3.631 1 97.44 207 ARG B CA 1
ATOM 3661 C C . ARG B 1 207 ? -8.578 -5.289 2.379 1 97.44 207 ARG B C 1
ATOM 3663 O O . ARG B 1 207 ? -9.789 -5.141 2.191 1 97.44 207 ARG B O 1
ATOM 3670 N N . LEU B 1 208 ? -7.746 -5.82 1.512 1 96.5 208 LEU B N 1
ATOM 3671 C CA . LEU B 1 208 ? -8.156 -6.527 0.304 1 96.5 208 LEU B CA 1
ATOM 3672 C C . LEU B 1 208 ? -7.609 -7.953 0.297 1 96.5 208 LEU B C 1
ATOM 3674 O O . LEU B 1 208 ? -6.785 -8.312 1.14 1 96.5 208 LEU B O 1
ATOM 3678 N N . PRO B 1 209 ? -8.141 -8.773 -0.55 1 94.25 209 PRO B N 1
ATOM 3679 C CA . PRO B 1 209 ? -7.617 -10.141 -0.567 1 94.25 209 PRO B CA 1
ATOM 3680 C C . PRO B 1 209 ? -6.098 -10.188 -0.705 1 94.25 209 PRO B C 1
ATOM 3682 O O . PRO B 1 209 ? -5.551 -9.734 -1.715 1 94.25 209 PRO B O 1
ATOM 3685 N N . GLY B 1 210 ? -5.48 -10.688 0.321 1 93.06 210 GLY B N 1
ATOM 3686 C CA . GLY B 1 210 ? -4.035 -10.867 0.319 1 93.06 210 GLY B CA 1
ATOM 3687 C C . GLY B 1 210 ? -3.273 -9.57 0.537 1 93.06 210 GLY B C 1
ATOM 3688 O O . GLY B 1 210 ? -2.045 -9.547 0.434 1 93.06 210 GLY B O 1
ATOM 3689 N N . LEU B 1 211 ? -3.996 -8.5 0.711 1 96.19 211 LEU B N 1
ATOM 3690 C CA . LEU B 1 211 ? -3.359 -7.191 0.823 1 96.19 211 LEU B CA 1
ATOM 3691 C C . LEU B 1 211 ? -3.861 -6.449 2.057 1 96.19 211 LEU B C 1
ATOM 3693 O O . LEU B 1 211 ? -5.066 -6.41 2.316 1 96.19 211 LEU B O 1
ATOM 3697 N N . GLU B 1 212 ? -2.955 -5.938 2.838 1 96.88 212 GLU B N 1
ATOM 3698 C CA . GLU B 1 212 ? -3.275 -5.07 3.969 1 96.88 212 GLU B CA 1
ATOM 3699 C C . GLU B 1 212 ? -2.369 -3.842 3.998 1 96.88 212 GLU B C 1
ATOM 3701 O O . GLU B 1 212 ? -1.145 -3.971 4.059 1 96.88 212 GLU B O 1
ATOM 3706 N N . LEU B 1 213 ? -2.961 -2.674 3.99 1 97.5 213 LEU B N 1
ATOM 3707 C CA . LEU B 1 213 ? -2.232 -1.41 3.955 1 97.5 213 LEU B CA 1
ATOM 3708 C C . LEU B 1 213 ? -2.693 -0.487 5.078 1 97.5 213 LEU B C 1
ATOM 3710 O O . LEU B 1 213 ? -3.895 -0.333 5.309 1 97.5 213 LEU B O 1
ATOM 3714 N N . SER B 1 214 ? -1.741 0.087 5.766 1 97.25 214 SER B N 1
ATOM 3715 C CA . SER B 1 214 ? -2.084 1.025 6.828 1 97.25 214 SER B CA 1
ATOM 3716 C C . SER B 1 214 ? -1.261 2.305 6.727 1 97.25 214 SER B C 1
ATOM 3718 O O . SER B 1 214 ? -0.075 2.26 6.391 1 97.25 214 SER B O 1
ATOM 3720 N N . HIS B 1 215 ? -1.888 3.412 6.926 1 96.88 215 HIS B N 1
ATOM 3721 C CA . HIS B 1 215 ? -1.293 4.746 6.922 1 96.88 215 HIS B CA 1
ATOM 3722 C C . HIS B 1 215 ? -1.662 5.516 8.188 1 96.88 215 HIS B C 1
ATOM 3724 O O . HIS B 1 215 ? -2.844 5.703 8.477 1 96.88 215 HIS B O 1
ATOM 3730 N N . ARG B 1 216 ? -0.691 6.027 8.883 1 95.44 216 ARG B N 1
ATOM 3731 C CA . ARG B 1 216 ? -0.934 6.723 10.141 1 95.44 216 ARG B CA 1
ATOM 3732 C C . ARG B 1 216 ? -0.548 8.195 10.039 1 95.44 216 ARG B C 1
ATOM 3734 O O . ARG B 1 216 ? 0.438 8.539 9.383 1 95.44 216 ARG B O 1
ATOM 3741 N N . ARG B 1 217 ? -1.355 8.992 10.703 1 94.06 217 ARG B N 1
ATOM 3742 C CA . ARG B 1 217 ? -1.126 10.438 10.758 1 94.06 217 ARG B CA 1
ATOM 3743 C C . ARG B 1 217 ? -1.24 10.953 12.188 1 94.06 217 ARG B C 1
ATOM 3745 O O . ARG B 1 217 ? -2.213 10.656 12.883 1 94.06 217 ARG B O 1
ATOM 3752 N N . ALA B 1 218 ? -0.224 11.719 12.594 1 92.81 218 ALA B N 1
ATOM 3753 C CA . ALA B 1 218 ? -0.246 12.305 13.93 1 92.81 218 ALA B CA 1
ATOM 3754 C C . ALA B 1 218 ? -1.253 13.453 14.008 1 92.81 218 ALA B C 1
ATOM 3756 O O . ALA B 1 218 ? -1.447 14.18 13.031 1 92.81 218 ALA B O 1
ATOM 3757 N N . ILE B 1 219 ? -1.831 13.555 15.125 1 92.06 219 ILE B N 1
ATOM 3758 C CA . ILE B 1 219 ? -2.693 14.68 15.469 1 92.06 219 ILE B CA 1
ATOM 3759 C C . ILE B 1 219 ? -2.043 15.508 16.578 1 92.06 219 ILE B C 1
ATOM 3761 O O . ILE B 1 219 ? -2.166 15.188 17.75 1 92.06 219 ILE B O 1
ATOM 3765 N N . PRO B 1 220 ? -1.45 16.562 16.141 1 87.31 220 PRO B N 1
ATOM 3766 C CA . PRO B 1 220 ? -0.753 17.359 17.156 1 87.31 220 PRO B CA 1
ATOM 3767 C C . PRO B 1 220 ? -1.712 18.078 18.109 1 87.31 220 PRO B C 1
ATOM 3769 O O . PRO B 1 220 ? -2.859 18.344 17.75 1 87.31 220 PRO B O 1
ATOM 3772 N N . ALA B 1 221 ? -1.185 18.375 19.344 1 82.88 221 ALA B N 1
ATOM 3773 C CA . ALA B 1 221 ? -1.943 19.156 20.312 1 82.88 221 ALA B CA 1
ATOM 3774 C C . ALA B 1 221 ? -1.748 20.656 20.094 1 82.88 221 ALA B C 1
ATOM 3776 O O . ALA B 1 221 ? -0.661 21.094 19.703 1 82.88 221 ALA B O 1
ATOM 3777 N N . SER B 1 222 ? -2.789 21.344 20.062 1 76 222 SER B N 1
ATOM 3778 C CA . SER B 1 222 ? -2.668 22.797 19.938 1 76 222 SER B CA 1
ATOM 3779 C C . SER B 1 222 ? -2.146 23.422 21.219 1 76 222 SER B C 1
ATOM 3781 O O . SER B 1 222 ? -2.533 23.016 22.312 1 76 222 SER B O 1
ATOM 3783 N N . ASN B 1 223 ? -0.867 23.672 21.469 1 61.09 223 ASN B N 1
ATOM 3784 C CA . ASN B 1 223 ? -0.421 24.375 22.656 1 61.09 223 ASN B CA 1
ATOM 3785 C C . ASN B 1 223 ? -1.034 25.781 22.75 1 61.09 223 ASN B C 1
ATOM 3787 O O . ASN B 1 223 ? -0.888 26.578 21.828 1 61.09 223 ASN B O 1
ATOM 3791 N N . PRO B 1 224 ? -2.062 25.953 23.609 1 51.75 224 PRO B N 1
ATOM 3792 C CA . PRO B 1 224 ? -2.59 27.297 23.812 1 51.75 224 PRO B CA 1
ATOM 3793 C C . PRO B 1 224 ? -1.489 28.344 23.953 1 51.75 224 PRO B C 1
ATOM 3795 O O . PRO B 1 224 ? -1.739 29.547 23.781 1 51.75 224 PRO B O 1
ATOM 3798 N N . ALA B 1 225 ? -0.407 28.031 24.531 1 51.94 225 ALA B N 1
ATOM 3799 C CA . ALA B 1 225 ? 0.496 29.078 25.016 1 51.94 225 ALA B CA 1
ATOM 3800 C C . ALA B 1 225 ? 1.063 29.891 23.859 1 51.94 225 ALA B C 1
ATOM 3802 O O . ALA B 1 225 ? 1.435 31.062 24.047 1 51.94 225 ALA B O 1
ATOM 3803 N N . GLY B 1 226 ? 1.279 29.266 22.812 1 46.03 226 GLY B N 1
ATOM 3804 C CA . GLY B 1 226 ? 1.935 30.109 21.812 1 46.03 226 GLY B CA 1
ATOM 3805 C C . GLY B 1 226 ? 1.087 31.281 21.359 1 46.03 226 GLY B C 1
ATOM 3806 O O . GLY B 1 226 ? 1.612 32.281 20.859 1 46.03 226 GLY B O 1
ATOM 3807 N N . ASP B 1 227 ? -0.23 30.984 21.141 1 45.41 227 ASP B N 1
ATOM 3808 C CA . ASP B 1 227 ? -1.021 32.156 20.797 1 45.41 227 ASP B CA 1
ATOM 3809 C C . ASP B 1 227 ? -0.942 33.219 21.906 1 45.41 227 ASP B C 1
ATOM 3811 O O . ASP B 1 227 ? -0.956 34.406 21.625 1 45.41 227 ASP B O 1
ATOM 3815 N N . GLN B 1 228 ? -0.86 32.75 23.078 1 43.88 228 GLN B N 1
ATOM 3816 C CA . GLN B 1 228 ? -0.937 33.719 24.172 1 43.88 228 GLN B CA 1
ATOM 3817 C C . GLN B 1 228 ? 0.386 34.469 24.344 1 43.88 228 GLN B C 1
ATOM 3819 O O . GLN B 1 228 ? 0.409 35.594 24.812 1 43.88 228 GLN B O 1
ATOM 3824 N N . LEU B 1 229 ? 1.432 33.781 24.125 1 44.47 229 LEU B N 1
ATOM 3825 C CA . LEU B 1 229 ? 2.68 34.469 24.406 1 44.47 229 LEU B CA 1
ATOM 3826 C C . LEU B 1 229 ? 2.916 35.594 23.422 1 44.47 229 LEU B C 1
ATOM 3828 O O . LEU B 1 229 ? 3.521 36.625 23.766 1 44.47 229 LEU B O 1
ATOM 3832 N N . SER B 1 230 ? 2.432 35.281 22.188 1 46.09 230 SER B N 1
ATOM 3833 C CA . SER B 1 230 ? 2.637 36.375 21.266 1 46.09 230 SER B CA 1
ATOM 3834 C C . SER B 1 230 ? 1.836 37.625 21.688 1 46.09 230 SER B C 1
ATOM 3836 O O . SER B 1 230 ? 2.305 38.75 21.547 1 46.09 230 SER B O 1
ATOM 3838 N N . ALA B 1 231 ? 0.646 37.469 22.234 1 46.66 231 ALA B N 1
ATOM 3839 C CA . ALA B 1 231 ? -0.134 38.625 22.672 1 46.66 231 ALA B CA 1
ATOM 3840 C C . ALA B 1 231 ? 0.478 39.25 23.922 1 46.66 231 ALA B C 1
ATOM 3842 O O . ALA B 1 231 ? 0.461 40.469 24.062 1 46.66 231 ALA B O 1
ATOM 3843 N N . ALA B 1 232 ? 1.064 38.5 24.734 1 48.25 232 ALA B N 1
ATOM 3844 C CA . ALA B 1 232 ? 1.583 39.031 26 1 48.25 232 ALA B CA 1
ATOM 3845 C C . ALA B 1 232 ? 2.9 39.75 25.781 1 48.25 232 ALA B C 1
ATOM 3847 O O . ALA B 1 232 ? 3.162 40.781 26.438 1 48.25 232 ALA B O 1
ATOM 3848 N N . LEU B 1 233 ? 3.682 39.219 24.875 1 48.69 233 LEU B N 1
ATOM 3849 C CA . LEU B 1 233 ? 4.938 39.938 24.625 1 48.69 233 LEU B CA 1
ATOM 3850 C C . LEU B 1 233 ? 4.691 41.281 23.953 1 48.69 233 LEU B C 1
ATOM 3852 O O . LEU B 1 233 ? 5.391 42.25 24.234 1 48.69 233 LEU B O 1
ATOM 3856 N N . TRP B 1 234 ? 3.596 41.312 23.219 1 51.88 234 TRP B N 1
ATOM 3857 C CA . TRP B 1 234 ? 3.244 42.594 22.625 1 51.88 234 TRP B CA 1
ATOM 3858 C C . TRP B 1 234 ? 2.729 43.562 23.688 1 51.88 234 TRP B C 1
ATOM 3860 O O . TRP B 1 234 ? 3.037 44.75 23.656 1 51.88 234 TRP B O 1
ATOM 3870 N N . THR B 1 235 ? 1.99 43 24.625 1 53.97 235 THR B N 1
ATOM 3871 C CA . THR B 1 235 ? 1.46 43.906 25.656 1 53.97 235 THR B CA 1
ATOM 3872 C C . THR B 1 235 ? 2.564 44.344 26.609 1 53.97 235 THR B C 1
ATOM 3874 O O . THR B 1 235 ? 2.564 45.469 27.078 1 53.97 235 THR B O 1
ATOM 3877 N N . SER B 1 236 ? 3.494 43.5 26.844 1 54.81 236 SER B N 1
ATOM 3878 C CA . SER B 1 236 ? 4.559 43.875 27.766 1 54.81 236 SER B CA 1
ATOM 3879 C C . SER B 1 236 ? 5.527 44.875 27.125 1 54.81 236 SER B C 1
ATOM 3881 O O . SER B 1 236 ? 6.02 45.781 27.797 1 54.81 236 SER B O 1
ATOM 3883 N N . SER B 1 237 ? 5.695 44.781 25.844 1 57.19 237 SER B N 1
ATOM 3884 C CA . SER B 1 237 ? 6.562 45.75 25.172 1 57.19 237 SER B CA 1
ATOM 3885 C C . SER B 1 237 ? 5.895 47.094 25.062 1 57.19 237 SER B C 1
ATOM 3887 O O . SER B 1 237 ? 6.562 48.125 25.156 1 57.19 237 SER B O 1
ATOM 3889 N N . ALA B 1 238 ? 4.543 47.062 25.078 1 60.84 238 ALA B N 1
ATOM 3890 C CA . ALA B 1 238 ? 3.805 48.344 25.062 1 60.84 238 ALA B CA 1
ATOM 3891 C C . ALA B 1 238 ? 3.861 49 26.438 1 60.84 238 ALA B C 1
ATOM 3893 O O . ALA B 1 238 ? 4 50.25 26.516 1 60.84 238 ALA B O 1
ATOM 3894 N N . VAL B 1 239 ? 3.889 48.281 27.484 1 63 239 VAL B N 1
ATOM 3895 C CA . VAL B 1 239 ? 3.922 48.844 28.844 1 63 239 VAL B CA 1
ATOM 3896 C C . VAL B 1 239 ? 5.324 49.344 29.156 1 63 239 VAL B C 1
ATOM 3898 O O . VAL B 1 239 ? 5.488 50.438 29.719 1 63 239 VAL B O 1
ATOM 3901 N N . LEU B 1 240 ? 6.262 48.625 28.625 1 61.5 240 LEU B N 1
ATOM 3902 C CA . LEU B 1 240 ? 7.633 49.062 28.859 1 61.5 240 LEU B CA 1
ATOM 3903 C C . LEU B 1 240 ? 7.941 50.312 28.047 1 61.5 240 LEU B C 1
ATOM 3905 O O . LEU B 1 240 ? 8.609 51.25 28.531 1 61.5 240 LEU B O 1
ATOM 3909 N N . GLY B 1 241 ? 7.301 50.469 26.938 1 65.75 241 GLY B N 1
ATOM 3910 C CA . GLY B 1 241 ? 7.422 51.688 26.141 1 65.75 241 GLY B CA 1
ATOM 3911 C C . GLY B 1 241 ? 6.758 52.875 26.781 1 65.75 241 GLY B C 1
ATOM 3912 O O . GLY B 1 241 ? 7.324 53.969 26.797 1 65.75 241 GLY B O 1
ATOM 3913 N N . LEU B 1 242 ? 5.656 52.562 27.453 1 69.31 242 LEU B N 1
ATOM 3914 C CA . LEU B 1 242 ? 4.953 53.656 28.125 1 69.31 242 LEU B CA 1
ATOM 3915 C C . LEU B 1 242 ? 5.715 54.094 29.359 1 69.31 242 LEU B C 1
ATOM 3917 O O . LEU B 1 242 ? 5.793 55.312 29.656 1 69.31 242 LEU B O 1
ATOM 3921 N N . LEU B 1 243 ? 6.426 53.219 29.938 1 71.88 243 LEU B N 1
ATOM 3922 C CA . LEU B 1 243 ? 7.188 53.531 31.141 1 71.88 243 LEU B CA 1
ATOM 3923 C C . LEU B 1 243 ? 8.469 54.281 30.797 1 71.88 243 LEU B C 1
ATOM 3925 O O . LEU B 1 243 ? 8.859 55.25 31.484 1 71.88 243 LEU B O 1
ATOM 3929 N N . LEU B 1 244 ? 8.938 53.969 29.625 1 74.06 244 LEU B N 1
ATOM 3930 C CA . LEU B 1 244 ? 10.156 54.656 29.188 1 74.06 244 LEU B CA 1
ATOM 3931 C C . LEU B 1 244 ? 9.859 56.062 28.688 1 74.06 244 LEU B C 1
ATOM 3933 O O . LEU B 1 244 ? 10.672 56.969 28.859 1 74.06 244 LEU B O 1
ATOM 3937 N N . LEU B 1 245 ? 8.641 56.188 28.234 1 74.56 245 LEU B N 1
ATOM 3938 C CA . LEU B 1 245 ? 8.227 57.531 27.781 1 74.56 245 LEU B CA 1
ATOM 3939 C C . LEU B 1 245 ? 7.797 58.375 28.969 1 74.56 245 LEU B C 1
ATOM 3941 O O . LEU B 1 245 ? 7.938 59.594 28.938 1 74.56 245 LEU B O 1
ATOM 3945 N N . ALA B 1 246 ? 7.422 57.75 30 1 76.94 246 ALA B N 1
ATOM 3946 C CA . ALA B 1 246 ? 6.926 58.469 31.172 1 76.94 246 ALA B CA 1
ATOM 3947 C C . ALA B 1 246 ? 8.07 59.156 31.938 1 76.94 246 ALA B C 1
ATOM 3949 O O . ALA B 1 246 ? 7.902 60.219 32.5 1 76.94 246 ALA B O 1
ATOM 3950 N N . LEU B 1 247 ? 9.234 58.625 31.812 1 73 247 LEU B N 1
ATOM 3951 C CA . LEU B 1 247 ? 10.359 59.188 32.562 1 73 247 LEU B CA 1
ATOM 3952 C C . LEU B 1 247 ? 10.859 60.469 31.938 1 73 247 LEU B C 1
ATOM 3954 O O . LEU B 1 247 ? 11.055 61.469 32.656 1 73 247 LEU B O 1
ATOM 3958 N N . PRO B 1 248 ? 11.008 60.5 30.688 1 79.69 248 PRO B N 1
ATOM 3959 C CA . PRO B 1 248 ? 11.453 61.781 30.141 1 79.69 248 PRO B CA 1
ATOM 3960 C C . PRO B 1 248 ? 10.344 62.844 30.156 1 79.69 248 PRO B C 1
ATOM 3962 O O . PRO B 1 248 ? 10.625 64 30.328 1 79.69 248 PRO B O 1
ATOM 3965 N N . THR B 1 249 ? 9.094 62.469 30.062 1 79.12 249 THR B N 1
ATOM 3966 C CA . THR B 1 249 ? 7.98 63.406 30.125 1 79.12 249 THR B CA 1
ATOM 3967 C C . THR B 1 249 ? 7.828 63.969 31.531 1 79.12 249 THR B C 1
ATOM 3969 O O . THR B 1 249 ? 7.539 65.188 31.688 1 79.12 249 THR B O 1
ATOM 3972 N N . TYR B 1 250 ? 8.172 63.25 32.469 1 77.12 250 TYR B N 1
ATOM 3973 C CA . TYR B 1 250 ? 8.148 63.719 33.844 1 77.12 250 TYR B CA 1
ATOM 3974 C C . TYR B 1 250 ? 9.289 64.688 34.125 1 77.12 250 TYR B C 1
ATOM 3976 O O . TYR B 1 250 ? 9.094 65.75 34.75 1 77.12 250 TYR B O 1
ATOM 3984 N N . ARG B 1 251 ? 10.359 64.5 33.531 1 76.19 251 ARG B N 1
ATOM 3985 C CA . ARG B 1 251 ? 11.508 65.375 33.688 1 76.19 251 ARG B CA 1
ATOM 3986 C C . ARG B 1 251 ? 11.297 66.688 32.906 1 76.19 251 ARG B C 1
ATOM 3988 O O . ARG B 1 251 ? 11.633 67.812 33.406 1 76.19 251 ARG B O 1
ATOM 3995 N N . LEU B 1 252 ? 10.641 66.625 31.812 1 77.44 252 LEU B N 1
ATOM 3996 C CA . LEU B 1 252 ? 10.336 67.812 31.031 1 77.44 252 LEU B CA 1
ATOM 3997 C C . LEU B 1 252 ? 9.227 68.625 31.703 1 77.44 252 LEU B C 1
ATOM 3999 O O . LEU B 1 252 ? 9.305 69.812 31.75 1 77.44 252 LEU B O 1
ATOM 4003 N N . TRP B 1 253 ? 8.305 67.938 32.344 1 75.25 253 TRP B N 1
ATOM 4004 C CA . TRP B 1 253 ? 7.238 68.625 33.094 1 75.25 253 TRP B CA 1
ATOM 4005 C C . TRP B 1 253 ? 7.789 69.312 34.312 1 75.25 253 TRP B C 1
ATOM 4007 O O . TRP B 1 253 ? 7.43 70.438 34.625 1 75.25 253 TRP B O 1
ATOM 4017 N N . LYS B 1 254 ? 8.766 68.75 34.844 1 76.19 254 LYS B N 1
ATOM 4018 C CA . LYS B 1 254 ? 9.398 69.312 36.031 1 76.19 254 LYS B CA 1
ATOM 4019 C C . LYS B 1 254 ? 10.258 70.5 35.656 1 76.19 254 LYS B C 1
ATOM 4021 O O . LYS B 1 254 ? 10.266 71.5 36.375 1 76.19 254 LYS B O 1
ATOM 4026 N N . ARG B 1 255 ? 10.773 70.438 34.531 1 75.81 255 ARG B N 1
ATOM 4027 C CA . ARG B 1 255 ? 11.578 71.562 34.031 1 75.81 255 ARG B CA 1
ATOM 4028 C C . ARG B 1 255 ? 10.695 72.75 33.594 1 75.81 255 ARG B C 1
ATOM 4030 O O . ARG B 1 255 ? 11 73.875 33.844 1 75.81 255 ARG B O 1
ATOM 4037 N N . CYS B 1 256 ? 9.586 72.375 33.094 1 73.56 256 CYS B N 1
ATOM 4038 C CA . CYS B 1 256 ? 8.648 73.438 32.625 1 73.56 256 CYS B CA 1
ATOM 4039 C C . CYS B 1 256 ? 7.941 74.062 33.812 1 73.56 256 CYS B C 1
ATOM 4041 O O . CYS B 1 256 ? 7.699 75.25 33.812 1 73.56 256 CYS B O 1
ATOM 4043 N N . ARG B 1 257 ? 7.746 73.25 34.812 1 69 257 ARG B N 1
ATOM 4044 C CA . ARG B 1 257 ? 7.125 73.812 36 1 69 257 ARG B CA 1
ATOM 4045 C C . ARG B 1 257 ? 8.078 74.75 36.719 1 69 257 ARG B C 1
ATOM 4047 O O . ARG B 1 257 ? 7.668 75.812 37.25 1 69 257 ARG B O 1
ATOM 4054 N N . HIS B 1 258 ? 9.266 74.5 36.625 1 68.94 258 HIS B N 1
ATOM 4055 C CA . HIS B 1 258 ? 10.25 75.375 37.25 1 68.94 258 HIS B CA 1
ATOM 4056 C C . HIS B 1 258 ? 10.445 76.625 36.438 1 68.94 258 HIS B C 1
ATOM 4058 O O . HIS B 1 258 ? 10.648 77.688 37.031 1 68.94 258 HIS B O 1
ATOM 4064 N N . LEU B 1 259 ? 10.219 76.562 35.188 1 61.94 259 LEU B N 1
ATOM 4065 C CA . LEU B 1 259 ? 10.336 77.75 34.375 1 61.94 259 LEU B CA 1
ATOM 4066 C C . LEU B 1 259 ? 9.086 78.625 34.469 1 61.94 259 LEU B C 1
ATOM 4068 O O . LEU B 1 259 ? 9.172 79.875 34.406 1 61.94 259 LEU B O 1
ATOM 4072 N N . ALA B 1 260 ? 7.98 78 34.656 1 60.56 260 ALA B N 1
ATOM 4073 C CA . ALA B 1 260 ? 6.738 78.75 34.812 1 60.56 260 ALA B CA 1
ATOM 4074 C C . ALA B 1 260 ? 6.688 79.5 36.188 1 60.56 260 ALA B C 1
ATOM 4076 O O . ALA B 1 260 ? 6.121 80.562 36.281 1 60.56 260 ALA B O 1
ATOM 4077 N N . GLU B 1 261 ? 7.242 78.875 37.125 1 61.59 261 GLU B N 1
ATOM 4078 C CA . GLU B 1 261 ? 7.223 79.5 38.438 1 61.59 261 GLU B CA 1
ATOM 4079 C C . GLU B 1 261 ? 8.164 80.75 38.469 1 61.59 261 GLU B C 1
ATOM 4081 O O . GLU B 1 261 ? 7.961 81.688 39.25 1 61.59 261 GLU B O 1
ATOM 4086 N N . ASP B 1 262 ? 9.156 80.75 37.719 1 55.75 262 ASP B N 1
ATOM 4087 C CA . ASP B 1 262 ? 10.023 81.938 37.719 1 55.75 262 ASP B CA 1
ATOM 4088 C C . ASP B 1 262 ? 9.453 83.062 36.844 1 55.75 262 ASP B C 1
ATOM 4090 O O . ASP B 1 262 ? 9.961 84.188 36.844 1 55.75 262 ASP B O 1
ATOM 4094 N N . GLY B 1 263 ? 8.688 82.688 35.812 1 50.06 263 GLY B N 1
ATOM 4095 C CA . GLY B 1 263 ? 8.289 83.75 34.875 1 50.06 263 GLY B CA 1
ATOM 4096 C C . GLY B 1 263 ? 7.074 84.5 35.312 1 50.06 263 GLY B C 1
ATOM 4097 O O . GLY B 1 263 ? 6.477 85.25 34.531 1 50.06 263 GLY B O 1
ATOM 4098 N N . ALA B 1 264 ? 6.484 84.25 36.438 1 46.94 264 ALA B N 1
ATOM 4099 C CA . ALA B 1 264 ? 5.242 84.938 36.688 1 46.94 264 ALA B CA 1
ATOM 4100 C C . ALA B 1 264 ? 5.465 86.438 36.625 1 46.94 264 ALA B C 1
ATOM 4102 O O . ALA B 1 264 ? 4.594 87.25 37 1 46.94 264 ALA B O 1
ATOM 4103 N N . HIS B 1 265 ? 6.684 86.938 36.469 1 44.06 265 HIS B N 1
ATOM 4104 C CA . HIS B 1 265 ? 6.488 88.375 36.531 1 44.06 265 HIS B CA 1
ATOM 4105 C C . HIS B 1 265 ? 5.914 88.938 35.219 1 44.06 265 HIS B C 1
ATOM 4107 O O . HIS B 1 265 ? 6.457 88.688 34.156 1 44.06 265 HIS B O 1
ATOM 4113 N N . PRO B 1 266 ? 4.566 88.938 35.094 1 44.66 266 PRO B N 1
ATOM 4114 C CA . PRO B 1 266 ? 3.846 89.438 33.906 1 44.66 266 PRO B CA 1
ATOM 4115 C C . PRO B 1 266 ? 4.441 90.688 33.281 1 44.66 266 PRO B C 1
ATOM 4117 O O . PRO B 1 266 ? 4.785 91.625 34.031 1 44.66 266 PRO B O 1
ATOM 4120 N N . PRO B 1 267 ? 5.234 90.562 32.219 1 39.94 267 PRO B N 1
ATOM 4121 C CA . PRO B 1 267 ? 5.723 91.812 31.734 1 39.94 267 PRO B CA 1
ATOM 4122 C C . PRO B 1 267 ? 4.59 92.75 31.312 1 39.94 267 PRO B C 1
ATOM 4124 O O . PRO B 1 267 ? 3.486 92.312 31 1 39.94 267 PRO B O 1
ATOM 4127 N N . ALA B 1 268 ? 4.57 94.125 31.625 1 38.88 268 ALA B N 1
ATOM 4128 C CA . ALA B 1 268 ? 3.652 95.25 31.516 1 38.88 268 ALA B CA 1
ATOM 4129 C C . ALA B 1 268 ? 3.113 95.375 30.094 1 38.88 268 ALA B C 1
ATOM 4131 O O . ALA B 1 268 ? 1.909 95.562 29.891 1 38.88 268 ALA B O 1
ATOM 4132 N N . SER B 1 269 ? 3.895 95.75 29 1 36.91 269 SER B N 1
ATOM 4133 C CA . SER B 1 269 ? 3.492 96.812 28.062 1 36.91 269 SER B CA 1
ATOM 4134 C C . SER B 1 269 ? 2.803 96.25 26.844 1 36.91 269 SER B C 1
ATOM 4136 O O . SER B 1 269 ? 3.359 96.25 25.734 1 36.91 269 SER B O 1
ATOM 4138 N N . LEU B 1 270 ? 2.219 95.062 26.891 1 34.66 270 LEU B N 1
ATOM 4139 C CA . LEU B 1 270 ? 1.678 94.625 25.609 1 34.66 270 LEU B CA 1
ATOM 4140 C C . LEU B 1 270 ? 0.626 95.625 25.109 1 34.66 270 LEU B C 1
ATOM 4142 O O . LEU B 1 270 ? -0.487 95.625 25.641 1 34.66 270 LEU B O 1
ATOM 4146 N N . ARG B 1 271 ? 1.221 96.812 24.578 1 31.38 271 ARG B N 1
ATOM 4147 C CA . ARG B 1 271 ? 0.548 98 24.062 1 31.38 271 ARG B CA 1
ATOM 4148 C C . ARG B 1 271 ? -0.459 97.625 22.969 1 31.38 271 ARG B C 1
ATOM 4150 O O . ARG B 1 271 ? -0.442 96.5 22.469 1 31.38 271 ARG B O 1
ATOM 4157 N N . LEU B 1 272 ? -0.642 98.5 21.844 1 31.81 272 LEU B N 1
ATOM 4158 C CA . LEU B 1 272 ? -1.585 99.312 21.094 1 31.81 272 LEU B CA 1
ATOM 4159 C C . LEU B 1 272 ? -1.96 98.625 19.781 1 31.81 272 LEU B C 1
ATOM 4161 O O . LEU B 1 272 ? -1.242 98.75 18.781 1 31.81 272 LEU B O 1
ATOM 4165 N N . LEU B 1 273 ? -2.08 97.312 19.703 1 30.31 273 LEU B N 1
ATOM 4166 C CA . LEU B 1 273 ? -2.223 96.938 18.312 1 30.31 273 LEU B CA 1
ATOM 4167 C C . LEU B 1 273 ? -3.539 97.438 17.734 1 30.31 273 LEU B C 1
ATOM 4169 O O . LEU B 1 273 ? -4.598 97.25 18.344 1 30.31 273 LEU B O 1
ATOM 4173 N N . PRO B 1 274 ? -3.5 98.438 16.719 1 34.38 274 PRO B N 1
ATOM 4174 C CA . PRO B 1 274 ? -4.621 99.188 16.125 1 34.38 274 PRO B CA 1
ATOM 4175 C C . PRO B 1 274 ? -5.57 98.25 15.336 1 34.38 274 PRO B C 1
ATOM 4177 O O . PRO B 1 274 ? -5.168 97.188 14.875 1 34.38 274 PRO B O 1
ATOM 4180 N N . GLN B 1 275 ? -6.859 98.25 15.578 1 31.44 275 GLN B N 1
ATOM 4181 C CA . GLN B 1 275 ? -8.102 97.625 15.109 1 31.44 275 GLN B CA 1
ATOM 4182 C C . GLN B 1 275 ? -8.32 97.875 13.625 1 31.44 275 GLN B C 1
ATOM 4184 O O . GLN B 1 275 ? -8.57 99.062 13.227 1 31.44 275 GLN B O 1
ATOM 4189 N N . VAL B 1 276 ? -7.301 97.5 12.695 1 31.48 276 VAL B N 1
ATOM 4190 C CA . VAL B 1 276 ? -7.504 97.875 11.312 1 31.48 276 VAL B CA 1
ATOM 4191 C C . VAL B 1 276 ? -8.82 97.312 10.789 1 31.48 276 VAL B C 1
ATOM 4193 O O . VAL B 1 276 ? -9.125 96.188 10.984 1 31.48 276 VAL B O 1
ATOM 4196 N N . SER B 1 277 ? -9.836 98.25 10.516 1 28.38 277 SER B N 1
ATOM 4197 C CA . SER B 1 277 ? -11.211 98.188 10.031 1 28.38 277 SER B CA 1
ATOM 4198 C C . SER B 1 277 ? -11.297 97.625 8.617 1 28.38 277 SER B C 1
ATOM 4200 O O . SER B 1 277 ? -10.727 98.188 7.684 1 28.38 277 SER B O 1
ATOM 4202 N N . ALA B 1 278 ? -11.219 96.375 8.406 1 31.88 278 ALA B N 1
ATOM 4203 C CA . ALA B 1 278 ? -11.281 95.688 7.102 1 31.88 278 ALA B CA 1
ATOM 4204 C C . ALA B 1 278 ? -12.602 96 6.398 1 31.88 278 ALA B C 1
ATOM 4206 O O . ALA B 1 278 ? -13.625 95.375 6.695 1 31.88 278 ALA B O 1
ATOM 4207 N N . TRP B 1 279 ? -13.117 97.25 6.223 1 25.02 279 TRP B N 1
ATOM 4208 C CA . TRP B 1 279 ? -14.484 97.375 5.727 1 25.02 279 TRP B CA 1
ATOM 4209 C C . TRP B 1 279 ? -14.57 96.938 4.273 1 25.02 279 TRP B C 1
ATOM 4211 O O . TRP B 1 279 ? -15.648 96.625 3.777 1 25.02 279 TRP B O 1
ATOM 4221 N N . ALA B 1 280 ? -13.484 96.875 3.381 1 28.48 280 ALA B N 1
ATOM 4222 C CA . ALA B 1 280 ? -13.898 97.5 2.113 1 28.48 280 ALA B CA 1
ATOM 4223 C C . ALA B 1 280 ? -14.93 96.625 1.409 1 28.48 280 ALA B C 1
ATOM 4225 O O . ALA B 1 280 ? -14.859 95.375 1.481 1 28.48 280 ALA B O 1
ATOM 4226 N N . GLY B 1 281 ? -16.062 97.25 0.838 1 24.08 281 GLY B N 1
ATOM 4227 C CA . GLY B 1 281 ? -17.406 97.188 0.299 1 24.08 281 GLY B CA 1
ATOM 4228 C C . GLY B 1 281 ? -17.5 96.375 -0.971 1 24.08 281 GLY B C 1
ATOM 4229 O O . GLY B 1 281 ? -17.953 95.25 -0.939 1 24.08 281 GLY B O 1
ATOM 4230 N N . LEU B 1 282 ? -17.781 97.062 -2.234 1 24.92 282 LEU B N 1
ATOM 4231 C CA . LEU B 1 282 ? -19 97.188 -3.023 1 24.92 282 LEU B CA 1
ATOM 4232 C C . LEU B 1 282 ? -18.953 96.25 -4.258 1 24.92 282 LEU B C 1
ATOM 4234 O O . LEU B 1 282 ? -19.953 95.688 -4.633 1 24.92 282 LEU B O 1
ATOM 4238 N N . ARG B 1 283 ? -17.891 96.25 -5.098 1 26.39 283 ARG B N 1
ATOM 4239 C CA . ARG B 1 283 ? -18.234 96.625 -6.465 1 26.39 283 ARG B CA 1
ATOM 4240 C C . ARG B 1 283 ? -18.797 95.375 -7.234 1 26.39 283 ARG B C 1
ATOM 4242 O O . ARG B 1 283 ? -18.156 94.375 -7.312 1 26.39 283 ARG B O 1
ATOM 4249 N N . GLY B 1 284 ? -20.203 95.25 -7.41 1 26.78 284 GLY B N 1
ATOM 4250 C CA . GLY B 1 284 ? -21.172 94.438 -8.062 1 26.78 284 GLY B CA 1
ATOM 4251 C C . GLY B 1 284 ? -20.922 94.25 -9.547 1 26.78 284 GLY B C 1
ATOM 4252 O O . GLY B 1 284 ? -21.656 93.562 -10.227 1 26.78 284 GLY B O 1
ATOM 4253 N N . THR B 1 285 ? -20.047 94.875 -10.258 1 26.89 285 THR B N 1
ATOM 4254 C CA . THR B 1 285 ? -20.5 95.312 -11.578 1 26.89 285 THR B CA 1
ATOM 4255 C C . THR B 1 285 ? -20.594 94.062 -12.523 1 26.89 285 THR B C 1
ATOM 4257 O O . THR B 1 285 ? -20.859 94.25 -13.711 1 26.89 285 THR B O 1
ATOM 4260 N N . ASP B 1 286 ? -20.656 92.75 -12.18 1 24.11 286 ASP B N 1
ATOM 4261 C CA . ASP B 1 286 ? -20.25 92 -13.352 1 24.11 286 ASP B CA 1
ATOM 4262 C C . ASP B 1 286 ? -21.359 92 -14.406 1 24.11 286 ASP B C 1
ATOM 4264 O O . ASP B 1 286 ? -22.406 91.375 -14.203 1 24.11 286 ASP B O 1
ATOM 4268 N N . GLN B 1 287 ? -21.859 93.125 -15.023 1 23.81 287 GLN B N 1
ATOM 4269 C CA . GLN B 1 287 ? -22.953 93.125 -15.977 1 23.81 287 GLN B CA 1
ATOM 4270 C C . GLN B 1 287 ? -22.594 92.312 -17.234 1 23.81 287 GLN B C 1
ATOM 4272 O O . GLN B 1 287 ? -23.453 92.125 -18.094 1 23.81 287 GLN B O 1
ATOM 4277 N N . VAL B 1 288 ? -21.422 92 -17.609 1 29.02 288 VAL B N 1
ATOM 4278 C CA . VAL B 1 288 ? -21.344 92.188 -19.062 1 29.02 288 VAL B CA 1
ATOM 4279 C C . VAL B 1 288 ? -22.109 91.062 -19.75 1 29.02 288 VAL B C 1
ATOM 4281 O O . VAL B 1 288 ? -21.797 89.875 -19.562 1 29.02 288 VAL B O 1
ATOM 4284 N N . GLY B 1 289 ? -23.469 91.312 -20.062 1 25.98 289 GLY B N 1
ATOM 4285 C CA . GLY B 1 289 ? -24.5 90.625 -20.859 1 25.98 289 GLY B CA 1
ATOM 4286 C C . GLY B 1 289 ? -24.062 90.312 -22.266 1 25.98 289 GLY B C 1
ATOM 4287 O O . GLY B 1 289 ? -24.891 90 -23.125 1 25.98 289 GLY B O 1
ATOM 4288 N N . SER B 1 290 ? -22.844 90.188 -22.609 1 23.72 290 SER B N 1
ATOM 4289 C CA . SER B 1 290 ? -22.734 90.25 -24.062 1 23.72 290 SER B CA 1
ATOM 4290 C C . SER B 1 290 ? -23.766 89.375 -24.75 1 23.72 290 SER B C 1
ATOM 4292 O O . SER B 1 290 ? -24.297 88.438 -24.141 1 23.72 290 SER B O 1
ATOM 4294 N N . SER B 1 291 ? -23.484 89.188 -26 1 23.98 291 SER B N 1
ATOM 4295 C CA . SER B 1 291 ? -24.031 89.312 -27.344 1 23.98 291 SER B CA 1
ATOM 4296 C C . SER B 1 291 ? -24.953 88.125 -27.672 1 23.98 291 SER B C 1
ATOM 4298 O O . SER B 1 291 ? -24.938 87.125 -26.953 1 23.98 291 SER B O 1
ATOM 4300 N N . PRO B 1 292 ? -24.906 87.75 -29.078 1 31.11 292 PRO B N 1
ATOM 4301 C CA . PRO B 1 292 ? -25.828 87.688 -30.219 1 31.11 292 PRO B CA 1
ATOM 4302 C C . PRO B 1 292 ? -26.594 86.375 -30.312 1 31.11 292 PRO B C 1
ATOM 4304 O O . PRO B 1 292 ? -26.484 85.562 -29.438 1 31.11 292 PRO B O 1
ATOM 4307 N N . SER B 1 293 ? -26.391 85.562 -31.484 1 26.48 293 SER B N 1
ATOM 4308 C CA . SER B 1 293 ? -27.406 84.75 -32.094 1 26.48 293 SER B CA 1
ATOM 4309 C C . SER B 1 293 ? -27.625 83.438 -31.297 1 26.48 293 SER B C 1
ATOM 4311 O O . SER B 1 293 ? -26.688 82.875 -30.734 1 26.48 293 SER B O 1
#

Secondary structure (DSSP, 8-state):
--HHHHHHHHHHTT---S----S-EEES--SEEEEETT--EEEEEE---SSSPPEEEEE---TTS-EEEEETTEEEEEE-S--GGG-EEEEEEEEETTEEEEEEEEEEEEB--S-EEEESSSB-TT--EEEEEEEEEB---TTTEEEEEEETTEEPTT-EEEEEEEEEE--SS--S---EEEEEEEEEPP---SSPPTTEEEEEEEEETTEEEEEEEEE-B--THHHHHHHHHHHHHHHHHHHHHHHHHHHHHHHHHHHHHH-----S-TT----------------------/--HHHHHHHHHTTT---S----S-EEES--SEEEEETT--EEEEEE---SSSPPEEEEE---TTS-EEEEETTEEEEEE-S--GGG-EEEEEEEEETTEEEEEEEEEEEEB--S-EEEESSSB-TT--EEEEEEEEEB---TTTEEEEEEETTEEPTT-EEEEEEEEEE--SS--S---EEEEEEEEEPP---SSPPTTEEEEEEEEETTEEEEEEEEE-B--THHHHHHHHHHHHHHHHHHHHHHHHHHHHHHHHHHHHHH--S--S-------------------------